Protein 7MLM (pdb70)

Radius of gyration: 30.27 Å; Cα contacts (8 Å, |Δi|>4): 2115; chains: 2; bounding box: 91×70×65 Å

Organism: Eptatretus burgeri (NCBI:txid7764)

Structure (mmCIF, N/CA/C/O backbone):
data_7MLM
#
_entry.id   7MLM
#
_cell.length_a   145.094
_cell.length_b   164.293
_cell.length_c   89.296
_cell.angle_alpha   90.000
_cell.angle_beta   90.000
_cell.angle_gamma   90.000
#
_symmetry.space_group_name_H-M   'C 2 2 21'
#
loop_
_entity.id
_entity.type
_entity.pdbx_description
1 polymer 'Toll-like receptor 4,Variable lymphocyte receptor B'
2 polymer 'Lymphocyte antigen 96'
3 branched 2-acetamido-2-deoxy-beta-D-glucopyranose-(1-4)-2-acetamido-2-deoxy-beta-D-glucopyranose
4 branched 2-acetamido-2-deoxy-beta-D-glucopyranose-(1-4)-2-acetamido-2-deoxy-beta-D-glucopyranose-(1-4)-2-acetamido-2-deoxy-beta-D-glucopyranose
5 non-polymer 2-acetamido-2-deoxy-beta-D-glucopyranose
6 non-polymer N-[(1S,2R,3E)-2-hydroxy-1-{[(3-O-sulfo-beta-D-galactopyranosyl)oxy]methyl}heptadec-3-en-1-yl]-hexadecanamide
7 water water
#
loop_
_atom_site.group_PDB
_atom_site.id
_atom_site.type_symbol
_atom_site.label_atom_id
_atom_site.label_alt_id
_atom_site.label_comp_id
_atom_site.label_asym_id
_atom_site.label_entity_id
_atom_site.label_seq_id
_atom_site.pdbx_PDB_ins_code
_atom_site.Cartn_x
_atom_site.Cartn_y
_atom_site.Cartn_z
_atom_site.occupancy
_atom_site.B_iso_or_equiv
_atom_site.auth_seq_id
_atom_site.auth_comp_id
_atom_site.auth_asym_id
_atom_site.auth_atom_id
_atom_site.pdbx_PDB_model_num
ATOM 1 N N . PRO A 1 43 ? 50.510 47.668 17.698 1.00 64.31 27 PRO A N 1
ATOM 2 C CA . PRO A 1 43 ? 49.730 46.694 18.466 1.00 62.77 27 PRO A CA 1
ATOM 3 C C . PRO A 1 43 ? 48.836 45.843 17.571 1.00 59.58 27 PRO A C 1
ATOM 4 O O . PRO A 1 43 ? 48.262 44.857 18.029 1.00 56.85 27 PRO A O 1
ATOM 8 N N . CYS A 1 44 ? 48.724 46.237 16.306 1.00 57.73 28 CYS A N 1
ATOM 9 C CA . CYS A 1 44 ? 47.885 45.556 15.330 1.00 53.84 28 CYS A CA 1
ATOM 10 C C . CYS A 1 44 ? 48.693 44.492 14.604 1.00 49.95 28 CYS A C 1
ATOM 11 O O . CYS A 1 44 ? 49.789 44.768 14.112 1.00 55.24 28 CYS A O 1
ATOM 14 N N . ILE A 1 45 ? 48.142 43.283 14.529 1.00 39.64 29 ILE A N 1
ATOM 15 C CA . ILE A 1 45 ? 48.776 42.221 13.754 1.00 46.22 29 ILE A CA 1
ATOM 16 C C . ILE A 1 45 ? 48.744 42.601 12.282 1.00 50.37 29 ILE A C 1
ATOM 17 O O . ILE A 1 45 ? 47.669 42.760 11.689 1.00 48.41 29 ILE A O 1
ATOM 22 N N . GLU A 1 46 ? 49.922 42.753 11.686 1.00 53.71 30 GLU A N 1
ATOM 23 C CA . GLU A 1 46 ? 50.016 42.995 10.253 1.00 58.47 30 GLU A CA 1
ATOM 24 C C . GLU A 1 46 ? 49.730 41.693 9.512 1.00 64.61 30 GLU A C 1
ATOM 25 O O . GLU A 1 46 ? 50.461 40.712 9.669 1.00 73.16 30 GLU A O 1
ATOM 31 N N . VAL A 1 47 ? 48.665 41.679 8.716 1.00 60.37 31 VAL A N 1
ATOM 32 C CA . VAL A 1 47 ? 48.210 40.483 8.014 1.00 49.44 31 VAL A CA 1
ATOM 33 C C . VAL A 1 47 ? 48.650 40.494 6.553 1.00 48.15 31 VAL A C 1
ATOM 34 O O . VAL A 1 47 ? 49.294 39.555 6.085 1.00 57.20 31 VAL A O 1
ATOM 38 N N . VAL A 1 48 ? 48.297 41.547 5.816 1.00 44.68 32 VAL A N 1
ATOM 39 C CA . VAL A 1 48 ? 48.814 41.792 4.477 1.00 45.54 32 VAL A CA 1
ATOM 40 C C . VAL A 1 48 ? 49.433 43.189 4.506 1.00 51.58 32 VAL A C 1
ATOM 41 O O . VAL A 1 48 ? 48.718 44.168 4.740 1.00 55.17 32 VAL A O 1
ATOM 45 N N . PRO A 1 49 ? 50.740 43.331 4.287 1.00 53.87 33 PRO A N 1
ATOM 46 C CA . PRO A 1 49 ? 51.409 44.612 4.567 1.00 51.82 33 PRO A CA 1
ATOM 47 C C . PRO A 1 49 ? 50.758 45.801 3.874 1.00 45.86 33 PRO A C 1
ATOM 48 O O . PRO A 1 49 ? 50.471 45.767 2.676 1.00 44.09 33 PRO A O 1
ATOM 52 N N . ASN A 1 50 ? 50.513 46.858 4.656 1.00 47.33 34 ASN A N 1
ATOM 53 C CA . ASN A 1 50 ? 49.934 48.117 4.175 1.00 47.72 34 ASN A CA 1
ATOM 54 C C . ASN A 1 50 ? 48.555 47.922 3.552 1.00 46.26 34 ASN A C 1
ATOM 55 O O . ASN A 1 50 ? 48.051 48.813 2.863 1.00 45.22 34 ASN A O 1
ATOM 60 N N . ILE A 1 51 ? 47.922 46.771 3.782 1.00 42.68 35 ILE A N 1
ATOM 61 C CA . ILE A 1 51 ? 46.629 46.492 3.167 1.00 44.02 35 ILE A CA 1
ATOM 62 C C . ILE A 1 51 ? 45.618 46.015 4.205 1.00 40.06 35 ILE A C 1
ATOM 63 O O . ILE A 1 51 ? 44.518 46.568 4.306 1.00 38.98 35 ILE A O 1
ATOM 68 N N . THR A 1 52 ? 45.970 44.989 4.977 1.00 37.12 36 THR A N 1
ATOM 69 C CA . THR A 1 52 ? 45.034 44.377 5.913 1.00 36.59 36 THR A CA 1
ATOM 70 C C . THR A 1 52 ? 45.648 44.322 7.301 1.00 39.53 36 THR A C 1
ATOM 71 O O . THR A 1 52 ? 46.750 43.792 7.474 1.00 40.85 36 THR A O 1
ATOM 75 N N . TYR A 1 53 ? 44.928 44.845 8.290 1.00 38.25 37 TYR A N 1
ATOM 76 C CA . TYR A 1 53 ? 45.416 44.876 9.661 1.00 35.62 37 TYR A CA 1
ATOM 77 C C . TYR A 1 53 ? 44.368 44.312 10.607 1.00 41.43 37 TYR A C 1
ATOM 78 O O . TYR A 1 53 ? 43.174 44.603 10.480 1.00 38.03 37 TYR A O 1
ATOM 87 N N . GLN A 1 54 ? 44.830 43.490 11.544 1.00 43.82 38 GLN A N 1
ATOM 88 C CA . GLN A 1 54 ? 43.983 42.785 12.502 1.00 40.03 38 GLN A CA 1
ATOM 89 C C . GLN A 1 54 ? 44.275 43.349 13.889 1.00 40.26 38 GLN A C 1
ATOM 90 O O . GLN A 1 54 ? 45.232 42.933 14.547 1.00 43.49 38 GLN A O 1
ATOM 96 N N . CYS A 1 55 ? 43.455 44.302 14.325 1.00 41.62 39 CYS A N 1
ATOM 97 C CA . CYS A 1 55 ? 43.626 44.964 15.610 1.00 43.85 39 CYS A CA 1
ATOM 98 C C . CYS A 1 55 ? 42.665 44.445 16.675 1.00 37.21 39 CYS A C 1
ATOM 99 O O . CYS A 1 55 ? 42.506 45.092 17.715 1.00 35.66 39 CYS A O 1
ATOM 102 N N . MET A 1 56 ? 42.029 43.298 16.442 1.00 33.60 40 MET A N 1
ATOM 103 C CA . MET A 1 56 ? 41.010 42.793 17.355 1.00 31.62 40 MET A CA 1
ATOM 104 C C . MET A 1 56 ? 41.571 42.551 18.751 1.00 35.33 40 MET A C 1
ATOM 105 O O . MET A 1 56 ? 42.678 42.027 18.912 1.00 44.83 40 MET A O 1
ATOM 110 N N . ASP A 1 57 ? 40.790 42.938 19.761 1.00 31.22 41 ASP A N 1
ATOM 111 C CA . ASP A 1 57 ? 41.027 42.575 21.159 1.00 34.74 41 ASP A CA 1
ATOM 112 C C . ASP A 1 57 ? 42.446 42.942 21.594 1.00 37.72 41 ASP A C 1
ATOM 113 O O . ASP A 1 57 ? 43.230 42.108 22.051 1.00 42.08 41 ASP A O 1
ATOM 118 N N . GLN A 1 58 ? 42.767 44.227 21.438 1.00 33.23 42 GLN A N 1
ATOM 119 C CA . GLN A 1 58 ? 44.066 44.758 21.831 1.00 35.70 42 GLN A CA 1
ATOM 120 C C . GLN A 1 58 ? 43.941 45.840 22.898 1.00 34.98 42 GLN A C 1
ATOM 121 O O . GLN A 1 58 ? 44.889 46.601 23.120 1.00 45.28 42 GLN A O 1
ATOM 127 N N . LYS A 1 59 ? 42.786 45.917 23.566 1.00 33.75 43 LYS A N 1
ATOM 128 C CA . LYS A 1 59 ? 42.515 46.920 24.597 1.00 34.03 43 LYS A CA 1
ATOM 129 C C . LYS A 1 59 ? 42.700 48.340 24.072 1.00 43.70 43 LYS A C 1
ATOM 130 O O . LYS A 1 59 ? 43.069 49.248 24.821 1.00 49.74 43 LYS A O 1
ATOM 136 N N . LEU A 1 60 ? 42.446 48.541 22.783 1.00 41.09 44 LEU A N 1
ATOM 137 C CA . LEU A 1 60 ? 42.585 49.865 22.197 1.00 39.76 44 LEU A CA 1
ATOM 138 C C . LEU A 1 60 ? 41.459 50.773 22.667 1.00 33.85 44 LEU A C 1
ATOM 139 O O . LEU A 1 60 ? 40.295 50.373 22.704 1.00 34.03 44 LEU A O 1
ATOM 144 N N . SER A 1 61 ? 41.820 51.999 23.050 1.00 34.95 45 SER A N 1
ATOM 145 C CA . SER A 1 61 ? 40.834 53.020 23.378 1.00 39.86 45 SER A CA 1
ATOM 146 C C . SER A 1 61 ? 40.400 53.829 22.163 1.00 40.78 45 SER A C 1
ATOM 147 O O . SER A 1 61 ? 39.288 54.373 22.163 1.00 41.56 45 SER A O 1
ATOM 150 N N . LYS A 1 62 ? 41.240 53.904 21.129 1.00 46.43 46 LYS A N 1
ATOM 151 C CA . LYS A 1 62 ? 40.965 54.675 19.920 1.00 49.40 46 LYS A CA 1
ATOM 152 C C . LYS A 1 62 ? 41.640 53.987 18.740 1.00 46.87 46 LYS A C 1
ATOM 153 O O . LYS A 1 62 ? 42.443 53.068 18.917 1.00 49.34 46 LYS A O 1
ATOM 159 N N . VAL A 1 63 ? 41.312 54.443 17.536 1.00 45.66 47 VAL A N 1
ATOM 160 C CA . VAL A 1 63 ? 41.944 53.855 16.346 1.00 46.12 47 VAL A CA 1
ATOM 161 C C . VAL A 1 63 ? 43.413 54.266 16.308 1.00 49.04 47 VAL A C 1
ATOM 162 O O . VAL A 1 63 ? 43.733 55.450 16.530 1.00 54.48 47 VAL A O 1
ATOM 166 N N . PRO A 1 64 ? 44.336 53.334 16.082 1.00 49.90 48 PRO A N 1
ATOM 167 C CA . PRO A 1 64 ? 45.759 53.690 16.091 1.00 56.95 48 PRO A CA 1
ATOM 168 C C . PRO A 1 64 ? 46.132 54.523 14.875 1.00 63.36 48 PRO A C 1
ATOM 169 O O . PRO A 1 64 ? 45.748 54.215 13.744 1.00 65.44 48 PRO A O 1
ATOM 173 N N . ASP A 1 65 ? 46.888 55.592 15.121 1.00 66.73 49 ASP A N 1
ATOM 174 C CA . ASP A 1 65 ? 47.419 56.412 14.042 1.00 72.29 49 ASP A CA 1
ATOM 175 C C . ASP A 1 65 ? 48.597 55.758 13.332 1.00 72.06 49 ASP A C 1
ATOM 176 O O . ASP A 1 65 ? 49.049 56.282 12.307 1.00 74.49 49 ASP A O 1
ATOM 181 N N . ASP A 1 66 ? 49.100 54.631 13.843 1.00 69.66 50 ASP A N 1
ATOM 182 C CA . ASP A 1 66 ? 50.182 53.910 13.182 1.00 70.70 50 ASP A CA 1
ATOM 183 C C . ASP A 1 66 ? 49.720 53.157 11.943 1.00 67.05 50 ASP A C 1
ATOM 184 O O . ASP A 1 66 ? 50.567 52.729 11.152 1.00 65.42 50 ASP A O 1
ATOM 189 N N . ILE A 1 67 ? 48.417 52.985 11.763 1.00 60.60 51 ILE A N 1
ATOM 190 C CA . ILE A 1 67 ? 47.901 52.199 10.636 1.00 51.42 51 ILE A CA 1
ATOM 191 C C . ILE A 1 67 ? 48.218 52.922 9.331 1.00 54.37 51 ILE A C 1
ATOM 192 O O . ILE A 1 67 ? 47.893 54.117 9.192 1.00 60.59 51 ILE A O 1
ATOM 197 N N . PRO A 1 68 ? 48.844 52.260 8.361 1.00 50.31 52 PRO A N 1
ATOM 198 C CA . PRO A 1 68 ? 49.216 52.947 7.119 1.00 42.13 52 PRO A CA 1
ATOM 199 C C . PRO A 1 68 ? 48.008 53.393 6.312 1.00 41.73 52 PRO A C 1
ATOM 200 O O . PRO A 1 68 ? 46.951 52.760 6.321 1.00 45.93 52 PRO A O 1
ATOM 204 N N . SER A 1 69 ? 48.199 54.496 5.583 1.00 47.60 53 SER A N 1
ATOM 205 C CA . SER A 1 69 ? 47.121 55.200 4.896 1.00 45.70 53 SER A CA 1
ATOM 206 C C . SER A 1 69 ? 46.546 54.437 3.709 1.00 44.17 53 SER A C 1
ATOM 207 O O . SER A 1 69 ? 45.460 54.794 3.239 1.00 40.11 53 SER A O 1
ATOM 210 N N . SER A 1 70 ? 47.231 53.411 3.212 1.00 46.12 54 SER A N 1
ATOM 211 C CA . SER A 1 70 ? 46.728 52.633 2.087 1.00 45.42 54 SER A CA 1
ATOM 212 C C . SER A 1 70 ? 45.902 51.428 2.520 1.00 49.03 54 SER A C 1
ATOM 213 O O . SER A 1 70 ? 45.476 50.650 1.660 1.00 50.46 54 SER A O 1
ATOM 216 N N . THR A 1 71 ? 45.656 51.268 3.819 1.00 38.19 55 THR A N 1
ATOM 217 C CA . THR A 1 71 ? 44.967 50.086 4.322 1.00 37.07 55 THR A CA 1
ATOM 218 C C . THR A 1 71 ? 43.554 49.996 3.762 1.00 36.38 55 THR A C 1
ATOM 219 O O . THR A 1 71 ? 42.819 50.987 3.716 1.00 36.00 55 THR A O 1
ATOM 223 N N . LYS A 1 72 ? 43.175 48.787 3.343 1.00 35.43 56 LYS A N 1
ATOM 224 C CA . LYS A 1 72 ? 41.852 48.522 2.802 1.00 36.30 56 LYS A CA 1
ATOM 225 C C . LYS A 1 72 ? 40.928 47.806 3.776 1.00 34.22 56 LYS A C 1
ATOM 226 O O . LYS A 1 72 ? 39.706 47.928 3.644 1.00 32.98 56 LYS A O 1
ATOM 232 N N . ASN A 1 73 ? 41.472 47.076 4.749 1.00 33.54 57 ASN A N 1
ATOM 233 C CA . ASN A 1 73 ? 40.673 46.289 5.681 1.00 36.02 57 ASN A CA 1
ATOM 234 C C . ASN A 1 73 ? 41.234 46.468 7.082 1.00 35.93 57 ASN A C 1
ATOM 235 O O . ASN A 1 73 ? 42.411 46.181 7.319 1.00 37.40 57 ASN A O 1
ATOM 240 N N . ILE A 1 74 ? 40.393 46.933 8.004 1.00 32.20 58 ILE A N 1
ATOM 241 C CA . ILE A 1 74 ? 40.760 47.117 9.404 1.00 35.57 58 ILE A CA 1
ATOM 242 C C . ILE A 1 74 ? 39.740 46.383 10.263 1.00 33.84 58 ILE A C 1
ATOM 243 O O . ILE A 1 74 ? 38.532 46.611 10.128 1.00 31.38 58 ILE A O 1
ATOM 248 N N . ASP A 1 75 ? 40.219 45.512 11.147 1.00 32.50 59 ASP A N 1
ATOM 249 C CA . ASP A 1 75 ? 39.375 44.842 12.131 1.00 31.57 59 ASP A CA 1
ATOM 250 C C . ASP A 1 75 ? 39.719 45.427 13.496 1.00 35.67 59 ASP A C 1
ATOM 251 O O . ASP A 1 75 ? 40.794 45.157 14.042 1.00 37.99 59 ASP A O 1
ATOM 256 N N . LEU A 1 76 ? 38.815 46.249 14.032 1.00 20.69 60 LEU A N 1
ATOM 257 C CA . LEU A 1 76 ? 38.996 46.885 15.331 1.00 20.60 60 LEU A CA 1
ATOM 258 C C . LEU A 1 76 ? 38.095 46.279 16.400 1.00 18.41 60 LEU A C 1
ATOM 259 O O . LEU A 1 76 ? 37.900 46.886 17.457 1.00 27.28 60 LEU A O 1
ATOM 264 N N . SER A 1 77 ? 37.554 45.091 16.151 1.00 24.16 61 SER A N 1
ATOM 265 C CA . SER A 1 77 ? 36.526 44.547 17.020 1.00 22.71 61 SER A CA 1
ATOM 266 C C . SER A 1 77 ? 37.094 44.167 18.387 1.00 23.88 61 SER A C 1
ATOM 267 O O . SER A 1 77 ? 38.294 43.936 18.557 1.00 31.34 61 SER A O 1
ATOM 270 N N . PHE A 1 78 ? 36.195 44.124 19.373 1.00 23.19 62 PHE A N 1
ATOM 271 C CA . PHE A 1 78 ? 36.509 43.703 20.739 1.00 23.94 62 PHE A CA 1
ATOM 272 C C . PHE A 1 78 ? 37.544 44.611 21.401 1.00 26.22 62 PHE A C 1
ATOM 273 O O . PHE A 1 78 ? 38.357 44.161 22.212 1.00 37.69 62 PHE A O 1
ATOM 281 N N . ASN A 1 79 ? 37.500 45.902 21.073 1.00 23.79 63 ASN A N 1
ATOM 282 C CA . ASN A 1 79 ? 38.264 46.949 21.731 1.00 19.64 63 ASN A CA 1
ATOM 283 C C . ASN A 1 79 ? 37.314 47.939 22.399 1.00 19.97 63 ASN A C 1
ATOM 284 O O . ASN A 1 79 ? 36.261 48.257 21.837 1.00 21.03 63 ASN A O 1
ATOM 289 N N . PRO A 1 80 ? 37.646 48.435 23.592 1.00 24.16 64 PRO A N 1
ATOM 290 C CA . PRO A 1 80 ? 36.749 49.376 24.304 1.00 26.06 64 PRO A CA 1
ATOM 291 C C . PRO A 1 80 ? 36.830 50.791 23.743 1.00 29.20 64 PRO A C 1
ATOM 292 O O . PRO A 1 80 ? 37.343 51.731 24.363 1.00 30.20 64 PRO A O 1
ATOM 296 N N . LEU A 1 81 ? 36.291 50.966 22.535 1.00 25.18 65 LEU A N 1
ATOM 297 C CA . LEU A 1 81 ? 36.376 52.261 21.865 1.00 25.52 65 LEU A CA 1
ATOM 298 C C . LEU A 1 81 ? 35.449 53.285 22.514 1.00 26.23 65 LEU A C 1
ATOM 299 O O . LEU A 1 81 ? 35.838 54.442 22.722 1.00 24.06 65 LEU A O 1
ATOM 304 N N . LYS A 1 82 ? 34.211 52.880 22.816 1.00 21.31 66 LYS A N 1
ATOM 305 C CA . LYS A 1 82 ? 33.228 53.667 23.565 1.00 20.51 66 LYS A CA 1
ATOM 306 C C . LYS A 1 82 ? 32.660 54.840 22.774 1.00 25.18 66 LYS A C 1
ATOM 307 O O . LYS A 1 82 ? 31.477 55.167 22.908 1.00 26.72 66 LYS A O 1
ATOM 313 N N . ILE A 1 83 ? 33.483 55.487 21.956 1.00 21.93 67 ILE A N 1
ATOM 314 C CA . ILE A 1 83 ? 33.024 56.628 21.171 1.00 19.37 67 ILE A CA 1
ATOM 315 C C . ILE A 1 83 ? 33.862 56.726 19.905 1.00 18.53 67 ILE A C 1
ATOM 316 O O . ILE A 1 83 ? 35.090 56.602 19.941 1.00 32.09 67 ILE A O 1
ATOM 321 N N . LEU A 1 84 ? 33.186 56.943 18.781 1.00 22.13 68 LEU A N 1
ATOM 322 C CA . LEU A 1 84 ? 33.851 57.167 17.503 1.00 18.96 68 LEU A CA 1
ATOM 323 C C . LEU A 1 84 ? 34.045 58.669 17.325 1.00 23.06 68 LEU A C 1
ATOM 324 O O . LEU A 1 84 ? 33.099 59.395 16.998 1.00 22.57 68 LEU A O 1
ATOM 329 N N . LYS A 1 85 ? 35.272 59.133 17.540 1.00 32.38 69 LYS A N 1
ATOM 330 C CA . LYS A 1 85 ? 35.576 60.554 17.484 1.00 31.95 69 LYS A CA 1
ATOM 331 C C . LYS A 1 85 ? 35.689 61.035 16.042 1.00 24.78 69 LYS A C 1
ATOM 332 O O . LYS A 1 85 ? 36.081 60.287 15.141 1.00 24.89 69 LYS A O 1
ATOM 338 N N . SER A 1 86 ? 35.329 62.300 15.834 1.00 22.66 70 SER A N 1
ATOM 339 C CA . SER A 1 86 ? 35.401 62.899 14.508 1.00 23.39 70 SER A CA 1
ATOM 340 C C . SER A 1 86 ? 36.807 62.788 13.933 1.00 24.72 70 SER A C 1
ATOM 341 O O . SER A 1 86 ? 37.800 62.907 14.653 1.00 24.56 70 SER A O 1
ATOM 344 N N . TYR A 1 87 ? 36.877 62.548 12.623 1.00 25.48 71 TYR A N 1
ATOM 345 C CA . TYR A 1 87 ? 38.105 62.521 11.829 1.00 27.56 71 TYR A CA 1
ATOM 346 C C . TYR A 1 87 ? 39.045 61.379 12.192 1.00 29.05 71 TYR A C 1
ATOM 347 O O . TYR A 1 87 ? 40.204 61.389 11.759 1.00 26.17 71 TYR A O 1
ATOM 356 N N . SER A 1 88 ? 38.582 60.383 12.953 1.00 28.11 72 SER A N 1
ATOM 357 C CA . SER A 1 88 ? 39.472 59.309 13.384 1.00 29.27 72 SER A CA 1
ATOM 358 C C . SER A 1 88 ? 39.954 58.457 12.217 1.00 32.37 72 SER A C 1
ATOM 359 O O . SER A 1 88 ? 41.059 57.903 12.273 1.00 29.88 72 SER A O 1
ATOM 362 N N . PHE A 1 89 ? 39.151 58.339 11.158 1.00 32.60 73 PHE A N 1
ATOM 363 C CA . PHE A 1 89 ? 39.475 57.503 10.008 1.00 33.86 73 PHE A CA 1
ATOM 364 C C . PHE A 1 89 ? 39.771 58.311 8.749 1.00 32.17 73 PHE A C 1
ATOM 365 O O . PHE A 1 89 ? 39.800 57.739 7.655 1.00 36.75 73 PHE A O 1
ATOM 373 N N . SER A 1 90 ? 40.000 59.622 8.874 1.00 29.62 74 SER A N 1
ATOM 374 C CA . SER A 1 90 ? 40.109 60.498 7.711 1.00 36.38 74 SER A CA 1
ATOM 375 C C . SER A 1 90 ? 41.374 60.269 6.891 1.00 36.81 74 SER A C 1
ATOM 376 O O . SER A 1 90 ? 41.437 60.733 5.746 1.00 42.32 74 SER A O 1
ATOM 379 N N . ASN A 1 91 ? 42.374 59.578 7.436 1.00 34.05 75 ASN A N 1
ATOM 380 C CA . ASN A 1 91 ? 43.572 59.255 6.672 1.00 38.92 75 ASN A CA 1
ATOM 381 C C . ASN A 1 91 ? 43.411 58.003 5.820 1.00 40.86 75 ASN A C 1
ATOM 382 O O . ASN A 1 91 ? 44.201 57.804 4.890 1.00 45.86 75 ASN A O 1
ATOM 387 N N . PHE A 1 92 ? 42.408 57.168 6.102 1.00 40.59 76 PHE A N 1
ATOM 388 C CA . PHE A 1 92 ? 42.228 55.896 5.400 1.00 38.18 76 PHE A CA 1
ATOM 389 C C . PHE A 1 92 ? 41.318 56.106 4.189 1.00 42.26 76 PHE A C 1
ATOM 390 O O . PHE A 1 92 ? 40.146 55.724 4.160 1.00 45.35 76 PHE A O 1
ATOM 398 N N . SER A 1 93 ? 41.901 56.729 3.162 1.00 41.12 77 SER A N 1
ATOM 399 C CA . SER A 1 93 ? 41.151 57.059 1.957 1.00 41.45 77 SER A CA 1
ATOM 400 C C . SER A 1 93 ? 40.842 55.837 1.103 1.00 33.73 77 SER A C 1
ATOM 401 O O . SER A 1 93 ? 39.910 55.886 0.294 1.00 40.35 77 SER A O 1
ATOM 404 N N . GLU A 1 94 ? 41.594 54.750 1.256 1.00 32.56 78 GLU A N 1
ATOM 405 C CA . GLU A 1 94 ? 41.363 53.546 0.472 1.00 40.35 78 GLU A CA 1
ATOM 406 C C . GLU A 1 94 ? 40.650 52.459 1.266 1.00 40.76 78 GLU A C 1
ATOM 407 O O . GLU A 1 94 ? 40.542 51.326 0.787 1.00 47.60 78 GLU A O 1
ATOM 413 N N . LEU A 1 95 ? 40.152 52.783 2.458 1.00 33.39 79 LEU A N 1
ATOM 414 C CA . LEU A 1 95 ? 39.521 51.792 3.321 1.00 27.01 79 LEU A CA 1
ATOM 415 C C . LEU A 1 95 ? 38.187 51.334 2.738 1.00 26.09 79 LEU A C 1
ATOM 416 O O . LEU A 1 95 ? 37.331 52.155 2.393 1.00 33.71 79 LEU A O 1
ATOM 421 N N . GLN A 1 96 ? 38.008 50.015 2.646 1.00 24.99 80 GLN A N 1
ATOM 422 C CA . GLN A 1 96 ? 36.804 49.411 2.086 1.00 26.17 80 GLN A CA 1
ATOM 423 C C . GLN A 1 96 ? 35.988 48.617 3.094 1.00 23.54 80 GLN A C 1
ATOM 424 O O . GLN A 1 96 ? 34.768 48.524 2.947 1.00 29.52 80 GLN A O 1
ATOM 430 N N . TRP A 1 97 ? 36.631 48.041 4.106 1.00 21.35 81 TRP A N 1
ATOM 431 C CA . TRP A 1 97 ? 35.978 47.128 5.036 1.00 20.13 81 TRP A CA 1
ATOM 432 C C . TRP A 1 97 ? 36.445 47.484 6.438 1.00 25.61 81 TRP A C 1
ATOM 433 O O . TRP A 1 97 ? 37.648 47.453 6.714 1.00 30.68 81 TRP A O 1
ATOM 444 N N . LEU A 1 98 ? 35.504 47.835 7.314 1.00 20.41 82 LEU A N 1
ATOM 445 C CA . LEU A 1 98 ? 35.816 48.300 8.661 1.00 20.63 82 LEU A CA 1
ATOM 446 C C . LEU A 1 98 ? 34.916 47.585 9.657 1.00 27.82 82 LEU A C 1
ATOM 447 O O . LEU A 1 98 ? 33.690 47.730 9.607 1.00 26.80 82 LEU A O 1
ATOM 452 N N . ASP A 1 99 ? 35.525 46.832 10.568 1.00 23.12 83 ASP A N 1
ATOM 453 C CA . ASP A 1 99 ? 34.802 46.012 11.533 1.00 17.77 83 ASP A CA 1
ATOM 454 C C . ASP A 1 99 ? 34.977 46.624 12.915 1.00 22.70 83 ASP A C 1
ATOM 455 O O . ASP A 1 99 ? 36.090 46.655 13.452 1.00 25.25 83 ASP A O 1
ATOM 460 N N . LEU A 1 100 ? 33.875 47.096 13.491 1.00 17.39 84 LEU A N 1
ATOM 461 C CA . LEU A 1 100 ? 33.866 47.669 14.830 1.00 16.22 84 LEU A CA 1
ATOM 462 C C . LEU A 1 100 ? 32.950 46.882 15.759 1.00 21.16 84 LEU A C 1
ATOM 463 O O . LEU A 1 100 ? 32.364 47.439 16.688 1.00 16.79 84 LEU A O 1
ATOM 468 N N . SER A 1 101 ? 32.816 45.581 15.503 1.00 27.08 85 SER A N 1
ATOM 469 C CA . SER A 1 101 ? 31.953 44.735 16.313 1.00 23.02 85 SER A CA 1
ATOM 470 C C . SER A 1 101 ? 32.424 44.735 17.761 1.00 23.45 85 SER A C 1
ATOM 471 O O . SER A 1 101 ? 33.626 44.740 18.038 1.00 16.63 85 SER A O 1
ATOM 474 N N . ARG A 1 102 ? 31.461 44.753 18.682 1.00 18.54 86 ARG A N 1
ATOM 475 C CA . ARG A 1 102 ? 31.725 44.655 20.118 1.00 19.10 86 ARG A CA 1
ATOM 476 C C . ARG A 1 102 ? 32.758 45.679 20.577 1.00 19.70 86 ARG A C 1
ATOM 477 O O . ARG A 1 102 ? 33.753 45.346 21.224 1.00 22.69 86 ARG A O 1
ATOM 485 N N . CYS A 1 103 ? 32.521 46.941 20.234 1.00 25.46 87 CYS A N 1
ATOM 486 C CA . CYS A 1 103 ? 33.444 48.004 20.601 1.00 24.88 87 CYS A CA 1
ATOM 487 C C . CYS A 1 103 ? 32.874 48.943 21.653 1.00 23.27 87 CYS A C 1
ATOM 488 O O . CYS A 1 103 ? 33.454 50.007 21.896 1.00 21.92 87 CYS A O 1
ATOM 491 N N . GLU A 1 104 ? 31.765 48.567 22.296 1.00 20.16 88 GLU A N 1
ATOM 492 C CA . GLU A 1 104 ? 31.153 49.338 23.378 1.00 23.86 88 GLU A CA 1
ATOM 493 C C . GLU A 1 104 ? 30.806 50.761 22.952 1.00 22.09 88 GLU A C 1
ATOM 494 O O . GLU A 1 104 ? 30.703 51.659 23.792 1.00 20.09 88 GLU A O 1
ATOM 500 N N . ILE A 1 105 ? 30.621 50.981 21.652 1.00 24.71 89 ILE A N 1
ATOM 501 C CA . ILE A 1 105 ? 30.387 52.325 21.138 1.00 15.77 89 ILE A CA 1
ATOM 502 C C . ILE A 1 105 ? 28.996 52.784 21.555 1.00 19.67 89 ILE A C 1
ATOM 503 O O . ILE A 1 105 ? 27.995 52.110 21.282 1.00 19.76 89 ILE A O 1
ATOM 508 N N . GLU A 1 106 ? 28.930 53.932 22.228 1.00 17.63 90 GLU A N 1
ATOM 509 C CA . GLU A 1 106 ? 27.663 54.576 22.533 1.00 22.05 90 GLU A CA 1
ATOM 510 C C . GLU A 1 106 ? 27.412 55.814 21.686 1.00 25.32 90 GLU A C 1
ATOM 511 O O . GLU A 1 106 ? 26.253 56.206 21.516 1.00 19.23 90 GLU A O 1
ATOM 517 N N . THR A 1 107 ? 28.457 56.423 21.137 1.00 23.55 91 THR A N 1
ATOM 518 C CA . THR A 1 107 ? 28.333 57.720 20.490 1.00 21.94 91 THR A CA 1
ATOM 519 C C . THR A 1 107 ? 29.100 57.700 19.182 1.00 18.78 91 THR A C 1
ATOM 520 O O . THR A 1 107 ? 30.278 57.333 19.159 1.00 21.38 91 THR A O 1
ATOM 524 N N . ILE A 1 108 ? 28.425 58.074 18.103 1.00 20.99 92 ILE A N 1
ATOM 525 C CA . ILE A 1 108 ? 29.057 58.340 16.817 1.00 18.15 92 ILE A CA 1
ATOM 526 C C . ILE A 1 108 ? 29.075 59.854 16.655 1.00 19.73 92 ILE A C 1
ATOM 527 O O . ILE A 1 108 ? 28.022 60.482 16.503 1.00 20.28 92 ILE A O 1
ATOM 532 N N . GLU A 1 109 ? 30.263 60.450 16.720 1.00 22.28 93 GLU A N 1
ATOM 533 C CA . GLU A 1 109 ? 30.358 61.896 16.605 1.00 21.55 93 GLU A CA 1
ATOM 534 C C . GLU A 1 109 ? 29.991 62.336 15.191 1.00 22.56 93 GLU A C 1
ATOM 535 O O . GLU A 1 109 ? 30.013 61.550 14.239 1.00 26.33 93 GLU A O 1
ATOM 541 N N . ASP A 1 110 ? 29.657 63.623 15.064 1.00 26.67 94 ASP A N 1
ATOM 542 C CA . ASP A 1 110 ? 28.964 64.104 13.873 1.00 23.90 94 ASP A CA 1
ATOM 543 C C . ASP A 1 110 ? 29.814 64.033 12.610 1.00 29.55 94 ASP A C 1
ATOM 544 O O . ASP A 1 110 ? 29.267 64.165 11.509 1.00 32.19 94 ASP A O 1
ATOM 549 N N . LYS A 1 111 ? 31.124 63.836 12.734 1.00 22.86 95 LYS A N 1
ATOM 550 C CA . LYS A 1 111 ? 32.007 63.628 11.592 1.00 26.44 95 LYS A CA 1
ATOM 551 C C . LYS A 1 111 ? 32.915 62.434 11.840 1.00 31.30 95 LYS A C 1
ATOM 552 O O . LYS A 1 111 ? 34.104 62.447 11.504 1.00 29.52 95 LYS A O 1
ATOM 558 N N . ALA A 1 112 ? 32.359 61.374 12.431 1.00 27.60 96 ALA A N 1
ATOM 559 C CA . ALA A 1 112 ? 33.177 60.224 12.800 1.00 21.28 96 ALA A CA 1
ATOM 560 C C . ALA A 1 112 ? 33.750 59.524 11.577 1.00 21.49 96 ALA A C 1
ATOM 561 O O . ALA A 1 112 ? 34.844 58.952 11.646 1.00 26.84 96 ALA A O 1
ATOM 563 N N . TRP A 1 113 ? 33.036 59.568 10.451 1.00 21.61 97 TRP A N 1
ATOM 564 C CA . TRP A 1 113 ? 33.427 58.863 9.238 1.00 26.78 97 TRP A CA 1
ATOM 565 C C . TRP A 1 113 ? 33.876 59.808 8.128 1.00 28.73 97 TRP A C 1
ATOM 566 O O . TRP A 1 113 ? 33.812 59.451 6.947 1.00 26.50 97 TRP A O 1
ATOM 577 N N . HIS A 1 114 ? 34.354 60.995 8.490 1.00 27.71 98 HIS A N 1
ATOM 578 C CA . HIS A 1 114 ? 34.939 61.902 7.512 1.00 29.66 98 HIS A CA 1
ATOM 579 C C . HIS A 1 114 ? 36.131 61.247 6.829 1.00 34.02 98 HIS A C 1
ATOM 580 O O . HIS A 1 114 ? 37.006 60.684 7.491 1.00 34.38 98 HIS A O 1
ATOM 587 N N . GLY A 1 115 ? 36.159 61.308 5.498 1.00 35.27 99 GLY A N 1
ATOM 588 C CA . GLY A 1 115 ? 37.268 60.780 4.731 1.00 30.40 99 GLY A CA 1
ATOM 589 C C . GLY A 1 115 ? 37.098 59.366 4.217 1.00 32.40 99 GLY A C 1
ATOM 590 O O . GLY A 1 115 ? 37.967 58.889 3.476 1.00 41.72 99 GLY A O 1
ATOM 591 N N . LEU A 1 116 ? 36.014 58.684 4.577 1.00 35.49 100 LEU A N 1
ATOM 592 C CA . LEU A 1 116 ? 35.794 57.300 4.159 1.00 34.18 100 LEU A CA 1
ATOM 593 C C . LEU A 1 116 ? 34.969 57.217 2.879 1.00 35.96 100 LEU A C 1
ATOM 594 O O . LEU A 1 116 ? 33.940 56.544 2.830 1.00 33.38 100 LEU A O 1
ATOM 599 N N . HIS A 1 117 ? 35.424 57.890 1.817 1.00 37.78 101 HIS A N 1
ATOM 600 C CA . HIS A 1 117 ? 34.621 57.937 0.598 1.00 39.20 101 HIS A CA 1
ATOM 601 C C . HIS A 1 117 ? 34.510 56.570 -0.067 1.00 37.14 101 HIS A C 1
ATOM 602 O O . HIS A 1 117 ? 33.564 56.331 -0.824 1.00 41.32 101 HIS A O 1
ATOM 609 N N . HIS A 1 118 ? 35.442 55.659 0.209 1.00 39.92 102 HIS A N 1
ATOM 610 C CA . HIS A 1 118 ? 35.483 54.362 -0.455 1.00 39.32 102 HIS A CA 1
ATOM 611 C C . HIS A 1 118 ? 35.021 53.208 0.426 1.00 35.42 102 HIS A C 1
ATOM 612 O O . HIS A 1 118 ? 35.084 52.053 -0.011 1.00 36.99 102 HIS A O 1
ATOM 619 N N . LEU A 1 119 ? 34.561 53.478 1.644 1.00 30.28 103 LEU A N 1
ATOM 620 C CA . LEU A 1 119 ? 34.141 52.397 2.527 1.00 33.46 103 LEU A CA 1
ATOM 621 C C . LEU A 1 119 ? 32.866 51.758 1.993 1.00 33.07 103 LEU A C 1
ATOM 622 O O . LEU A 1 119 ? 31.846 52.434 1.824 1.00 29.63 103 LEU A O 1
ATOM 627 N N . SER A 1 120 ? 32.927 50.454 1.729 1.00 32.63 104 SER A N 1
ATOM 628 C CA . SER A 1 120 ? 31.777 49.708 1.238 1.00 28.63 104 SER A CA 1
ATOM 629 C C . SER A 1 120 ? 31.134 48.823 2.295 1.00 24.74 104 SER A C 1
ATOM 630 O O . SER A 1 120 ? 29.945 48.509 2.172 1.00 22.03 104 SER A O 1
ATOM 633 N N . ASN A 1 121 ? 31.884 48.406 3.312 1.00 23.07 105 ASN A N 1
ATOM 634 C CA . ASN A 1 121 ? 31.377 47.530 4.360 1.00 19.76 105 ASN A CA 1
ATOM 635 C C . ASN A 1 121 ? 31.648 48.154 5.720 1.00 26.61 105 ASN A C 1
ATOM 636 O O . ASN A 1 121 ? 32.793 48.494 6.033 1.00 36.67 105 ASN A O 1
ATOM 641 N N . LEU A 1 122 ? 30.593 48.308 6.520 1.00 19.98 106 LEU A N 1
ATOM 642 C CA . LEU A 1 122 ? 30.682 48.840 7.877 1.00 19.18 106 LEU A CA 1
ATOM 643 C C . LEU A 1 122 ? 29.908 47.922 8.811 1.00 23.01 106 LEU A C 1
ATOM 644 O O . LEU A 1 122 ? 28.714 47.683 8.598 1.00 21.61 106 LEU A O 1
ATOM 649 N N . ILE A 1 123 ? 30.582 47.415 9.841 1.00 17.12 107 ILE A N 1
ATOM 650 C CA . ILE A 1 123 ? 30.015 46.425 10.750 1.00 20.48 107 ILE A CA 1
ATOM 651 C C . ILE A 1 123 ? 30.031 47.012 12.155 1.00 22.17 107 ILE A C 1
ATOM 652 O O . ILE A 1 123 ? 31.105 47.251 12.724 1.00 18.65 107 ILE A O 1
ATOM 657 N N . LEU A 1 124 ? 28.838 47.253 12.707 1.00 19.69 108 LEU A N 1
ATOM 658 C CA . LEU A 1 124 ? 28.683 47.842 14.032 1.00 14.77 108 LEU A CA 1
ATOM 659 C C . LEU A 1 124 ? 28.050 46.884 15.033 1.00 17.14 108 LEU A C 1
ATOM 660 O O . LEU A 1 124 ? 27.494 47.341 16.039 1.00 20.70 108 LEU A O 1
ATOM 665 N N . THR A 1 125 ? 28.134 45.574 14.798 1.00 20.88 109 THR A N 1
ATOM 666 C CA . THR A 1 125 ? 27.426 44.596 15.619 1.00 18.74 109 THR A CA 1
ATOM 667 C C . THR A 1 125 ? 27.770 44.738 17.098 1.00 13.75 109 THR A C 1
ATOM 668 O O . THR A 1 125 ? 28.936 44.903 17.468 1.00 20.75 109 THR A O 1
ATOM 672 N N . GLY A 1 126 ? 26.739 44.686 17.941 1.00 14.05 110 GLY A N 1
ATOM 673 C CA . GLY A 1 126 ? 26.918 44.608 19.372 1.00 13.56 110 GLY A CA 1
ATOM 674 C C . GLY A 1 126 ? 27.200 45.913 20.085 1.00 21.27 110 GLY A C 1
ATOM 675 O O . GLY A 1 126 ? 27.375 45.901 21.311 1.00 18.61 110 GLY A O 1
ATOM 676 N N . ASN A 1 127 ? 27.246 47.038 19.376 1.00 20.96 111 ASN A N 1
ATOM 677 C CA . ASN A 1 127 ? 27.524 48.321 20.013 1.00 15.68 111 ASN A CA 1
ATOM 678 C C . ASN A 1 127 ? 26.227 48.967 20.477 1.00 16.18 111 ASN A C 1
ATOM 679 O O . ASN A 1 127 ? 25.326 49.173 19.655 1.00 18.56 111 ASN A O 1
ATOM 684 N N . PRO A 1 128 ? 26.099 49.331 21.756 1.00 18.47 112 PRO A N 1
ATOM 685 C CA . PRO A 1 128 ? 24.837 49.897 22.271 1.00 17.89 112 PRO A CA 1
ATOM 686 C C . PRO A 1 128 ? 24.648 51.358 21.868 1.00 20.22 112 PRO A C 1
ATOM 687 O O . PRO A 1 128 ? 24.575 52.268 22.704 1.00 17.64 112 PRO A O 1
ATOM 691 N N . ILE A 1 129 ? 24.553 51.596 20.560 1.00 18.40 113 ILE A N 1
ATOM 692 C CA . ILE A 1 129 ? 24.361 52.953 20.056 1.00 19.08 113 ILE A CA 1
ATOM 693 C C . ILE A 1 129 ? 22.951 53.437 20.356 1.00 22.46 113 ILE A C 1
ATOM 694 O O . ILE A 1 129 ? 22.755 54.587 20.767 1.00 23.74 113 ILE A O 1
ATOM 699 N N . GLN A 1 130 ? 21.950 52.578 20.146 1.00 16.47 114 GLN A N 1
ATOM 700 C CA . GLN A 1 130 ? 20.570 52.885 20.508 1.00 18.29 114 GLN A CA 1
ATOM 701 C C . GLN A 1 130 ? 20.033 54.060 19.699 1.00 24.52 114 GLN A C 1
ATOM 702 O O . GLN A 1 130 ? 19.209 53.874 18.797 1.00 22.67 114 GLN A O 1
ATOM 708 N N . SER A 1 131 ? 20.492 55.269 20.010 1.00 22.90 115 SER A N 1
ATOM 709 C CA . SER A 1 131 ? 20.049 56.466 19.309 1.00 24.08 115 SER A CA 1
ATOM 710 C C . SER A 1 131 ? 21.064 56.833 18.229 1.00 21.70 115 SER A C 1
ATOM 711 O O . SER A 1 131 ? 22.224 57.140 18.528 1.00 24.04 115 SER A O 1
ATOM 714 N N . PHE A 1 132 ? 20.620 56.791 16.976 1.00 20.77 116 PHE A N 1
ATOM 715 C CA . PHE A 1 132 ? 21.401 57.242 15.827 1.00 21.66 116 PHE A CA 1
ATOM 716 C C . PHE A 1 132 ? 20.876 58.625 15.456 1.00 17.96 116 PHE A C 1
ATOM 717 O O . PHE A 1 132 ? 19.840 58.748 14.796 1.00 26.75 116 PHE A O 1
ATOM 725 N N . SER A 1 133 ? 21.585 59.667 15.890 1.00 18.28 117 SER A N 1
ATOM 726 C CA . SER A 1 133 ? 21.153 61.037 15.657 1.00 25.93 117 SER A CA 1
ATOM 727 C C . SER A 1 133 ? 21.256 61.385 14.169 1.00 31.32 117 SER A C 1
ATOM 728 O O . SER A 1 133 ? 21.938 60.693 13.411 1.00 29.66 117 SER A O 1
ATOM 731 N N . PRO A 1 134 ? 20.562 62.438 13.723 1.00 34.30 118 PRO A N 1
ATOM 732 C CA . PRO A 1 134 ? 20.607 62.803 12.300 1.00 28.10 118 PRO A CA 1
ATOM 733 C C . PRO A 1 134 ? 22.026 63.010 11.783 1.00 27.19 118 PRO A C 1
ATOM 734 O O . PRO A 1 134 ? 22.895 63.551 12.473 1.00 29.12 118 PRO A O 1
ATOM 738 N N . GLY A 1 135 ? 22.252 62.579 10.544 1.00 22.03 119 GLY A N 1
ATOM 739 C CA . GLY A 1 135 ? 23.564 62.686 9.943 1.00 21.61 119 GLY A CA 1
ATOM 740 C C . GLY A 1 135 ? 24.611 61.776 10.540 1.00 24.66 119 GLY A C 1
ATOM 741 O O . GLY A 1 135 ? 25.804 62.009 10.334 1.00 30.74 119 GLY A O 1
ATOM 742 N N . SER A 1 136 ? 24.203 60.736 11.276 1.00 22.37 120 SER A N 1
ATOM 743 C CA . SER A 1 136 ? 25.172 59.857 11.923 1.00 19.71 120 SER A CA 1
ATOM 744 C C . SER A 1 136 ? 26.036 59.109 10.917 1.00 23.18 120 SER A C 1
ATOM 745 O O . SER A 1 136 ? 27.165 58.734 11.248 1.00 27.17 120 SER A O 1
ATOM 748 N N . PHE A 1 137 ? 25.546 58.909 9.694 1.00 19.57 121 PHE A N 1
ATOM 749 C CA . PHE A 1 137 ? 26.279 58.192 8.659 1.00 22.61 121 PHE A CA 1
ATOM 750 C C . PHE A 1 137 ? 26.761 59.104 7.538 1.00 22.76 121 PHE A C 1
ATOM 751 O O . PHE A 1 137 ? 27.058 58.619 6.441 1.00 24.37 121 PHE A O 1
ATOM 759 N N . SER A 1 138 ? 26.839 60.408 7.791 1.00 23.72 122 SER A N 1
ATOM 760 C CA . SER A 1 138 ? 27.390 61.345 6.823 1.00 22.47 122 SER A CA 1
ATOM 761 C C . SER A 1 138 ? 28.808 60.946 6.433 1.00 25.34 122 SER A C 1
ATOM 762 O O . SER A 1 138 ? 29.598 60.502 7.270 1.00 27.72 122 SER A O 1
ATOM 765 N N . GLY A 1 139 ? 29.124 61.104 5.147 1.00 28.64 123 GLY A N 1
ATOM 766 C CA . GLY A 1 139 ? 30.452 60.827 4.642 1.00 24.15 123 GLY A CA 1
ATOM 767 C C . GLY A 1 139 ? 30.668 59.429 4.099 1.00 28.79 123 GLY A C 1
ATOM 768 O O . GLY A 1 139 ? 31.711 59.178 3.479 1.00 26.50 123 GLY A O 1
ATOM 769 N N . LEU A 1 140 ? 29.725 58.510 4.306 1.00 31.27 124 LEU A N 1
ATOM 770 C CA . LEU A 1 140 ? 29.865 57.128 3.840 1.00 28.87 124 LEU A CA 1
ATOM 771 C C . LEU A 1 140 ? 29.218 56.984 2.460 1.00 29.67 124 LEU A C 1
ATOM 772 O O . LEU A 1 140 ? 28.199 56.317 2.271 1.00 33.93 124 LEU A O 1
ATOM 777 N N . THR A 1 141 ? 29.859 57.618 1.475 1.00 26.94 125 THR A N 1
ATOM 778 C CA . THR A 1 141 ? 29.251 57.831 0.166 1.00 34.92 125 THR A CA 1
ATOM 779 C C . THR A 1 141 ? 29.328 56.622 -0.761 1.00 32.96 125 THR A C 1
ATOM 780 O O . THR A 1 141 ? 28.726 56.662 -1.841 1.00 30.89 125 THR A O 1
ATOM 784 N N . SER A 1 142 ? 30.048 55.564 -0.384 1.00 38.59 126 SER A N 1
ATOM 785 C CA . SER A 1 142 ? 30.113 54.345 -1.183 1.00 30.18 126 SER A CA 1
ATOM 786 C C . SER A 1 142 ? 29.596 53.133 -0.425 1.00 27.87 126 SER A C 1
ATOM 787 O O . SER A 1 142 ? 29.805 52.000 -0.875 1.00 30.18 126 SER A O 1
ATOM 790 N N . LEU A 1 143 ? 28.924 53.340 0.705 1.00 29.03 127 LEU A N 1
ATOM 791 C CA . LEU A 1 143 ? 28.543 52.227 1.562 1.00 26.92 127 LEU A CA 1
ATOM 792 C C . LEU A 1 143 ? 27.573 51.302 0.841 1.00 25.79 127 LEU A C 1
ATOM 793 O O . LEU A 1 143 ? 26.561 51.746 0.288 1.00 20.76 127 LEU A O 1
ATOM 798 N N . GLU A 1 144 ? 27.901 50.011 0.838 1.00 23.00 128 GLU A N 1
ATOM 799 C CA . GLU A 1 144 ? 27.071 48.981 0.231 1.00 24.68 128 GLU A CA 1
ATOM 800 C C . GLU A 1 144 ? 26.446 48.035 1.241 1.00 24.90 128 GLU A C 1
ATOM 801 O O . GLU A 1 144 ? 25.390 47.464 0.964 1.00 25.41 128 GLU A O 1
ATOM 807 N N . ASN A 1 145 ? 27.070 47.859 2.403 1.00 25.94 129 ASN A N 1
ATOM 808 C CA . ASN A 1 145 ? 26.651 46.851 3.371 1.00 22.49 129 ASN A CA 1
ATOM 809 C C . ASN A 1 145 ? 26.741 47.466 4.758 1.00 25.91 129 ASN A C 1
ATOM 810 O O . ASN A 1 145 ? 27.842 47.732 5.248 1.00 30.03 129 ASN A O 1
ATOM 815 N N . LEU A 1 146 ? 25.592 47.690 5.388 1.00 21.19 130 LEU A N 1
ATOM 816 C CA . LEU A 1 146 ? 25.528 48.253 6.730 1.00 18.64 130 LEU A CA 1
ATOM 817 C C . LEU A 1 146 ? 24.995 47.191 7.681 1.00 23.44 130 LEU A C 1
ATOM 818 O O . LEU A 1 146 ? 23.856 46.734 7.531 1.00 19.06 130 LEU A O 1
ATOM 823 N N . VAL A 1 147 ? 25.814 46.802 8.655 1.00 20.14 131 VAL A N 1
ATOM 824 C CA . VAL A 1 147 ? 25.445 45.809 9.658 1.00 18.33 131 VAL A CA 1
ATOM 825 C C . VAL A 1 147 ? 25.255 46.535 10.981 1.00 15.41 131 VAL A C 1
ATOM 826 O O . VAL A 1 147 ? 26.232 46.901 11.646 1.00 17.50 131 VAL A O 1
ATOM 830 N N . ALA A 1 148 ? 24.000 46.739 11.371 1.00 15.48 132 ALA A N 1
ATOM 831 C CA . ALA A 1 148 ? 23.655 47.380 12.634 1.00 14.24 132 ALA A CA 1
ATOM 832 C C . ALA A 1 148 ? 23.009 46.386 13.594 1.00 19.98 132 ALA A C 1
ATOM 833 O O . ALA A 1 148 ? 22.046 46.708 14.294 1.00 20.15 132 ALA A O 1
ATOM 835 N N . VAL A 1 149 ? 23.544 45.163 13.635 1.00 22.97 133 VAL A N 1
ATOM 836 C CA . VAL A 1 149 ? 22.972 44.108 14.461 1.00 15.60 133 VAL A CA 1
ATOM 837 C C . VAL A 1 149 ? 23.245 44.392 15.930 1.00 13.34 133 VAL A C 1
ATOM 838 O O . VAL A 1 149 ? 24.368 44.738 16.318 1.00 20.10 133 VAL A O 1
ATOM 842 N N . GLU A 1 150 ? 22.210 44.244 16.753 1.00 13.44 134 GLU A N 1
ATOM 843 C CA . GLU A 1 150 ? 22.298 44.405 18.204 1.00 16.86 134 GLU A CA 1
ATOM 844 C C . GLU A 1 150 ? 22.908 45.756 18.577 1.00 19.38 134 GLU A C 1
ATOM 845 O O . GLU A 1 150 ? 23.899 45.852 19.301 1.00 19.93 134 GLU A O 1
ATOM 851 N N . THR A 1 151 ? 22.288 46.815 18.061 1.00 21.09 135 THR A N 1
ATOM 852 C CA . THR A 1 151 ? 22.639 48.180 18.426 1.00 14.03 135 THR A CA 1
ATOM 853 C C . THR A 1 151 ? 21.508 48.876 19.172 1.00 19.44 135 THR A C 1
ATOM 854 O O . THR A 1 151 ? 21.499 50.108 19.267 1.00 20.41 135 THR A O 1
ATOM 858 N N . LYS A 1 152 ? 20.558 48.103 19.707 1.00 20.32 136 LYS A N 1
ATOM 859 C CA . LYS A 1 152 ? 19.418 48.642 20.449 1.00 14.86 136 LYS A CA 1
ATOM 860 C C . LYS A 1 152 ? 18.606 49.611 19.595 1.00 15.79 136 LYS A C 1
ATOM 861 O O . LYS A 1 152 ? 17.970 50.531 20.109 1.00 24.67 136 LYS A O 1
ATOM 867 N N . LEU A 1 153 ? 18.645 49.400 18.281 1.00 14.37 137 LEU A N 1
ATOM 868 C CA . LEU A 1 153 ? 17.862 50.199 17.350 1.00 23.35 137 LEU A CA 1
ATOM 869 C C . LEU A 1 153 ? 16.381 49.898 17.530 1.00 24.45 137 LEU A C 1
ATOM 870 O O . LEU A 1 153 ? 15.979 48.733 17.591 1.00 22.93 137 LEU A O 1
ATOM 875 N N . ALA A 1 154 ? 15.568 50.951 17.608 1.00 27.17 138 ALA A N 1
ATOM 876 C CA . ALA A 1 154 ? 14.160 50.813 17.943 1.00 15.77 138 ALA A CA 1
ATOM 877 C C . ALA A 1 154 ? 13.229 50.912 16.743 1.00 21.66 138 ALA A C 1
ATOM 878 O O . ALA A 1 154 ? 12.117 50.373 16.804 1.00 25.90 138 ALA A O 1
ATOM 880 N N . SER A 1 155 ? 13.637 51.582 15.666 1.00 21.88 139 SER A N 1
ATOM 881 C CA . SER A 1 155 ? 12.784 51.685 14.491 1.00 29.98 139 SER A CA 1
ATOM 882 C C . SER A 1 155 ? 13.603 52.155 13.297 1.00 26.03 139 SER A C 1
ATOM 883 O O . SER A 1 155 ? 14.629 52.826 13.449 1.00 24.33 139 SER A O 1
ATOM 886 N N . LEU A 1 156 ? 13.122 51.799 12.102 1.00 26.71 140 LEU A N 1
ATOM 887 C CA . LEU A 1 156 ? 13.791 52.197 10.868 1.00 21.06 140 LEU A CA 1
ATOM 888 C C . LEU A 1 156 ? 13.444 53.622 10.465 1.00 28.70 140 LEU A C 1
ATOM 889 O O . LEU A 1 156 ? 14.264 54.300 9.835 1.00 30.17 140 LEU A O 1
ATOM 894 N N . GLU A 1 157 ? 12.234 54.079 10.798 1.00 34.71 141 GLU A N 1
ATOM 895 C CA . GLU A 1 157 ? 11.815 55.436 10.460 1.00 38.72 141 GLU A CA 1
ATOM 896 C C . GLU A 1 157 ? 12.816 56.474 10.955 1.00 34.98 141 GLU A C 1
ATOM 897 O O . GLU A 1 157 ? 13.109 57.451 10.254 1.00 33.63 141 GLU A O 1
ATOM 903 N N . SER A 1 158 ? 13.357 56.278 12.154 1.00 36.09 142 SER A N 1
ATOM 904 C CA . SER A 1 158 ? 14.305 57.212 12.746 1.00 39.79 142 SER A CA 1
ATOM 905 C C . SER A 1 158 ? 15.755 56.894 12.400 1.00 37.57 142 SER A C 1
ATOM 906 O O . SER A 1 158 ? 16.659 57.596 12.866 1.00 34.06 142 SER A O 1
ATOM 909 N N . PHE A 1 159 ? 15.995 55.870 11.584 1.00 26.66 143 PHE A N 1
ATOM 910 C CA . PHE A 1 159 ? 17.345 55.434 11.258 1.00 23.45 143 PHE A CA 1
ATOM 911 C C . PHE A 1 159 ? 17.876 56.268 10.095 1.00 25.64 143 PHE A C 1
ATOM 912 O O . PHE A 1 159 ? 17.353 56.150 8.976 1.00 27.34 143 PHE A O 1
ATOM 920 N N . PRO A 1 160 ? 18.905 57.103 10.295 1.00 27.49 144 PRO A N 1
ATOM 921 C CA . PRO A 1 160 ? 19.334 58.062 9.246 1.00 25.56 144 PRO A CA 1
ATOM 922 C C . PRO A 1 160 ? 20.173 57.426 8.142 1.00 25.47 144 PRO A C 1
ATOM 923 O O . PRO A 1 160 ? 21.376 57.669 7.978 1.00 29.30 144 PRO A O 1
ATOM 927 N N . ILE A 1 161 ? 19.529 56.589 7.332 1.00 21.81 145 ILE A N 1
ATOM 928 C CA . ILE A 1 161 ? 20.181 55.942 6.202 1.00 20.38 145 ILE A CA 1
ATOM 929 C C . ILE A 1 161 ? 19.571 56.378 4.877 1.00 19.97 145 ILE A C 1
ATOM 930 O O . ILE A 1 161 ? 19.886 55.799 3.833 1.00 25.29 145 ILE A O 1
ATOM 935 N N . GLY A 1 162 ? 18.707 57.394 4.891 1.00 28.63 146 GLY A N 1
ATOM 936 C CA . GLY A 1 162 ? 17.988 57.846 3.714 1.00 28.35 146 GLY A CA 1
ATOM 937 C C . GLY A 1 162 ? 18.836 58.430 2.604 1.00 31.68 146 GLY A C 1
ATOM 938 O O . GLY A 1 162 ? 18.309 58.667 1.512 1.00 27.49 146 GLY A O 1
ATOM 939 N N . GLN A 1 163 ? 20.126 58.673 2.842 1.00 27.54 147 GLN A N 1
ATOM 940 C CA . GLN A 1 163 ? 21.009 59.230 1.824 1.00 26.82 147 GLN A CA 1
ATOM 941 C C . GLN A 1 163 ? 22.160 58.294 1.474 1.00 32.82 147 GLN A C 1
ATOM 942 O O . GLN A 1 163 ? 23.039 58.672 0.689 1.00 36.95 147 GLN A O 1
ATOM 948 N N . LEU A 1 164 ? 22.182 57.084 2.037 1.00 26.49 148 LEU A N 1
ATOM 949 C CA . LEU A 1 164 ? 23.126 56.046 1.624 1.00 28.07 148 LEU A CA 1
ATOM 950 C C . LEU A 1 164 ? 22.586 55.386 0.352 1.00 29.79 148 LEU A C 1
ATOM 951 O O . LEU A 1 164 ? 22.182 54.222 0.325 1.00 34.13 148 LEU A O 1
ATOM 956 N N . ILE A 1 165 ? 22.579 56.175 -0.726 1.00 28.35 149 ILE A N 1
ATOM 957 C CA . ILE A 1 165 ? 21.959 55.770 -1.981 1.00 26.52 149 ILE A CA 1
ATOM 958 C C . ILE A 1 165 ? 22.651 54.577 -2.626 1.00 28.38 149 ILE A C 1
ATOM 959 O O . ILE A 1 165 ? 22.097 53.970 -3.548 1.00 28.40 149 ILE A O 1
ATOM 964 N N . THR A 1 166 ? 23.846 54.223 -2.159 1.00 24.84 150 THR A N 1
ATOM 965 C CA . THR A 1 166 ? 24.572 53.066 -2.660 1.00 24.00 150 THR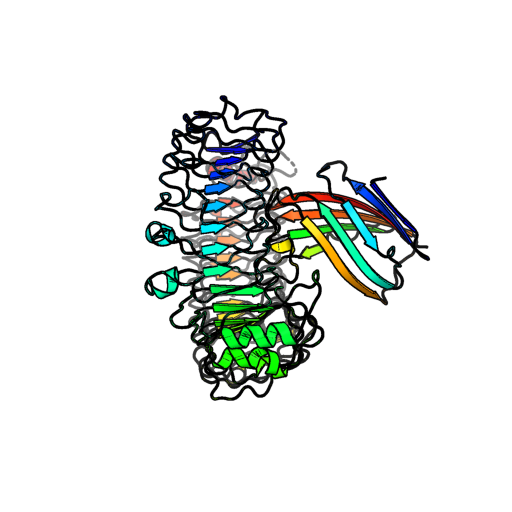 A CA 1
ATOM 966 C C . THR A 1 166 ? 24.258 51.786 -1.894 1.00 28.70 150 THR A C 1
ATOM 967 O O . THR A 1 166 ? 24.681 50.708 -2.327 1.00 32.41 150 THR A O 1
ATOM 971 N N . LEU A 1 167 ? 23.521 51.876 -0.787 1.00 27.38 151 LEU A N 1
ATOM 972 C CA . LEU A 1 167 ? 23.332 50.731 0.096 1.00 27.91 151 LEU A CA 1
ATOM 973 C C . LEU A 1 167 ? 22.611 49.599 -0.624 1.00 26.45 151 LEU A C 1
ATOM 974 O O . LEU A 1 167 ? 21.551 49.795 -1.228 1.00 24.55 151 LEU A O 1
ATOM 979 N N . LYS A 1 168 ? 23.203 48.409 -0.563 1.00 22.50 152 LYS A N 1
ATOM 980 C CA . LYS A 1 168 ? 22.637 47.198 -1.139 1.00 24.38 152 LYS A CA 1
ATOM 981 C C . LYS A 1 168 ? 22.054 46.265 -0.090 1.00 28.44 152 LYS A C 1
ATOM 982 O O . LYS A 1 168 ? 21.003 45.661 -0.322 1.00 31.14 152 LYS A O 1
ATOM 988 N N . LYS A 1 169 ? 22.713 46.135 1.059 1.00 21.77 153 LYS A N 1
ATOM 989 C CA . LYS A 1 169 ? 22.290 45.226 2.115 1.00 20.69 153 LYS A CA 1
ATOM 990 C C . LYS A 1 169 ? 22.168 45.983 3.428 1.00 22.42 153 LYS A C 1
ATOM 991 O O . LYS A 1 169 ? 23.043 46.781 3.775 1.00 21.60 153 LYS A O 1
ATOM 997 N N . LEU A 1 170 ? 21.080 45.725 4.156 1.00 19.31 154 LEU A N 1
ATOM 998 C CA . LEU A 1 170 ? 20.848 46.308 5.473 1.00 16.05 154 LEU A CA 1
ATOM 999 C C . LEU A 1 170 ? 20.517 45.186 6.443 1.00 22.61 154 LEU A C 1
ATOM 1000 O O . LEU A 1 170 ? 19.512 44.489 6.268 1.00 23.07 154 LEU A O 1
ATOM 1005 N N . ASN A 1 171 ? 21.359 45.011 7.460 1.00 15.10 155 ASN A N 1
ATOM 1006 C CA . ASN A 1 171 ? 21.150 44.013 8.504 1.00 16.44 155 ASN A CA 1
ATOM 1007 C C . ASN A 1 171 ? 20.871 44.753 9.806 1.00 19.73 155 ASN A C 1
ATOM 1008 O O . ASN A 1 171 ? 21.752 45.435 10.341 1.00 15.14 155 ASN A O 1
ATOM 1013 N N . VAL A 1 172 ? 19.642 44.628 10.303 1.00 15.79 156 VAL A N 1
ATOM 1014 C CA . VAL A 1 172 ? 19.254 45.212 11.582 1.00 14.70 156 VAL A CA 1
ATOM 1015 C C . VAL A 1 172 ? 18.651 44.117 12.449 1.00 21.43 156 VAL A C 1
ATOM 1016 O O . VAL A 1 172 ? 17.694 44.349 13.197 1.00 15.13 156 VAL A O 1
ATOM 1020 N N . ALA A 1 173 ? 19.213 42.917 12.359 1.00 21.37 157 ALA A N 1
ATOM 1021 C CA . ALA A 1 173 ? 18.757 41.824 13.199 1.00 18.14 157 ALA A CA 1
ATOM 1022 C C . ALA A 1 173 ? 19.129 42.079 14.659 1.00 15.53 157 ALA A C 1
ATOM 1023 O O . ALA A 1 173 ? 20.059 42.829 14.968 1.00 18.82 157 ALA A O 1
ATOM 1025 N N . HIS A 1 174 ? 18.369 41.453 15.561 1.00 18.03 158 HIS A N 1
ATOM 1026 C CA . HIS A 1 174 ? 18.674 41.432 16.995 1.00 17.64 158 HIS A CA 1
ATOM 1027 C C . HIS A 1 174 ? 18.611 42.833 17.610 1.00 14.81 158 HIS A C 1
ATOM 1028 O O . HIS A 1 174 ? 19.486 43.241 18.375 1.00 19.50 158 HIS A O 1
ATOM 1035 N N . ASN A 1 175 ? 17.555 43.576 17.275 1.00 15.92 159 ASN A N 1
ATOM 1036 C CA . ASN A 1 175 ? 17.346 44.899 17.859 1.00 15.43 159 ASN A CA 1
ATOM 1037 C C . ASN A 1 175 ? 16.000 44.960 18.574 1.00 19.62 159 ASN A C 1
ATOM 1038 O O . ASN A 1 175 ? 15.480 43.929 19.015 1.00 17.66 159 ASN A O 1
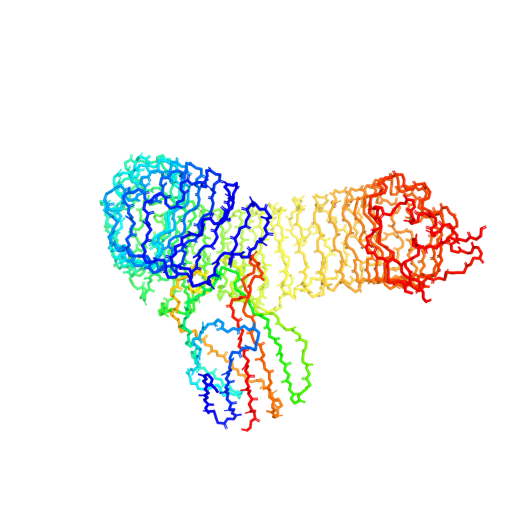ATOM 1043 N N . PHE A 1 176 ? 15.431 46.160 18.705 1.00 14.45 160 PHE A N 1
ATOM 1044 C CA . PHE A 1 176 ? 14.142 46.354 19.358 1.00 19.83 160 PHE A CA 1
ATOM 1045 C C . PHE A 1 176 ? 13.071 46.819 18.376 1.00 20.49 160 PHE A C 1
ATOM 1046 O O . PHE A 1 176 ? 12.101 47.469 18.773 1.00 23.68 160 PHE A O 1
ATOM 1054 N N . ILE A 1 177 ? 13.241 46.508 17.091 1.00 22.14 161 ILE A N 1
ATOM 1055 C CA . ILE A 1 177 ? 12.252 46.898 16.096 1.00 19.21 161 ILE A CA 1
ATOM 1056 C C . ILE A 1 177 ? 10.963 46.124 16.331 1.00 22.58 161 ILE A C 1
ATOM 1057 O O . ILE A 1 177 ? 10.964 44.888 16.408 1.00 20.85 161 ILE A O 1
ATOM 1062 N N . HIS A 1 178 ? 9.850 46.855 16.443 1.00 21.40 162 HIS A N 1
ATOM 1063 C CA . HIS A 1 178 ? 8.541 46.267 16.685 1.00 26.13 162 HIS A CA 1
ATOM 1064 C C . HIS A 1 178 ? 7.543 46.548 15.568 1.00 26.25 162 HIS A C 1
ATOM 1065 O O . HIS A 1 178 ? 6.398 46.082 15.647 1.00 23.64 162 HIS A O 1
ATOM 1072 N N . SER A 1 179 ? 7.940 47.274 14.528 1.00 28.08 163 SER A N 1
ATOM 1073 C CA . SER A 1 179 ? 7.067 47.591 13.409 1.00 25.34 163 SER A CA 1
ATOM 1074 C C . SER A 1 179 ? 7.664 47.032 12.129 1.00 25.91 163 SER A C 1
ATOM 1075 O O . SER A 1 179 ? 8.886 47.030 11.954 1.00 26.62 163 SER A O 1
ATOM 1078 N N . CYS A 1 180 ? 6.796 46.554 11.241 1.00 28.58 164 CYS A N 1
ATOM 1079 C CA . CYS A 1 180 ? 7.184 46.049 9.932 1.00 22.07 164 CYS A CA 1
ATOM 1080 C C . CYS A 1 180 ? 7.159 47.131 8.860 1.00 23.31 164 CYS A C 1
ATOM 1081 O O . CYS A 1 180 ? 7.274 46.818 7.669 1.00 23.10 164 CYS A O 1
ATOM 1084 N N . LYS A 1 181 ? 7.019 48.391 9.259 1.00 26.63 165 LYS A N 1
ATOM 1085 C CA . LYS A 1 181 ? 6.875 49.486 8.310 1.00 23.66 165 LYS A CA 1
ATOM 1086 C C . LYS A 1 181 ? 8.176 49.708 7.548 1.00 21.26 165 LYS A C 1
ATOM 1087 O O . LYS A 1 181 ? 9.205 50.041 8.145 1.00 23.54 165 LYS A O 1
ATOM 1093 N N . LEU A 1 182 ? 8.128 49.520 6.236 1.00 20.61 166 LEU A N 1
ATOM 1094 C CA . LEU A 1 182 ? 9.237 49.906 5.378 1.00 23.59 166 LEU A CA 1
ATOM 1095 C C . LEU A 1 182 ? 9.182 51.408 5.149 1.00 22.80 166 LEU A C 1
ATOM 1096 O O . LEU A 1 182 ? 8.234 51.893 4.521 1.00 28.23 166 LEU A O 1
ATOM 1101 N N . PRO A 1 183 ? 10.154 52.174 5.633 1.00 21.28 167 PRO A N 1
ATOM 1102 C CA . PRO A 1 183 ? 10.049 53.635 5.579 1.00 20.67 167 PRO A CA 1
ATOM 1103 C C . PRO A 1 183 ? 10.006 54.166 4.154 1.00 22.85 167 PRO A C 1
ATOM 1104 O O . PRO A 1 183 ? 10.415 53.506 3.197 1.00 22.86 167 PRO A O 1
ATOM 1108 N N . ALA A 1 184 ? 9.511 55.402 4.035 1.00 30.79 168 ALA A N 1
ATOM 1109 C CA . ALA A 1 184 ? 9.335 56.018 2.723 1.00 27.99 168 ALA A CA 1
ATOM 1110 C C . ALA A 1 184 ? 10.665 56.343 2.058 1.00 25.56 168 ALA A C 1
ATOM 1111 O O . ALA A 1 184 ? 10.744 56.372 0.824 1.00 34.87 168 ALA A O 1
ATOM 1113 N N . TYR A 1 185 ? 11.716 56.593 2.844 1.00 22.64 169 TYR A N 1
ATOM 1114 C CA . TYR A 1 185 ? 13.001 56.936 2.249 1.00 23.67 169 TYR A CA 1
ATOM 1115 C C . TYR A 1 185 ? 13.631 55.772 1.497 1.00 27.65 169 TYR A C 1
ATOM 1116 O O . TYR A 1 185 ? 14.666 55.965 0.850 1.00 37.41 169 TYR A O 1
ATOM 1125 N N . PHE A 1 186 ? 13.039 54.576 1.568 1.00 23.55 170 PHE A N 1
ATOM 1126 C CA . PHE A 1 186 ? 13.507 53.456 0.759 1.00 28.74 170 PHE A CA 1
ATOM 1127 C C . PHE A 1 186 ? 13.462 53.764 -0.732 1.00 29.60 170 PHE A C 1
ATOM 1128 O O . PHE A 1 186 ? 14.147 53.094 -1.513 1.00 27.83 170 PHE A O 1
ATOM 1136 N N . SER A 1 187 ? 12.668 54.755 -1.146 1.00 30.30 171 SER A N 1
ATOM 1137 C CA . SER A 1 187 ? 12.658 55.160 -2.547 1.00 33.95 171 SER A CA 1
ATOM 1138 C C . SER A 1 187 ? 13.957 55.854 -2.935 1.00 32.47 171 SER A C 1
ATOM 1139 O O . SER A 1 187 ? 14.330 55.851 -4.113 1.00 33.18 171 SER A O 1
ATOM 1142 N N . ASN A 1 188 ? 14.653 56.454 -1.966 1.00 33.85 172 ASN A N 1
ATOM 1143 C CA . ASN A 1 188 ? 15.976 57.005 -2.237 1.00 37.01 172 ASN A CA 1
ATOM 1144 C C . ASN A 1 188 ? 17.017 55.905 -2.380 1.00 34.81 172 ASN A C 1
ATOM 1145 O O . ASN A 1 188 ? 18.027 56.092 -3.068 1.00 37.70 172 ASN A O 1
ATOM 1150 N N . LEU A 1 189 ? 16.783 54.757 -1.744 1.00 30.01 173 LEU A N 1
ATOM 1151 C CA . LEU A 1 189 ? 17.743 53.654 -1.708 1.00 25.56 173 LEU A CA 1
ATOM 1152 C C . LEU A 1 189 ? 17.437 52.676 -2.844 1.00 30.31 173 LEU A C 1
ATOM 1153 O O . LEU A 1 189 ? 17.000 51.542 -2.641 1.00 30.48 173 LEU A O 1
ATOM 1158 N N . THR A 1 190 ? 17.691 53.145 -4.068 1.00 30.67 174 THR A N 1
ATOM 1159 C CA . THR A 1 190 ? 17.306 52.392 -5.258 1.00 33.96 174 THR A CA 1
ATOM 1160 C C . THR A 1 190 ? 18.081 51.090 -5.414 1.00 38.00 174 THR A C 1
ATOM 1161 O O . THR A 1 190 ? 17.678 50.237 -6.212 1.00 40.05 174 THR A O 1
ATOM 1165 N N . ASN A 1 191 ? 19.181 50.918 -4.684 1.00 28.69 175 ASN A N 1
ATOM 1166 C CA . ASN A 1 191 ? 20.009 49.727 -4.803 1.00 27.62 175 ASN A CA 1
ATOM 1167 C C . ASN A 1 191 ? 19.794 48.732 -3.671 1.00 32.09 175 ASN A C 1
ATOM 1168 O O . ASN A 1 191 ? 20.405 47.660 -3.684 1.00 30.95 175 ASN A O 1
ATOM 1173 N N . LEU A 1 192 ? 18.949 49.056 -2.696 1.00 28.61 176 LEU A N 1
ATOM 1174 C CA . LEU A 1 192 ? 18.715 48.172 -1.558 1.00 27.80 176 LEU A CA 1
ATOM 1175 C C . LEU A 1 192 ? 17.947 46.939 -2.019 1.00 29.98 176 LEU A C 1
ATOM 1176 O O . LEU A 1 192 ? 16.792 47.044 -2.444 1.00 33.28 176 LEU A O 1
ATOM 1181 N N . VAL A 1 193 ? 18.584 45.771 -1.940 1.00 21.42 177 VAL A N 1
ATOM 1182 C CA . VAL A 1 193 ? 17.946 44.522 -2.337 1.00 24.80 177 VAL A CA 1
ATOM 1183 C C . VAL A 1 193 ? 17.675 43.582 -1.166 1.00 29.25 177 VAL A C 1
ATOM 1184 O O . VAL A 1 193 ? 16.859 42.658 -1.319 1.00 28.33 177 VAL A O 1
ATOM 1188 N N . HIS A 1 194 ? 18.322 43.770 -0.014 1.00 24.19 178 HIS A N 1
ATOM 1189 C CA . HIS A 1 194 ? 18.127 42.860 1.109 1.00 19.06 178 HIS A CA 1
ATOM 1190 C C . HIS A 1 194 ? 18.024 43.639 2.413 1.00 25.74 178 HIS A C 1
ATOM 1191 O O . HIS A 1 194 ? 18.828 44.541 2.677 1.00 27.12 178 HIS A O 1
ATOM 1198 N N . VAL A 1 195 ? 17.021 43.289 3.216 1.00 22.89 179 VAL A N 1
ATOM 1199 C CA . VAL A 1 195 ? 16.848 43.819 4.562 1.00 18.88 179 VAL A CA 1
ATOM 1200 C C . VAL A 1 195 ? 16.667 42.636 5.505 1.00 15.88 179 VAL A C 1
ATOM 1201 O O . VAL A 1 195 ? 15.783 41.798 5.288 1.00 19.31 179 VAL A O 1
ATOM 1205 N N . ASP A 1 196 ? 17.509 42.557 6.535 1.00 15.58 180 ASP A N 1
ATOM 1206 C CA . ASP A 1 196 ? 17.432 41.495 7.533 1.00 15.02 180 ASP A CA 1
ATOM 1207 C C . ASP A 1 196 ? 16.735 42.053 8.767 1.00 17.76 180 ASP A C 1
ATOM 1208 O O . ASP A 1 196 ? 17.300 42.882 9.486 1.00 18.86 180 ASP A O 1
ATOM 1213 N N . LEU A 1 197 ? 15.505 41.604 9.007 1.00 17.84 181 LEU A N 1
ATOM 1214 C CA . LEU A 1 197 ? 14.759 41.971 10.204 1.00 16.18 181 LEU A CA 1
ATOM 1215 C C . LEU A 1 197 ? 14.708 40.847 11.229 1.00 23.75 181 LEU A C 1
ATOM 1216 O O . LEU A 1 197 ? 13.866 40.891 12.131 1.00 21.34 181 LEU A O 1
ATOM 1221 N N . SER A 1 198 ? 15.582 39.846 11.115 1.00 21.18 182 SER A N 1
ATOM 1222 C CA . SER A 1 198 ? 15.492 38.670 11.971 1.00 18.35 182 SER A CA 1
ATOM 1223 C C . SER A 1 198 ? 15.647 39.050 13.436 1.00 14.23 182 SER A C 1
ATOM 1224 O O . SER A 1 198 ? 16.298 40.041 13.775 1.00 17.55 182 SER A O 1
ATOM 1227 N N . TYR A 1 199 ? 15.012 38.261 14.304 1.00 14.37 183 TYR A N 1
ATOM 1228 C CA . TYR A 1 199 ? 15.210 38.350 15.750 1.00 15.03 183 TYR A CA 1
ATOM 1229 C C . TYR A 1 199 ? 14.896 39.752 16.279 1.00 14.26 183 TYR A C 1
ATOM 1230 O O . TYR A 1 199 ? 15.687 40.360 17.003 1.00 19.49 183 TYR A O 1
ATOM 1239 N N . ASN A 1 200 ? 13.729 40.273 15.901 1.00 18.06 184 ASN A N 1
ATOM 1240 C CA . ASN A 1 200 ? 13.231 41.516 16.482 1.00 18.61 184 ASN A CA 1
ATOM 1241 C C . ASN A 1 200 ? 11.900 41.253 17.173 1.00 21.15 184 ASN A C 1
ATOM 1242 O O . ASN A 1 200 ? 11.607 40.108 17.530 1.00 26.51 184 ASN A O 1
ATOM 1247 N N . TYR A 1 201 ? 11.082 42.288 17.357 1.00 18.90 185 TYR A N 1
ATOM 1248 C CA . TYR A 1 201 ? 9.847 42.171 18.123 1.00 16.85 185 TYR A CA 1
ATOM 1249 C C . TYR A 1 201 ? 8.616 42.441 17.265 1.00 25.48 185 TYR A C 1
ATOM 1250 O O . TYR A 1 201 ? 7.580 42.873 17.771 1.00 25.05 185 TYR A O 1
ATOM 1259 N N . ILE A 1 202 ? 8.709 42.174 15.964 1.00 16.71 186 ILE A N 1
ATOM 1260 C CA . ILE A 1 202 ? 7.580 42.405 15.069 1.00 20.83 186 ILE A CA 1
ATOM 1261 C C . ILE A 1 202 ? 6.509 41.356 15.338 1.00 24.18 186 ILE A C 1
ATOM 1262 O O . ILE A 1 202 ? 6.745 40.151 15.190 1.00 28.02 186 ILE A O 1
ATOM 1267 N N . GLN A 1 203 ? 5.322 41.817 15.741 1.00 21.49 187 GLN A N 1
ATOM 1268 C CA . GLN A 1 203 ? 4.169 40.960 15.972 1.00 24.07 187 GLN A CA 1
ATOM 1269 C C . GLN A 1 203 ? 3.083 41.105 14.916 1.00 24.91 187 GLN A C 1
ATOM 1270 O O . GLN A 1 203 ? 2.232 40.217 14.805 1.00 26.51 187 GLN A O 1
ATOM 1276 N N . THR A 1 204 ? 3.094 42.188 14.142 1.00 23.48 188 THR A N 1
ATOM 1277 C CA . THR A 1 204 ? 2.025 42.506 13.208 1.00 31.33 188 THR A CA 1
ATOM 1278 C C . THR A 1 204 ? 2.612 42.922 11.867 1.00 27.87 188 THR A C 1
ATOM 1279 O O . THR A 1 204 ? 3.691 43.516 11.800 1.00 24.58 188 THR A O 1
ATOM 1283 N N . ILE A 1 205 ? 1.898 42.579 10.798 1.00 27.16 189 ILE A N 1
ATOM 1284 C CA . ILE A 1 205 ? 2.163 43.090 9.458 1.00 24.57 189 ILE A CA 1
ATOM 1285 C C . ILE A 1 205 ? 0.856 43.662 8.931 1.00 24.93 189 ILE A C 1
ATOM 1286 O O . ILE A 1 205 ? -0.119 42.923 8.751 1.00 24.18 189 ILE A O 1
ATOM 1291 N N . THR A 1 206 ? 0.830 44.968 8.694 1.00 24.33 190 THR A N 1
ATOM 1292 C CA . THR A 1 206 ? -0.376 45.655 8.258 1.00 28.86 190 THR A CA 1
ATOM 1293 C C . THR A 1 206 ? -0.292 45.984 6.775 1.00 30.92 190 THR A C 1
ATOM 1294 O O . THR A 1 206 ? 0.762 45.868 6.142 1.00 28.02 190 THR A O 1
ATOM 1298 N N . VAL A 1 207 ? -1.439 46.396 6.228 1.00 27.44 191 VAL A N 1
ATOM 1299 C CA . VAL A 1 207 ? -1.493 46.850 4.840 1.00 29.56 191 VAL A CA 1
ATOM 1300 C C . VAL A 1 207 ? -0.542 48.021 4.641 1.00 30.80 191 VAL A C 1
ATOM 1301 O O . VAL A 1 207 ? 0.231 48.067 3.677 1.00 27.02 191 VAL A O 1
ATOM 1305 N N . ASN A 1 208 ? -0.580 48.982 5.568 1.00 28.82 192 ASN A N 1
ATOM 1306 C CA . ASN A 1 208 ? 0.228 50.188 5.430 1.00 35.35 192 ASN A CA 1
ATOM 1307 C C . ASN A 1 208 ? 1.712 49.900 5.611 1.00 36.95 192 ASN A C 1
ATOM 1308 O O . ASN A 1 208 ? 2.551 50.634 5.074 1.00 37.26 192 ASN A O 1
ATOM 1313 N N . ASP A 1 209 ? 2.059 48.843 6.353 1.00 33.91 193 ASP A N 1
ATOM 1314 C CA . ASP A 1 209 ? 3.466 48.523 6.575 1.00 23.37 193 ASP A CA 1
ATOM 1315 C C . ASP A 1 209 ? 4.189 48.264 5.262 1.00 24.47 193 ASP A C 1
ATOM 1316 O O . ASP A 1 209 ? 5.372 48.593 5.118 1.00 23.14 193 ASP A O 1
ATOM 1321 N N . LEU A 1 210 ? 3.491 47.674 4.294 1.00 25.20 194 LEU A N 1
ATOM 1322 C CA . LEU A 1 210 ? 4.060 47.334 3.000 1.00 24.37 194 LEU A CA 1
ATOM 1323 C C . LEU A 1 210 ? 3.698 48.348 1.927 1.00 26.89 194 LEU A C 1
ATOM 1324 O O . LEU A 1 210 ? 3.874 48.067 0.736 1.00 28.98 194 LEU A O 1
ATOM 1329 N N . GLN A 1 211 ? 3.196 49.520 2.329 1.00 26.23 195 GLN A N 1
ATOM 1330 C CA . GLN A 1 211 ? 2.810 50.545 1.365 1.00 28.63 195 GLN A CA 1
ATOM 1331 C C . GLN A 1 211 ? 3.920 50.815 0.357 1.00 31.07 195 GLN A C 1
ATOM 1332 O O . GLN A 1 211 ? 3.667 50.857 -0.850 1.00 30.11 195 GLN A O 1
ATOM 1338 N N . PHE A 1 212 ? 5.160 50.973 0.833 1.00 27.68 196 PHE A N 1
ATOM 1339 C CA . PHE A 1 212 ? 6.262 51.328 -0.059 1.00 26.75 196 PHE A CA 1
ATOM 1340 C C . PHE A 1 212 ? 6.408 50.337 -1.208 1.00 27.82 196 PHE A C 1
ATOM 1341 O O . PHE A 1 212 ? 6.650 50.736 -2.353 1.00 28.04 196 PHE A O 1
ATOM 1349 N N . LEU A 1 213 ? 6.287 49.039 -0.922 1.00 30.32 197 LEU A N 1
ATOM 1350 C CA . LEU A 1 213 ? 6.442 48.040 -1.974 1.00 30.53 197 LEU A CA 1
ATOM 1351 C C . LEU A 1 213 ? 5.232 48.017 -2.897 1.00 32.16 197 LEU A C 1
ATOM 1352 O O . LEU A 1 213 ? 5.373 47.801 -4.107 1.00 26.71 197 LEU A O 1
ATOM 1357 N N . ARG A 1 214 ? 4.040 48.239 -2.337 1.00 33.96 198 ARG A N 1
ATOM 1358 C CA . ARG A 1 214 ? 2.841 48.372 -3.156 1.00 31.06 198 ARG A CA 1
ATOM 1359 C C . ARG A 1 214 ? 2.981 49.528 -4.139 1.00 36.05 198 ARG A C 1
ATOM 1360 O O . ARG A 1 214 ? 2.603 49.408 -5.310 1.00 40.31 198 ARG A O 1
ATOM 1368 N N . GLU A 1 215 ? 3.539 50.653 -3.682 1.00 39.41 199 GLU A N 1
ATOM 1369 C CA . GLU A 1 215 ? 3.720 51.802 -4.564 1.00 46.93 199 GLU A CA 1
ATOM 1370 C C . GLU A 1 215 ? 4.764 51.515 -5.635 1.00 42.24 199 GLU A C 1
ATOM 1371 O O . GLU A 1 215 ? 4.635 51.977 -6.775 1.00 47.37 199 GLU A O 1
ATOM 1377 N N . ASN A 1 216 ? 5.800 50.748 -5.289 1.00 39.74 200 ASN A N 1
ATOM 1378 C CA . ASN A 1 216 ? 6.984 50.567 -6.125 1.00 40.69 200 ASN A CA 1
ATOM 1379 C C . ASN A 1 216 ? 7.116 49.096 -6.500 1.00 43.69 200 ASN A C 1
ATOM 1380 O O . ASN A 1 216 ? 7.933 48.367 -5.915 1.00 39.01 200 ASN A O 1
ATOM 1385 N N . PRO A 1 217 ? 6.338 48.622 -7.479 1.00 47.87 201 PRO A N 1
ATOM 1386 C CA . PRO A 1 217 ? 6.449 47.214 -7.890 1.00 44.65 201 PRO A CA 1
ATOM 1387 C C . PRO A 1 217 ? 7.748 46.880 -8.607 1.00 43.17 201 PRO A C 1
ATOM 1388 O O . PRO A 1 217 ? 8.049 45.692 -8.779 1.00 46.61 201 PRO A O 1
ATOM 1392 N N . GLN A 1 218 ? 8.525 47.878 -9.027 1.00 33.17 202 GLN A N 1
ATOM 1393 C CA . GLN A 1 218 ? 9.785 47.636 -9.719 1.00 32.66 202 GLN A CA 1
ATOM 1394 C C . GLN A 1 218 ? 10.929 47.296 -8.774 1.00 38.04 202 GLN A C 1
ATOM 1395 O O . GLN A 1 218 ? 11.963 46.801 -9.233 1.00 41.36 202 GLN A O 1
ATOM 1401 N N . VAL A 1 219 ? 10.771 47.550 -7.477 1.00 37.85 203 VAL A N 1
ATOM 1402 C CA . VAL A 1 219 ? 11.847 47.319 -6.522 1.00 32.54 203 VAL A CA 1
ATOM 1403 C C . VAL A 1 219 ? 12.026 45.824 -6.302 1.00 28.92 203 VAL A C 1
ATOM 1404 O O . VAL A 1 219 ? 11.064 45.103 -6.007 1.00 31.08 203 VAL A O 1
ATOM 1408 N N . ASN A 1 220 ? 13.263 45.351 -6.444 1.00 31.93 204 ASN A N 1
ATOM 1409 C CA . ASN A 1 220 ? 13.630 43.991 -6.060 1.00 34.41 204 ASN A CA 1
ATOM 1410 C C . ASN A 1 220 ? 14.110 44.027 -4.613 1.00 35.13 204 ASN A C 1
ATOM 1411 O O . ASN A 1 220 ? 15.170 44.588 -4.320 1.00 40.74 204 ASN A O 1
ATOM 1416 N N . LEU A 1 221 ? 13.328 43.439 -3.708 1.00 29.68 205 LEU A N 1
ATOM 1417 C CA . LEU A 1 221 ? 13.651 43.461 -2.289 1.00 27.52 205 LEU A CA 1
ATOM 1418 C C . LEU A 1 221 ? 13.419 42.093 -1.670 1.00 27.09 205 LEU A C 1
ATOM 1419 O O . LEU A 1 221 ? 12.429 41.422 -1.971 1.00 31.59 205 LEU A O 1
ATOM 1424 N N . SER A 1 222 ? 14.340 41.692 -0.802 1.00 22.13 206 SER A N 1
ATOM 1425 C CA . SER A 1 222 ? 14.220 40.475 -0.014 1.00 22.18 206 SER A CA 1
ATOM 1426 C C . SER A 1 222 ? 14.089 40.841 1.457 1.00 27.62 206 SER A C 1
ATOM 1427 O O . SER A 1 222 ? 14.758 41.763 1.933 1.00 32.63 206 SER A O 1
ATOM 1430 N N . LEU A 1 223 ? 13.223 40.123 2.171 1.00 20.86 207 LEU A N 1
ATOM 1431 C CA . LEU A 1 223 ? 12.967 40.384 3.582 1.00 18.52 207 LEU A CA 1
ATOM 1432 C C . LEU A 1 223 ? 13.218 39.112 4.382 1.00 21.14 207 LEU A C 1
ATOM 1433 O O . LEU A 1 223 ? 12.655 38.057 4.070 1.00 20.70 207 LEU A O 1
ATOM 1438 N N . ASP A 1 224 ? 14.064 39.207 5.407 1.00 16.36 208 ASP A N 1
ATOM 1439 C CA . ASP A 1 224 ? 14.272 38.111 6.348 1.00 20.46 208 ASP A CA 1
ATOM 1440 C C . ASP A 1 224 ? 13.526 38.460 7.630 1.00 25.33 208 ASP A C 1
ATOM 1441 O O . ASP A 1 224 ? 13.932 39.365 8.367 1.00 28.40 208 ASP A O 1
ATOM 1446 N N . MET A 1 225 ? 12.434 37.744 7.887 1.00 22.90 209 MET A N 1
ATOM 1447 C CA . MET A 1 225 ? 11.568 37.997 9.030 1.00 18.35 209 MET A CA 1
ATOM 1448 C C . MET A 1 225 ? 11.737 36.966 10.136 1.00 21.56 209 MET A C 1
ATOM 1449 O O . MET A 1 225 ? 10.940 36.954 11.080 1.00 26.73 209 MET A O 1
ATOM 1454 N N . SER A 1 226 ? 12.753 36.110 10.047 1.00 17.23 210 SER A N 1
ATOM 1455 C CA . SER A 1 226 ? 12.885 34.988 10.968 1.00 20.61 210 SER A CA 1
ATOM 1456 C C . SER A 1 226 ? 12.938 35.461 12.418 1.00 19.05 210 SER A C 1
ATOM 1457 O O . SER A 1 226 ? 13.377 36.573 12.718 1.00 21.92 210 SER A O 1
ATOM 1460 N N . LEU A 1 227 ? 12.453 34.605 13.319 1.00 17.20 211 LEU A N 1
ATOM 1461 C CA . LEU A 1 227 ? 12.542 34.825 14.765 1.00 18.39 211 LEU A CA 1
ATOM 1462 C C . LEU A 1 227 ? 11.860 36.126 15.193 1.00 20.65 211 LEU A C 1
ATOM 1463 O O . LEU A 1 227 ? 12.307 36.807 16.120 1.00 22.23 211 LEU A O 1
ATOM 1468 N N . ASN A 1 228 ? 10.762 36.475 14.508 1.00 15.99 212 ASN A N 1
ATOM 1469 C CA . ASN A 1 228 ? 9.881 37.540 14.967 1.00 18.27 212 ASN A CA 1
ATOM 1470 C C . ASN A 1 228 ? 8.562 36.944 15.449 1.00 23.62 212 ASN A C 1
ATOM 1471 O O . ASN A 1 228 ? 8.001 36.063 14.785 1.00 21.88 212 ASN A O 1
ATOM 1476 N N . PRO A 1 229 ? 8.051 37.389 16.603 1.00 17.17 213 PRO A N 1
ATOM 1477 C CA . PRO A 1 229 ? 6.821 36.808 17.176 1.00 19.59 213 PRO A CA 1
ATOM 1478 C C . PRO A 1 229 ? 5.557 37.273 16.459 1.00 19.36 213 PRO A C 1
ATOM 1479 O O . PRO A 1 229 ? 4.655 37.869 17.051 1.00 26.96 213 PRO A O 1
ATOM 1483 N N . ILE A 1 230 ? 5.483 36.978 15.163 1.00 18.63 214 ILE A N 1
ATOM 1484 C CA . ILE A 1 230 ? 4.352 37.405 14.346 1.00 23.76 214 ILE A CA 1
ATOM 1485 C C . ILE A 1 230 ? 3.112 36.609 14.734 1.00 23.84 214 ILE A C 1
ATOM 1486 O O . ILE A 1 230 ? 3.117 35.372 14.710 1.00 24.92 214 ILE A O 1
ATOM 1491 N N . ASP A 1 231 ? 2.036 37.318 15.088 1.00 20.90 215 ASP A N 1
ATOM 1492 C CA . ASP A 1 231 ? 0.757 36.682 15.363 1.00 28.45 215 ASP A CA 1
ATOM 1493 C C . ASP A 1 231 ? -0.421 37.323 14.639 1.00 25.37 215 ASP A C 1
ATOM 1494 O O . ASP A 1 231 ? -1.558 36.878 14.837 1.00 30.14 215 ASP A O 1
ATOM 1499 N N . PHE A 1 232 ? -0.197 38.347 13.815 1.00 27.94 216 PHE A N 1
ATOM 1500 C CA . PHE A 1 232 ? -1.298 38.995 13.105 1.00 27.56 216 PHE A CA 1
ATOM 1501 C C . PHE A 1 232 ? -0.792 39.592 11.801 1.00 31.81 216 PHE A C 1
ATOM 1502 O O . PHE A 1 232 ? 0.141 40.401 11.803 1.00 27.05 216 PHE A O 1
ATOM 1510 N N . ILE A 1 233 ? -1.412 39.194 10.695 1.00 31.66 217 ILE A N 1
ATOM 1511 C CA . ILE A 1 233 ? -1.198 39.815 9.394 1.00 27.87 217 ILE A CA 1
ATOM 1512 C C . ILE A 1 233 ? -2.538 40.374 8.938 1.00 32.00 217 ILE A C 1
ATOM 1513 O O . ILE A 1 233 ? -3.525 39.633 8.855 1.00 25.75 217 ILE A O 1
ATOM 1518 N N . GLN A 1 234 ? -2.574 41.674 8.657 1.00 33.23 218 GLN A N 1
ATOM 1519 C CA . GLN A 1 234 ? -3.832 42.328 8.324 1.00 31.21 218 GLN A CA 1
ATOM 1520 C C . GLN A 1 234 ? -4.424 41.747 7.043 1.00 34.45 218 GLN A C 1
ATOM 1521 O O . GLN A 1 234 ? -3.709 41.257 6.163 1.00 32.06 218 GLN A O 1
ATOM 1527 N N . ASP A 1 235 ? -5.752 41.800 6.954 1.00 40.08 219 ASP A N 1
ATOM 1528 C CA . ASP A 1 235 ? -6.460 41.353 5.762 1.00 42.06 219 ASP A CA 1
ATOM 1529 C C . ASP A 1 235 ? -5.968 42.122 4.543 1.00 45.03 219 ASP A C 1
ATOM 1530 O O . ASP A 1 235 ? -6.014 43.356 4.519 1.00 41.90 219 ASP A O 1
ATOM 1535 N N . GLN A 1 236 ? -5.468 41.385 3.548 1.00 47.96 220 GLN A N 1
ATOM 1536 C CA . GLN A 1 236 ? -4.996 41.916 2.270 1.00 45.39 220 GLN A CA 1
ATOM 1537 C C . GLN A 1 236 ? -3.719 42.739 2.390 1.00 40.79 220 GLN A C 1
ATOM 1538 O O . GLN A 1 236 ? -3.438 43.568 1.519 1.00 37.83 220 GLN A O 1
ATOM 1544 N N . ALA A 1 237 ? -2.926 42.523 3.443 1.00 26.72 221 ALA A N 1
ATOM 1545 C CA . ALA A 1 237 ? -1.687 43.278 3.593 1.00 29.25 221 ALA A CA 1
ATOM 1546 C C . ALA A 1 237 ? -0.724 43.017 2.443 1.00 33.74 221 ALA A C 1
ATOM 1547 O O . ALA A 1 237 ? 0.100 43.880 2.116 1.00 33.67 221 ALA A O 1
ATOM 1549 N N . PHE A 1 238 ? -0.816 41.845 1.815 1.00 29.95 222 PHE A N 1
ATOM 1550 C CA . PHE A 1 238 ? 0.108 41.435 0.768 1.00 29.08 222 PHE A CA 1
ATOM 1551 C C . PHE A 1 238 ? -0.493 41.506 -0.628 1.00 32.38 222 PHE A C 1
ATOM 1552 O O . PHE A 1 238 ? 0.057 40.904 -1.555 1.00 31.52 222 PHE A O 1
ATOM 1560 N N . GLN A 1 239 ? -1.603 42.217 -0.801 1.00 41.91 223 GLN A N 1
ATOM 1561 C CA . GLN A 1 239 ? -2.110 42.475 -2.141 1.00 45.24 223 GLN A CA 1
ATOM 1562 C C . GLN A 1 239 ? -1.201 43.470 -2.851 1.00 42.79 223 GLN A C 1
ATOM 1563 O O . GLN A 1 239 ? -0.843 44.512 -2.292 1.00 39.15 223 GLN A O 1
ATOM 1569 N N . GLY A 1 240 ? -0.819 43.141 -4.083 1.00 39.75 224 GLY A N 1
ATOM 1570 C CA . GLY A 1 240 ? 0.064 44.004 -4.842 1.00 33.21 224 GLY A CA 1
ATOM 1571 C C . GLY A 1 240 ? 1.489 44.048 -4.343 1.00 37.73 224 GLY A C 1
ATOM 1572 O O . GLY A 1 240 ? 2.214 44.997 -4.654 1.00 41.63 224 GLY A O 1
ATOM 1573 N N . ILE A 1 241 ? 1.920 43.041 -3.587 1.00 32.98 225 ILE A N 1
ATOM 1574 C CA . ILE A 1 241 ? 3.248 43.011 -2.987 1.00 27.87 225 ILE A CA 1
ATOM 1575 C C . ILE A 1 241 ? 4.085 41.967 -3.711 1.00 28.79 225 ILE A C 1
ATOM 1576 O O . ILE A 1 241 ? 3.650 40.822 -3.889 1.00 32.13 225 ILE A O 1
ATOM 1581 N N . LYS A 1 242 ? 5.281 42.365 -4.128 1.00 24.47 226 LYS A N 1
ATOM 1582 C CA . LYS A 1 242 ? 6.231 41.472 -4.768 1.00 29.38 226 LYS A CA 1
ATOM 1583 C C . LYS A 1 242 ? 7.507 41.436 -3.940 1.00 32.19 226 LYS A C 1
ATOM 1584 O O . LYS A 1 242 ? 7.975 42.473 -3.459 1.00 27.66 226 LYS A O 1
ATOM 1590 N N . LEU A 1 243 ? 8.059 40.239 -3.761 1.00 25.95 227 LEU A N 1
ATOM 1591 C CA . LEU A 1 243 ? 9.290 40.057 -3.008 1.00 23.18 227 LEU A CA 1
ATOM 1592 C C . LEU A 1 243 ? 10.147 39.023 -3.719 1.00 27.40 227 LEU A C 1
ATOM 1593 O O . LEU A 1 243 ? 9.633 38.076 -4.318 1.00 29.39 227 LEU A O 1
ATOM 1598 N N . HIS A 1 244 ? 11.463 39.223 -3.663 1.00 25.79 228 HIS A N 1
ATOM 1599 C CA . HIS A 1 244 ? 12.388 38.223 -4.180 1.00 24.30 228 HIS A CA 1
ATOM 1600 C C . HIS A 1 244 ? 12.421 37.030 -3.236 1.00 22.98 228 HIS A C 1
ATOM 1601 O O . HIS A 1 244 ? 11.888 35.960 -3.546 1.00 25.85 228 HIS A O 1
ATOM 1608 N N . GLU A 1 245 ? 13.039 37.215 -2.076 1.00 24.57 229 GLU A N 1
ATOM 1609 C CA . GLU A 1 245 ? 13.187 36.163 -1.084 1.00 22.75 229 GLU A CA 1
ATOM 1610 C C . GLU A 1 245 ? 12.501 36.585 0.204 1.00 23.56 229 GLU A C 1
ATOM 1611 O O . GLU A 1 245 ? 12.778 37.667 0.732 1.00 25.51 229 GLU A O 1
ATOM 1617 N N . LEU A 1 246 ? 11.612 35.733 0.708 1.00 19.70 230 LEU A N 1
ATOM 1618 C CA . LEU A 1 246 ? 10.955 35.937 1.992 1.00 19.94 230 LEU A CA 1
ATOM 1619 C C . LEU A 1 246 ? 11.277 34.751 2.886 1.00 22.15 230 LEU A C 1
ATOM 1620 O O . LEU A 1 246 ? 10.944 33.610 2.551 1.00 26.88 230 LEU A O 1
ATOM 1625 N N . THR A 1 247 ? 11.921 35.014 4.015 1.00 23.56 231 THR A N 1
ATOM 1626 C CA . THR A 1 247 ? 12.262 33.980 4.982 1.00 21.01 231 THR A CA 1
ATOM 1627 C C . THR A 1 247 ? 11.371 34.138 6.204 1.00 18.58 231 THR A C 1
ATOM 1628 O O . THR A 1 247 ? 11.347 35.208 6.818 1.00 22.44 231 THR A O 1
ATOM 1632 N N . LEU A 1 248 ? 10.637 33.070 6.550 1.00 17.65 232 LEU A N 1
ATOM 1633 C CA . LEU A 1 248 ? 9.788 33.014 7.744 1.00 24.72 232 LEU A CA 1
ATOM 1634 C C . LEU A 1 248 ? 10.172 31.749 8.510 1.00 26.50 232 LEU A C 1
ATOM 1635 O O . LEU A 1 248 ? 9.524 30.705 8.382 1.00 32.74 232 LEU A O 1
ATOM 1640 N N . ARG A 1 249 ? 11.238 31.842 9.301 1.00 19.33 233 ARG A N 1
ATOM 1641 C CA . ARG A 1 249 ? 11.729 30.728 10.102 1.00 22.76 233 ARG A CA 1
ATOM 1642 C C . ARG A 1 249 ? 11.603 31.052 11.584 1.00 21.86 233 ARG A C 1
ATOM 1643 O O . ARG A 1 249 ? 11.944 32.155 12.023 1.00 19.21 233 ARG A O 1
ATOM 1651 N N . GLY A 1 250 ? 11.111 30.084 12.349 1.00 17.30 234 GLY A N 1
ATOM 1652 C CA . GLY A 1 250 ? 11.003 30.249 13.787 1.00 20.20 234 GLY A CA 1
ATOM 1653 C C . GLY A 1 250 ? 10.106 31.383 14.229 1.00 21.55 234 GLY A C 1
ATOM 1654 O O . GLY A 1 250 ? 10.353 31.982 15.281 1.00 25.34 234 GLY A O 1
ATOM 1655 N N . ASN A 1 251 ? 9.058 31.693 13.461 1.00 19.87 235 ASN A N 1
ATOM 1656 C CA . ASN A 1 251 ? 8.151 32.772 13.838 1.00 19.69 235 ASN A CA 1
ATOM 1657 C C . ASN A 1 251 ? 7.016 32.314 14.740 1.00 28.54 235 ASN A C 1
ATOM 1658 O O . ASN A 1 251 ? 6.500 33.119 15.524 1.00 23.13 235 ASN A O 1
ATOM 1663 N N . PHE A 1 252 ? 6.618 31.048 14.664 1.00 25.21 236 PHE A N 1
ATOM 1664 C CA . PHE A 1 252 ? 5.343 30.615 15.211 1.00 27.39 236 PHE A CA 1
ATOM 1665 C C . PHE A 1 252 ? 5.531 29.588 16.316 1.00 31.69 236 PHE A C 1
ATOM 1666 O O . PHE A 1 252 ? 6.365 28.684 16.209 1.00 29.09 236 PHE A O 1
ATOM 1674 N N . ASN A 1 253 ? 4.752 29.760 17.387 1.00 41.58 237 ASN A N 1
ATOM 1675 C CA . ASN A 1 253 ? 4.686 28.818 18.493 1.00 37.91 237 ASN A CA 1
ATOM 1676 C C . ASN A 1 253 ? 3.486 27.885 18.423 1.00 31.43 237 ASN A C 1
ATOM 1677 O O . ASN A 1 253 ? 3.510 26.826 19.057 1.00 27.65 237 ASN A O 1
ATOM 1682 N N . SER A 1 254 ? 2.448 28.247 17.677 1.00 30.74 238 SER A N 1
ATOM 1683 C CA . SER A 1 254 ? 1.188 27.524 17.666 1.00 31.82 238 SER A CA 1
ATOM 1684 C C . SER A 1 254 ? 0.768 27.277 16.228 1.00 32.44 238 SER A C 1
ATOM 1685 O O . SER A 1 254 ? 0.963 28.135 15.363 1.00 23.90 238 SER A O 1
ATOM 1688 N N . SER A 1 255 ? 0.182 26.105 15.979 1.00 30.31 239 SER A N 1
ATOM 1689 C CA . SER A 1 255 ? -0.248 25.767 14.627 1.00 32.16 239 SER A CA 1
ATOM 1690 C C . SER A 1 255 ? -1.318 26.734 14.135 1.00 29.06 239 SER A C 1
ATOM 1691 O O . SER A 1 255 ? -1.270 27.208 12.993 1.00 36.00 239 SER A O 1
ATOM 1694 N N . ASN A 1 256 ? -2.292 27.041 14.997 1.00 28.21 240 ASN A N 1
ATOM 1695 C CA . ASN A 1 256 ? -3.407 27.897 14.603 1.00 36.90 240 ASN A CA 1
ATOM 1696 C C . ASN A 1 256 ? -2.935 29.301 14.242 1.00 31.03 240 ASN A C 1
ATOM 1697 O O . ASN A 1 256 ? -3.477 29.927 13.325 1.00 33.31 240 ASN A O 1
ATOM 1702 N N . ILE A 1 257 ? -1.933 29.819 14.955 1.00 28.79 241 ILE A N 1
ATOM 1703 C CA . ILE A 1 257 ? -1.422 31.149 14.635 1.00 31.03 241 ILE A CA 1
ATOM 1704 C C . ILE A 1 257 ? -0.667 31.129 13.311 1.00 34.20 241 ILE A C 1
ATOM 1705 O O . ILE A 1 257 ? -0.767 32.067 12.510 1.00 28.17 241 ILE A O 1
ATOM 1710 N N . MET A 1 258 ? 0.095 30.062 13.053 1.00 34.82 242 MET A N 1
ATOM 1711 C CA . MET A 1 258 ? 0.792 29.965 11.774 1.00 29.86 242 MET A CA 1
ATOM 1712 C C . MET A 1 258 ? -0.193 29.820 10.622 1.00 27.46 242 MET A C 1
ATOM 1713 O O . MET A 1 258 ? -0.040 30.467 9.580 1.00 23.98 242 MET A O 1
ATOM 1718 N N . LYS A 1 259 ? -1.209 28.971 10.789 1.00 32.78 243 LYS A N 1
ATOM 1719 C CA . LYS A 1 259 ? -2.202 28.804 9.735 1.00 38.58 243 LYS A CA 1
ATOM 1720 C C . LYS A 1 259 ? -2.957 30.102 9.476 1.00 35.67 243 LYS A C 1
ATOM 1721 O O . LYS A 1 259 ? -3.203 30.463 8.319 1.00 30.15 243 LYS A O 1
ATOM 1727 N N . THR A 1 260 ? -3.327 30.822 10.541 1.00 36.34 244 THR A N 1
ATOM 1728 C CA . THR A 1 260 ? -4.073 32.067 10.370 1.00 34.49 244 THR A CA 1
ATOM 1729 C C . THR A 1 260 ? -3.232 33.126 9.666 1.00 35.31 244 THR A C 1
ATOM 1730 O O . THR A 1 260 ? -3.750 33.896 8.848 1.00 38.32 244 THR A O 1
ATOM 1734 N N . CYS A 1 261 ? -1.932 33.179 9.966 1.00 26.43 245 CYS A N 1
ATOM 1735 C CA . CYS A 1 261 ? -1.080 34.202 9.365 1.00 30.59 245 CYS A CA 1
ATOM 1736 C C . CYS A 1 261 ? -0.739 33.876 7.915 1.00 33.72 245 CYS A C 1
ATOM 1737 O O . CYS A 1 261 ? -0.647 34.782 7.079 1.00 33.91 245 CYS A O 1
ATOM 1740 N N . LEU A 1 262 ? -0.541 32.591 7.599 1.00 28.14 246 LEU A N 1
ATOM 1741 C CA . LEU A 1 262 ? -0.197 32.207 6.231 1.00 28.60 246 LEU A CA 1
ATOM 1742 C C . LEU A 1 262 ? -1.321 32.534 5.258 1.00 32.37 246 LEU A C 1
ATOM 1743 O O . LEU A 1 262 ? -1.069 32.824 4.081 1.00 37.13 246 LEU A O 1
ATOM 1748 N N . GLN A 1 263 ? -2.570 32.479 5.728 1.00 31.95 247 GLN A N 1
ATOM 1749 C CA . GLN A 1 263 ? -3.709 32.771 4.863 1.00 29.05 247 GLN A CA 1
ATOM 1750 C C . GLN A 1 263 ? -3.667 34.205 4.350 1.00 30.16 247 GLN A C 1
ATOM 1751 O O . GLN A 1 263 ? -4.033 34.471 3.198 1.00 40.22 247 GLN A O 1
ATOM 1757 N N . ASN A 1 264 ? -3.227 35.141 5.187 1.00 27.22 248 ASN A N 1
ATOM 1758 C CA . ASN A 1 264 ? -3.200 36.554 4.835 1.00 34.83 248 ASN A CA 1
ATOM 1759 C C . ASN A 1 264 ? -1.927 36.955 4.097 1.00 33.41 248 ASN A C 1
ATOM 1760 O O . ASN A 1 264 ? -1.690 38.151 3.896 1.00 35.63 248 ASN A O 1
ATOM 1765 N N . LEU A 1 265 ? -1.099 35.986 3.694 1.00 29.77 249 LEU A N 1
ATOM 1766 C CA . LEU A 1 265 ? -0.098 36.233 2.663 1.00 27.34 249 LEU A CA 1
ATOM 1767 C C . LEU A 1 265 ? -0.722 36.322 1.275 1.00 28.46 249 LEU A C 1
ATOM 1768 O O . LEU A 1 265 ? 0.008 36.466 0.291 1.00 30.29 249 LEU A O 1
ATOM 1773 N N . ALA A 1 266 ? -2.051 36.249 1.190 1.00 32.82 250 ALA A N 1
ATOM 1774 C CA . ALA A 1 266 ? -2.753 36.182 -0.086 1.00 29.78 250 ALA A CA 1
ATOM 1775 C C . ALA A 1 266 ? -2.453 37.398 -0.952 1.00 30.08 250 ALA A C 1
ATOM 1776 O O . ALA A 1 266 ? -2.431 38.535 -0.469 1.00 32.61 250 ALA A O 1
ATOM 1778 N N . GLY A 1 267 ? -2.236 37.152 -2.244 1.00 28.22 251 GLY A N 1
ATOM 1779 C CA . GLY A 1 267 ? -1.866 38.177 -3.189 1.00 30.21 251 GLY A CA 1
ATOM 1780 C C . GLY A 1 267 ? -0.373 38.346 -3.363 1.00 29.37 251 GLY A C 1
ATOM 1781 O O . GLY A 1 267 ? 0.058 39.013 -4.311 1.00 32.75 251 GLY A O 1
ATOM 1782 N N . LEU A 1 268 ? 0.421 37.740 -2.488 1.00 28.52 252 LEU A N 1
ATOM 1783 C CA . LEU A 1 268 ? 1.865 37.908 -2.527 1.00 26.88 252 LEU A CA 1
ATOM 1784 C C . LEU A 1 268 ? 2.479 37.123 -3.684 1.00 31.38 252 LEU A C 1
ATOM 1785 O O . LEU A 1 268 ? 2.013 36.035 -4.040 1.00 30.00 252 LEU A O 1
ATOM 1790 N N . HIS A 1 269 ? 3.532 37.688 -4.276 1.00 35.87 253 HIS A N 1
ATOM 1791 C CA . HIS A 1 269 ? 4.290 37.063 -5.357 1.00 34.27 253 HIS A CA 1
ATOM 1792 C C . HIS A 1 269 ? 5.751 37.024 -4.925 1.00 32.75 253 HIS A C 1
ATOM 1793 O O . HIS A 1 269 ? 6.423 38.061 -4.900 1.00 31.45 253 HIS A O 1
ATOM 1800 N N . VAL A 1 270 ? 6.237 35.841 -4.560 1.00 30.71 254 VAL A N 1
ATOM 1801 C CA . VAL A 1 270 ? 7.605 35.671 -4.087 1.00 28.92 254 VAL A CA 1
ATOM 1802 C C . VAL A 1 270 ? 8.339 34.741 -5.039 1.00 23.32 254 VAL A C 1
ATOM 1803 O O . VAL A 1 270 ? 7.780 33.734 -5.488 1.00 33.61 254 VAL A O 1
ATOM 1807 N N . HIS A 1 271 ? 9.592 35.082 -5.343 1.00 23.61 255 HIS A N 1
ATOM 1808 C CA . HIS A 1 271 ? 10.454 34.148 -6.055 1.00 26.86 255 HIS A CA 1
ATOM 1809 C C . HIS A 1 271 ? 10.825 32.964 -5.168 1.00 23.94 255 HIS A C 1
ATOM 1810 O O . HIS A 1 271 ? 10.791 31.810 -5.610 1.00 22.97 255 HIS A O 1
ATOM 1817 N N . ARG A 1 272 ? 11.183 33.228 -3.912 1.00 22.38 256 ARG A N 1
ATOM 1818 C CA . ARG A 1 272 ? 11.696 32.193 -3.019 1.00 22.71 256 ARG A CA 1
ATOM 1819 C C . ARG A 1 272 ? 11.126 32.373 -1.619 1.00 25.76 256 ARG A C 1
ATOM 1820 O O . ARG A 1 272 ? 11.435 33.360 -0.945 1.00 21.83 256 ARG A O 1
ATOM 1828 N N . LEU A 1 273 ? 10.317 31.413 -1.177 1.00 22.82 257 LEU A N 1
ATOM 1829 C CA . LEU A 1 273 ? 9.736 31.401 0.160 1.00 23.27 257 LEU A CA 1
ATOM 1830 C C . LEU A 1 273 ? 10.426 30.334 0.999 1.00 23.52 257 LEU A C 1
ATOM 1831 O O . LEU A 1 273 ? 10.493 29.170 0.592 1.00 22.68 257 LEU A O 1
ATOM 1836 N N . ILE A 1 274 ? 10.935 30.727 2.165 1.00 19.36 258 ILE A N 1
ATOM 1837 C CA . ILE A 1 274 ? 11.649 29.822 3.061 1.00 19.01 258 ILE A CA 1
ATOM 1838 C C . ILE A 1 274 ? 10.856 29.720 4.357 1.00 20.53 258 ILE A C 1
ATOM 1839 O O . ILE A 1 274 ? 10.561 30.741 4.991 1.00 23.00 258 ILE A O 1
ATOM 1844 N N . LEU A 1 275 ? 10.513 28.492 4.748 1.00 22.97 259 LEU A N 1
ATOM 1845 C CA . LEU A 1 275 ? 9.664 28.229 5.901 1.00 19.42 259 LEU A CA 1
ATOM 1846 C C . LEU A 1 275 ? 10.303 27.144 6.760 1.00 31.53 259 LEU A C 1
ATOM 1847 O O . LEU A 1 275 ? 11.043 26.296 6.256 1.00 20.45 259 LEU A O 1
ATOM 1852 N N . GLY A 1 276 ? 10.020 27.173 8.056 1.00 19.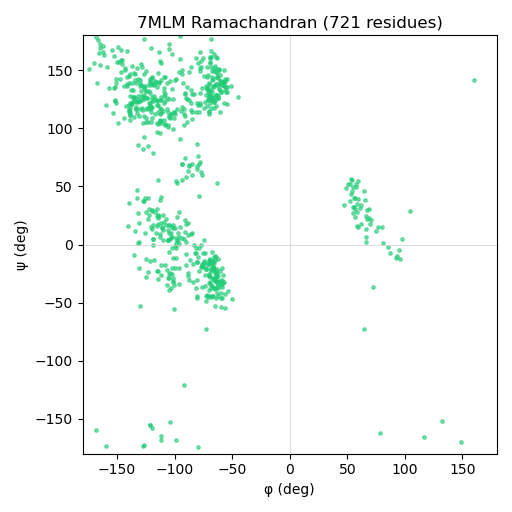19 260 GLY A N 1
ATOM 1853 C CA . GLY A 1 276 ? 10.482 26.128 8.946 1.00 24.92 260 GLY A CA 1
ATOM 1854 C C . GLY A 1 276 ? 10.734 26.662 10.343 1.00 20.96 260 GLY A C 1
ATOM 1855 O O . GLY A 1 276 ? 10.382 27.791 10.672 1.00 21.63 260 GLY A O 1
ATOM 1856 N N . GLU A 1 277 ? 11.361 25.811 11.156 1.00 24.10 261 GLU A N 1
ATOM 1857 C CA . GLU A 1 277 ? 11.632 26.109 12.556 1.00 25.97 261 GLU A CA 1
ATOM 1858 C C . GLU A 1 277 ? 13.105 25.889 12.865 1.00 27.70 261 GLU A C 1
ATOM 1859 O O . GLU A 1 277 ? 13.902 25.620 11.961 1.00 23.52 261 GLU A O 1
ATOM 1865 N N . PHE A 1 278 ? 13.469 25.992 14.143 1.00 24.31 262 PHE A N 1
ATOM 1866 C CA . PHE A 1 278 ? 14.809 25.683 14.618 1.00 22.96 262 PHE A CA 1
ATOM 1867 C C . PHE A 1 278 ? 14.717 24.680 15.758 1.00 30.69 262 PHE A C 1
ATOM 1868 O O . PHE A 1 278 ? 13.765 24.695 16.543 1.00 25.06 262 PHE A O 1
ATOM 1876 N N . LYS A 1 279 ? 15.722 23.805 15.842 1.00 23.92 263 LYS A N 1
ATOM 1877 C CA . LYS A 1 279 ? 15.755 22.818 16.918 1.00 27.93 263 LYS A CA 1
ATOM 1878 C C . LYS A 1 279 ? 15.864 23.474 18.287 1.00 27.29 263 LYS A C 1
ATOM 1879 O O . LYS A 1 279 ? 15.329 22.949 19.271 1.00 29.64 263 LYS A O 1
ATOM 1885 N N . ASP A 1 280 ? 16.560 24.608 18.377 1.00 30.55 264 ASP A N 1
ATOM 1886 C CA . ASP A 1 280 ? 16.812 25.273 19.650 1.00 29.92 264 ASP A CA 1
ATOM 1887 C C . ASP A 1 280 ? 15.802 26.380 19.942 1.00 31.32 264 ASP A C 1
ATOM 1888 O O . ASP A 1 280 ? 16.123 27.342 20.649 1.00 31.16 264 ASP A O 1
ATOM 1893 N N . GLU A 1 281 ? 14.586 26.263 19.413 1.00 32.86 265 GLU A N 1
ATOM 1894 C CA . GLU A 1 281 ? 13.505 27.191 19.711 1.00 34.45 265 GLU A CA 1
ATOM 1895 C C . GLU A 1 281 ? 12.223 26.399 19.931 1.00 44.03 265 GLU A C 1
ATOM 1896 O O . GLU A 1 281 ? 12.066 25.293 19.404 1.00 48.63 265 GLU A O 1
ATOM 1902 N N . ARG A 1 282 ? 11.309 26.966 20.719 1.00 47.59 266 ARG A N 1
ATOM 1903 C CA . ARG A 1 282 ? 10.024 26.315 20.953 1.00 49.30 266 ARG A CA 1
ATOM 1904 C C . ARG A 1 282 ? 9.292 26.121 19.631 1.00 43.78 266 ARG A C 1
ATOM 1905 O O . ARG A 1 282 ? 9.167 27.054 18.835 1.00 35.38 266 ARG A O 1
ATOM 1913 N N . ASN A 1 283 ? 8.804 24.907 19.400 1.00 36.91 267 ASN A N 1
ATOM 1914 C CA . ASN A 1 283 ? 8.338 24.501 18.084 1.00 39.83 267 ASN A CA 1
ATOM 1915 C C . ASN A 1 283 ? 6.833 24.264 18.065 1.00 40.07 267 ASN A C 1
ATOM 1916 O O . ASN A 1 283 ? 6.176 24.152 19.105 1.00 41.69 267 ASN A O 1
ATOM 1921 N N . LEU A 1 284 ? 6.298 24.191 16.846 1.00 37.06 268 LEU A N 1
ATOM 1922 C CA . LEU A 1 284 ? 4.884 23.907 16.648 1.00 37.96 268 LEU A CA 1
ATOM 1923 C C . LEU A 1 284 ? 4.519 22.549 17.235 1.00 51.17 268 LEU A C 1
ATOM 1924 O O . LEU A 1 284 ? 5.263 21.572 17.104 1.00 48.99 268 LEU A O 1
ATOM 1929 N N . GLU A 1 285 ? 3.357 22.497 17.886 1.00 60.88 269 GLU A N 1
ATOM 1930 C CA . GLU A 1 285 ? 2.861 21.241 18.436 1.00 68.19 269 GLU A CA 1
ATOM 1931 C C . GLU A 1 285 ? 2.680 20.198 17.340 1.00 66.33 269 GLU A C 1
ATOM 1932 O O . GLU A 1 285 ? 3.218 19.088 17.426 1.00 66.85 269 GLU A O 1
ATOM 1938 N N . ILE A 1 286 ? 1.929 20.540 16.294 1.00 65.31 270 ILE A N 1
ATOM 1939 C CA . ILE A 1 286 ? 1.698 19.657 15.158 1.00 63.71 270 ILE A CA 1
ATOM 1940 C C . ILE A 1 286 ? 1.858 20.474 13.883 1.00 58.63 270 ILE A C 1
ATOM 1941 O O . ILE A 1 286 ? 1.569 21.674 13.854 1.00 61.53 270 ILE A O 1
ATOM 1946 N N . PHE A 1 287 ? 2.341 19.819 12.825 1.00 49.37 271 PHE A N 1
ATOM 1947 C CA . PHE A 1 287 ? 2.518 20.442 11.512 1.00 47.58 271 PHE A CA 1
ATOM 1948 C C . PHE A 1 287 ? 1.797 19.575 10.482 1.00 55.35 271 PHE A C 1
ATOM 1949 O O . PHE A 1 287 ? 2.373 18.632 9.931 1.00 53.26 271 PHE A O 1
ATOM 1957 N N . GLU A 1 288 ? 0.541 19.906 10.219 1.00 59.80 272 GLU A N 1
ATOM 1958 C CA . GLU A 1 288 ? -0.232 19.257 9.176 1.00 59.83 272 GLU A CA 1
ATOM 1959 C C . GLU A 1 288 ? -0.161 20.067 7.889 1.00 54.69 272 GLU A C 1
ATOM 1960 O O . GLU A 1 288 ? 0.170 21.257 7.907 1.00 54.43 272 GLU A O 1
ATOM 1966 N N . PRO A 1 289 ? -0.439 19.441 6.743 1.00 48.65 273 PRO A N 1
ATOM 1967 C CA . PRO A 1 289 ? -0.442 20.205 5.483 1.00 48.12 273 PRO A CA 1
ATOM 1968 C C . PRO A 1 289 ? -1.438 21.353 5.470 1.00 46.91 273 PRO A C 1
ATOM 1969 O O . PRO A 1 289 ? -1.167 22.394 4.858 1.00 47.58 273 PRO A O 1
ATOM 1973 N N . SER A 1 290 ? -2.587 21.194 6.135 1.00 44.01 274 SER A N 1
ATOM 1974 C CA . SER A 1 290 ? -3.614 22.232 6.130 1.00 45.42 274 SER A CA 1
ATOM 1975 C C . SER A 1 290 ? -3.159 23.507 6.827 1.00 43.93 274 SER A C 1
ATOM 1976 O O . SER A 1 290 ? -3.794 24.553 6.654 1.00 47.44 274 SER A O 1
ATOM 1979 N N . ILE A 1 291 ? -2.085 23.443 7.618 1.00 42.41 275 ILE A N 1
ATOM 1980 C CA . ILE A 1 291 ? -1.490 24.658 8.165 1.00 44.52 275 ILE A CA 1
ATOM 1981 C C . ILE A 1 291 ? -1.077 25.598 7.040 1.00 41.69 275 ILE A C 1
ATOM 1982 O O . ILE A 1 291 ? -1.164 26.825 7.177 1.00 47.54 275 ILE A O 1
ATOM 1987 N N . MET A 1 292 ? -0.665 25.045 5.898 1.00 35.62 276 MET A N 1
ATOM 1988 C CA . MET A 1 292 ? -0.216 25.829 4.756 1.00 36.48 276 MET A CA 1
ATOM 1989 C C . MET A 1 292 ? -1.302 26.019 3.701 1.00 36.65 276 MET A C 1
ATOM 1990 O O . MET A 1 292 ? -0.979 26.255 2.532 1.00 38.91 276 MET A O 1
ATOM 1995 N N . GLU A 1 293 ? -2.578 25.914 4.084 1.00 40.73 277 GLU A N 1
ATOM 1996 C CA . GLU A 1 293 ? -3.659 26.154 3.131 1.00 45.72 277 GLU A CA 1
ATOM 1997 C C . GLU A 1 293 ? -3.592 27.560 2.550 1.00 39.51 277 GLU A C 1
ATOM 1998 O O . GLU A 1 293 ? -3.998 27.778 1.402 1.00 37.09 277 GLU A O 1
ATOM 2004 N N . GLY A 1 294 ? -3.083 28.521 3.321 1.00 35.03 278 GLY A N 1
ATOM 2005 C CA . GLY A 1 294 ? -2.989 29.884 2.829 1.00 34.25 278 GLY A CA 1
ATOM 2006 C C . GLY A 1 294 ? -2.055 30.037 1.645 1.00 39.53 278 GLY A C 1
ATOM 2007 O O . GLY A 1 294 ? -2.244 30.930 0.815 1.00 43.72 278 GLY A O 1
ATOM 2008 N N . LEU A 1 295 ? -1.042 29.170 1.543 1.00 34.94 279 LEU A N 1
ATOM 2009 C CA . LEU A 1 295 ? -0.057 29.268 0.470 1.00 31.27 279 LEU A CA 1
ATOM 2010 C C . LEU A 1 295 ? -0.666 29.103 -0.914 1.00 35.75 279 LEU A C 1
ATOM 2011 O O . LEU A 1 295 ? 0.018 29.379 -1.907 1.00 35.78 279 LEU A O 1
ATOM 2016 N N . CYS A 1 296 ? -1.921 28.655 -1.008 1.00 37.09 280 CYS A N 1
ATOM 2017 C CA . CYS A 1 296 ? -2.572 28.538 -2.308 1.00 35.69 280 CYS A CA 1
ATOM 2018 C C . CYS A 1 296 ? -2.871 29.901 -2.916 1.00 38.91 280 CYS A C 1
ATOM 2019 O O . CYS A 1 296 ? -2.944 30.026 -4.143 1.00 41.35 280 CYS A O 1
ATOM 2022 N N . ASP A 1 297 ? -3.052 30.929 -2.088 1.00 41.34 281 ASP A N 1
ATOM 2023 C CA . ASP A 1 297 ? -3.281 32.279 -2.578 1.00 42.57 281 ASP A CA 1
ATOM 2024 C C . ASP A 1 297 ? -1.984 33.059 -2.760 1.00 41.45 281 ASP A C 1
ATOM 2025 O O . ASP A 1 297 ? -2.016 34.292 -2.849 1.00 39.14 281 ASP A O 1
ATOM 2030 N N . VAL A 1 298 ? -0.849 32.366 -2.811 1.00 38.33 282 VAL A N 1
ATOM 2031 C CA . VAL A 1 298 ? 0.455 32.971 -3.047 1.00 30.13 282 VAL A CA 1
ATOM 2032 C C . VAL A 1 298 ? 1.071 32.310 -4.273 1.00 29.41 282 VAL A C 1
ATOM 2033 O O . VAL A 1 298 ? 0.989 31.087 -4.434 1.00 33.85 282 VAL A O 1
ATOM 2037 N N . THR A 1 299 ? 1.671 33.117 -5.145 1.00 31.92 283 THR A N 1
ATOM 2038 C CA . THR A 1 299 ? 2.428 32.606 -6.282 1.00 38.18 283 THR A CA 1
ATOM 2039 C C . THR A 1 299 ? 3.881 32.461 -5.850 1.00 36.21 283 THR A C 1
ATOM 2040 O O . THR A 1 299 ? 4.538 33.456 -5.525 1.00 31.59 283 THR A O 1
ATOM 2044 N N . ILE A 1 300 ? 4.377 31.227 -5.846 1.00 39.54 284 ILE A N 1
ATOM 2045 C CA . ILE A 1 300 ? 5.698 30.897 -5.326 1.00 31.60 284 ILE A CA 1
ATOM 2046 C C . ILE A 1 300 ? 6.497 30.243 -6.445 1.00 37.14 284 ILE A C 1
ATOM 2047 O O . ILE A 1 300 ? 6.077 29.217 -6.993 1.00 36.83 284 ILE A O 1
ATOM 2052 N N . ASP A 1 301 ? 7.642 30.836 -6.790 1.00 36.85 285 ASP A N 1
ATOM 2053 C CA . ASP A 1 301 ? 8.522 30.211 -7.772 1.00 35.11 285 ASP A CA 1
ATOM 2054 C C . ASP A 1 301 ? 9.371 29.122 -7.134 1.00 33.70 285 ASP A C 1
ATOM 2055 O O . ASP A 1 301 ? 9.498 28.024 -7.687 1.00 28.52 285 ASP A O 1
ATOM 2060 N N . GLU A 1 302 ? 9.954 29.406 -5.972 1.00 31.41 286 GLU A N 1
ATOM 2061 C CA . GLU A 1 302 ? 10.803 28.454 -5.271 1.00 31.66 286 GLU A CA 1
ATOM 2062 C C . GLU A 1 302 ? 10.346 28.350 -3.825 1.00 34.18 286 GLU A C 1
ATOM 2063 O O . GLU A 1 302 ? 10.141 29.370 -3.160 1.00 30.08 286 GLU A O 1
ATOM 2069 N N . PHE A 1 303 ? 10.192 27.119 -3.343 1.00 28.54 287 PHE A N 1
ATOM 2070 C CA . PHE A 1 303 ? 9.760 26.852 -1.977 1.00 26.48 287 PHE A CA 1
ATOM 2071 C C . PHE A 1 303 ? 10.844 26.067 -1.250 1.00 26.42 287 PHE A C 1
ATOM 2072 O O . PHE A 1 303 ? 11.256 24.997 -1.711 1.00 27.14 287 PHE A O 1
ATOM 2080 N N . ARG A 1 304 ? 11.303 26.601 -0.119 1.00 23.71 288 ARG A N 1
ATOM 2081 C CA . ARG A 1 304 ? 12.277 25.933 0.736 1.00 23.03 288 ARG A CA 1
ATOM 2082 C C . ARG A 1 304 ? 11.636 25.608 2.078 1.00 28.28 288 ARG A C 1
ATOM 2083 O O . ARG A 1 304 ? 11.129 26.503 2.763 1.00 33.14 288 ARG A O 1
ATOM 2091 N N . LEU A 1 305 ? 11.655 24.332 2.448 1.00 23.01 289 LEU A N 1
ATOM 2092 C CA . LEU A 1 305 ? 11.234 23.892 3.769 1.00 24.61 289 LEU A CA 1
ATOM 2093 C C . LEU A 1 305 ? 12.457 23.438 4.551 1.00 23.19 289 LEU A C 1
ATOM 2094 O O . LEU A 1 305 ? 13.278 22.671 4.040 1.00 24.26 289 LEU A O 1
ATOM 2099 N N . THR A 1 306 ? 12.582 23.921 5.780 1.00 24.96 290 THR A N 1
ATOM 2100 C CA . THR A 1 306 ? 13.690 23.553 6.649 1.00 23.00 290 THR A CA 1
ATOM 2101 C C . THR A 1 306 ? 13.154 22.712 7.806 1.00 24.82 290 THR A C 1
ATOM 2102 O O . THR A 1 306 ? 12.009 22.248 7.780 1.00 24.65 290 THR A O 1
ATOM 2106 N N . TYR A 1 307 ? 13.999 22.510 8.820 1.00 23.30 291 TYR A N 1
ATOM 2107 C CA . TYR A 1 307 ? 13.635 21.673 9.957 1.00 24.36 291 TYR A CA 1
ATOM 2108 C C . TYR A 1 307 ? 12.292 22.090 10.539 1.00 26.08 291 TYR A C 1
ATOM 2109 O O . TYR A 1 307 ? 12.008 23.278 10.710 1.00 28.05 291 TYR A O 1
ATOM 2118 N N . THR A 1 308 ? 11.466 21.089 10.838 1.00 26.63 292 THR A N 1
ATOM 2119 C CA . THR A 1 308 ? 10.270 21.249 11.650 1.00 31.02 292 THR A CA 1
ATOM 2120 C C . THR A 1 308 ? 10.250 20.123 12.673 1.00 28.90 292 THR A C 1
ATOM 2121 O O . THR A 1 308 ? 10.597 18.985 12.350 1.00 31.28 292 THR A O 1
ATOM 2125 N N . ASN A 1 309 ? 9.869 20.446 13.911 1.00 37.59 293 ASN A N 1
ATOM 2126 C CA . ASN A 1 309 ? 9.776 19.424 14.951 1.00 42.18 293 ASN A CA 1
ATOM 2127 C C . ASN A 1 309 ? 8.851 18.294 14.519 1.00 46.15 293 ASN A C 1
ATOM 2128 O O . ASN A 1 309 ? 9.238 17.119 14.513 1.00 45.24 293 ASN A O 1
ATOM 2133 N N . ASP A 1 310 ? 7.625 18.636 14.146 1.00 48.32 294 ASP A N 1
ATOM 2134 C CA . ASP A 1 310 ? 6.681 17.683 13.592 1.00 49.92 294 ASP A CA 1
ATOM 2135 C C . ASP A 1 310 ? 6.729 17.751 12.072 1.00 49.82 294 ASP A C 1
ATOM 2136 O O . ASP A 1 310 ? 7.000 18.804 11.491 1.00 55.63 294 ASP A O 1
ATOM 2141 N N . PHE A 1 311 ? 6.480 16.610 11.432 1.00 41.79 295 PHE A N 1
ATOM 2142 C CA . PHE A 1 311 ? 6.417 16.559 9.978 1.00 45.12 295 PHE A CA 1
ATOM 2143 C C . PHE A 1 311 ? 5.635 15.325 9.551 1.00 51.71 295 PHE A C 1
ATOM 2144 O O . PHE A 1 311 ? 5.585 14.320 10.264 1.00 54.75 295 PHE A O 1
ATOM 2152 N N . SER A 1 312 ? 5.026 15.418 8.370 1.00 53.96 296 SER A N 1
ATOM 2153 C CA . SER A 1 312 ? 4.304 14.312 7.757 1.00 52.23 296 SER A CA 1
ATOM 2154 C C . SER A 1 312 ? 4.612 14.304 6.267 1.00 49.52 296 SER A C 1
ATOM 2155 O O . SER A 1 312 ? 4.675 15.365 5.639 1.00 49.15 296 SER A O 1
ATOM 2158 N N . ASP A 1 313 ? 4.805 13.104 5.707 1.00 47.24 297 ASP A N 1
ATOM 2159 C CA . ASP A 1 313 ? 5.245 12.986 4.317 1.00 47.46 297 ASP A CA 1
ATOM 2160 C C . ASP A 1 313 ? 4.288 13.670 3.351 1.00 46.97 297 ASP A C 1
ATOM 2161 O O . ASP A 1 313 ? 4.699 14.094 2.264 1.00 49.21 297 ASP A O 1
ATOM 2166 N N . ASP A 1 314 ? 3.012 13.787 3.725 1.00 48.20 298 ASP A N 1
ATOM 2167 C CA . ASP A 1 314 ? 2.030 14.428 2.859 1.00 51.76 298 ASP A CA 1
ATOM 2168 C C . ASP A 1 314 ? 2.332 15.905 2.630 1.00 45.72 298 ASP A C 1
ATOM 2169 O O . ASP A 1 314 ? 1.878 16.467 1.627 1.00 46.40 298 ASP A O 1
ATOM 2174 N N . ILE A 1 315 ? 3.086 16.540 3.533 1.00 43.49 299 ILE A N 1
ATOM 2175 C CA . ILE A 1 315 ? 3.338 17.978 3.435 1.00 47.22 299 ILE A CA 1
ATOM 2176 C C . ILE A 1 315 ? 4.012 18.324 2.111 1.00 52.99 299 ILE A C 1
ATOM 2177 O O . ILE A 1 315 ? 3.725 19.364 1.505 1.00 48.95 299 ILE A O 1
ATOM 2182 N N . VAL A 1 316 ? 4.906 17.456 1.634 1.00 60.04 300 VAL A N 1
ATOM 2183 C CA . VAL A 1 316 ? 5.591 17.724 0.374 1.00 61.06 300 VAL A CA 1
ATOM 2184 C C . VAL A 1 316 ? 4.692 17.495 -0.835 1.00 63.11 300 VAL A C 1
ATOM 2185 O O . VAL A 1 316 ? 4.993 18.000 -1.924 1.00 68.95 300 VAL A O 1
ATOM 2189 N N . LYS A 1 317 ? 3.600 16.748 -0.678 1.00 56.91 301 LYS A N 1
ATOM 2190 C CA . LYS A 1 317 ? 2.645 16.511 -1.751 1.00 49.68 301 LYS A CA 1
ATOM 2191 C C . LYS A 1 317 ? 1.471 17.480 -1.708 1.00 44.04 301 LYS A C 1
ATOM 2192 O O . LYS A 1 317 ? 0.457 17.240 -2.372 1.00 43.79 301 LYS A O 1
ATOM 2198 N N . PHE A 1 318 ? 1.587 18.567 -0.948 1.00 46.87 302 PHE A N 1
ATOM 2199 C CA . PHE A 1 318 ? 0.474 19.491 -0.772 1.00 44.12 302 PHE A CA 1
ATOM 2200 C C . PHE A 1 318 ? 0.156 20.189 -2.088 1.00 42.99 302 PHE A C 1
ATOM 2201 O O . PHE A 1 318 ? 1.059 20.632 -2.804 1.00 45.53 302 PHE A O 1
ATOM 2209 N N . HIS A 1 319 ? -1.139 20.287 -2.399 1.00 40.37 303 HIS A N 1
ATOM 2210 C CA . HIS A 1 319 ? -1.578 20.778 -3.701 1.00 39.73 303 HIS A CA 1
ATOM 2211 C C . HIS A 1 319 ? -1.209 22.236 -3.942 1.00 40.86 303 HIS A C 1
ATOM 2212 O O . HIS A 1 319 ? -1.106 22.650 -5.101 1.00 43.62 303 HIS A O 1
ATOM 2219 N N . CYS A 1 320 ? -1.014 23.026 -2.884 1.00 41.46 304 CYS A N 1
ATOM 2220 C CA . CYS A 1 320 ? -0.621 24.420 -3.057 1.00 44.33 304 CYS A CA 1
ATOM 2221 C C . CYS A 1 320 ? 0.829 24.574 -3.497 1.00 42.71 304 CYS A C 1
ATOM 2222 O O . CYS A 1 320 ? 1.248 25.694 -3.811 1.00 45.35 304 CYS A O 1
ATOM 2225 N N . LEU A 1 321 ? 1.598 23.487 -3.526 1.00 34.32 305 LEU A N 1
ATOM 2226 C CA . LEU A 1 321 ? 2.965 23.490 -4.026 1.00 38.01 305 LEU A CA 1
ATOM 2227 C C . LEU A 1 321 ? 3.058 23.026 -5.476 1.00 38.50 305 LEU A C 1
ATOM 2228 O O . LEU A 1 321 ? 4.166 22.820 -5.979 1.00 38.27 305 LEU A O 1
ATOM 2233 N N . ALA A 1 322 ? 1.920 22.871 -6.160 1.00 38.59 306 ALA A N 1
ATOM 2234 C CA . ALA A 1 322 ? 1.910 22.218 -7.467 1.00 41.60 306 ALA A CA 1
ATOM 2235 C C . ALA A 1 322 ? 2.573 23.062 -8.551 1.00 44.31 306 ALA A C 1
ATOM 2236 O O . ALA A 1 322 ? 3.177 22.509 -9.477 1.00 45.92 306 ALA A O 1
ATOM 2238 N N . ASN A 1 323 ? 2.471 24.387 -8.465 1.00 43.80 307 ASN A N 1
ATOM 2239 C CA . ASN A 1 323 ? 2.995 25.274 -9.497 1.00 42.80 307 ASN A CA 1
ATOM 2240 C C . ASN A 1 323 ? 4.388 25.802 -9.182 1.00 39.08 307 ASN A C 1
ATOM 2241 O O . ASN A 1 323 ? 4.938 26.576 -9.971 1.00 42.84 307 ASN A O 1
ATOM 2246 N N . VAL A 1 324 ? 4.961 25.408 -8.044 1.00 33.75 308 VAL A N 1
ATOM 2247 C CA . VAL A 1 324 ? 6.350 25.724 -7.746 1.00 30.14 308 VAL A CA 1
ATOM 2248 C C . VAL A 1 324 ? 7.265 25.076 -8.785 1.00 32.70 308 VAL A C 1
ATOM 2249 O O . VAL A 1 324 ? 7.006 23.966 -9.268 1.00 38.25 308 VAL A O 1
ATOM 2253 N N . SER A 1 325 ? 8.341 25.789 -9.147 1.00 26.31 309 SER A N 1
ATOM 2254 C CA . SER A 1 325 ? 9.337 25.280 -10.081 1.00 29.39 309 SER A CA 1
ATOM 2255 C C . SER A 1 325 ? 10.614 24.779 -9.414 1.00 30.67 309 SER A C 1
ATOM 2256 O O . SER A 1 325 ? 11.349 24.006 -10.037 1.00 27.48 309 SER A O 1
ATOM 2259 N N . ALA A 1 326 ? 10.905 25.198 -8.180 1.00 25.47 310 ALA A N 1
ATOM 2260 C CA . ALA A 1 326 ? 12.036 24.672 -7.421 1.00 23.42 310 ALA A CA 1
ATOM 2261 C C . ALA A 1 326 ? 11.562 24.319 -6.020 1.00 27.49 310 ALA A C 1
ATOM 2262 O O . ALA A 1 326 ? 11.208 25.208 -5.238 1.00 26.23 310 ALA A O 1
ATOM 2264 N N . MET A 1 327 ? 11.562 23.027 -5.707 1.00 31.16 311 MET A N 1
ATOM 2265 C CA . MET A 1 327 ? 11.167 22.517 -4.402 1.00 29.03 311 MET A CA 1
ATOM 2266 C C . MET A 1 327 ? 12.406 22.061 -3.644 1.00 28.00 311 MET A C 1
ATOM 2267 O O . MET A 1 327 ? 13.299 21.435 -4.225 1.00 24.03 311 MET A O 1
ATOM 2272 N N . SER A 1 328 ? 12.456 22.365 -2.346 1.00 24.02 312 SER A N 1
ATOM 2273 C CA . SER A 1 328 ? 13.645 22.068 -1.557 1.00 23.37 312 SER A CA 1
ATOM 2274 C C . SER A 1 328 ? 13.277 21.640 -0.140 1.00 27.59 312 SER A C 1
ATOM 2275 O O . SER A 1 328 ? 12.414 22.246 0.502 1.00 25.23 312 SER A O 1
ATOM 2278 N N . LEU A 1 329 ? 13.955 20.597 0.344 1.00 27.60 313 LEU A N 1
ATOM 2279 C CA . LEU A 1 329 ? 13.822 20.118 1.714 1.00 25.21 313 LEU A CA 1
ATOM 2280 C C . LEU A 1 329 ? 15.217 19.986 2.311 1.00 30.12 313 LEU A C 1
ATOM 2281 O O . LEU A 1 329 ? 16.094 19.359 1.707 1.00 34.71 313 LEU A O 1
ATOM 2286 N N . ALA A 1 330 ? 15.423 20.587 3.483 1.00 22.44 314 ALA A N 1
ATOM 2287 C CA . ALA A 1 330 ? 16.703 20.538 4.182 1.00 21.71 314 ALA A CA 1
ATOM 2288 C C . ALA A 1 330 ? 16.455 20.248 5.654 1.00 25.29 314 ALA A C 1
ATOM 2289 O O . ALA A 1 330 ? 15.721 20.986 6.318 1.00 25.32 314 ALA A O 1
ATOM 2291 N N . GLY A 1 331 ? 17.070 19.181 6.158 1.00 29.32 315 GLY A N 1
ATOM 2292 C CA . GLY A 1 331 ? 16.931 18.815 7.552 1.00 23.25 315 GLY A CA 1
ATOM 2293 C C . GLY A 1 331 ? 15.547 18.372 7.961 1.00 29.27 315 GLY A C 1
ATOM 2294 O O . GLY A 1 331 ? 15.204 18.456 9.143 1.00 30.72 315 GLY A O 1
ATOM 2295 N N . VAL A 1 332 ? 14.748 17.877 7.021 1.00 28.26 316 VAL A N 1
ATOM 2296 C CA . VAL A 1 332 ? 13.344 17.559 7.257 1.00 32.32 316 VAL A CA 1
ATOM 2297 C C . VAL A 1 332 ? 13.195 16.067 7.522 1.00 39.90 316 VAL A C 1
ATOM 2298 O O . VAL A 1 332 ? 13.874 15.236 6.903 1.00 42.46 316 VAL A O 1
ATOM 2302 N N . SER A 1 333 ? 12.299 15.724 8.445 1.00 28.98 317 SER A N 1
ATOM 2303 C CA . SER A 1 333 ? 12.053 14.337 8.832 1.00 32.85 317 SER A CA 1
ATOM 2304 C C . SER A 1 333 ? 11.182 13.579 7.842 1.00 31.42 317 SER A C 1
ATOM 2305 O O . SER A 1 333 ? 10.299 12.823 8.251 1.00 37.75 317 SER A O 1
ATOM 2308 N N . ILE A 1 334 ? 11.403 13.758 6.540 1.00 34.47 318 ILE A N 1
ATOM 2309 C CA . ILE A 1 334 ? 10.625 13.021 5.552 1.00 36.26 318 ILE A CA 1
ATOM 2310 C C . ILE A 1 334 ? 11.160 11.599 5.459 1.00 38.03 318 ILE A C 1
ATOM 2311 O O . ILE A 1 334 ? 12.373 11.379 5.343 1.00 37.34 318 ILE A O 1
ATOM 2316 N N . LYS A 1 335 ? 10.256 10.625 5.537 1.00 43.67 319 LYS A N 1
ATOM 2317 C CA . LYS A 1 335 ? 10.626 9.221 5.430 1.00 44.25 319 LYS A CA 1
ATOM 2318 C C . LYS A 1 335 ? 10.352 8.640 4.054 1.00 41.10 319 LYS A C 1
ATOM 2319 O O . LYS A 1 335 ? 11.123 7.793 3.590 1.00 40.99 319 LYS A O 1
ATOM 2325 N N . TYR A 1 336 ? 9.285 9.079 3.389 1.00 39.59 320 TYR A N 1
ATOM 2326 C CA . TYR A 1 336 ? 8.924 8.549 2.083 1.00 40.73 320 TYR A CA 1
ATOM 2327 C C . TYR A 1 336 ? 8.480 9.682 1.172 1.00 42.24 320 TYR A C 1
ATOM 2328 O O . TYR A 1 336 ? 7.614 10.484 1.538 1.00 38.25 320 TYR A O 1
ATOM 2337 N N . LEU A 1 337 ? 9.086 9.745 -0.009 1.00 38.98 321 LEU A N 1
ATOM 2338 C CA . LEU A 1 337 ? 8.716 10.686 -1.063 1.00 40.54 321 LEU A CA 1
ATOM 2339 C C . LEU A 1 337 ? 8.202 9.849 -2.228 1.00 45.06 321 LEU A C 1
ATOM 2340 O O . LEU A 1 337 ? 8.992 9.335 -3.025 1.00 49.81 321 LEU A O 1
ATOM 2345 N N . GLU A 1 338 ? 6.881 9.702 -2.319 1.00 46.05 322 GLU A N 1
ATOM 2346 C CA . GLU A 1 338 ? 6.261 8.824 -3.300 1.00 51.45 322 GLU A CA 1
ATOM 2347 C C . GLU A 1 338 ? 4.974 9.448 -3.820 1.00 55.96 322 GLU A C 1
ATOM 2348 O O . GLU A 1 338 ? 4.299 10.197 -3.110 1.00 52.93 322 GLU A O 1
ATOM 2354 N N . ASP A 1 339 ? 4.644 9.125 -5.072 1.00 62.95 323 ASP A N 1
ATOM 2355 C CA . ASP A 1 339 ? 3.370 9.504 -5.687 1.00 63.27 323 ASP A CA 1
ATOM 2356 C C . ASP A 1 339 ? 3.182 11.021 -5.710 1.00 56.16 323 ASP A C 1
ATOM 2357 O O . ASP A 1 339 ? 2.185 11.559 -5.222 1.00 53.35 323 ASP A O 1
ATOM 2362 N N . VAL A 1 340 ? 4.159 11.713 -6.285 1.00 50.57 324 VAL A N 1
ATOM 2363 C CA . VAL A 1 340 ? 4.033 13.141 -6.555 1.00 44.64 324 VAL A CA 1
ATOM 2364 C C . VAL A 1 340 ? 3.222 13.287 -7.837 1.00 45.94 324 VAL A C 1
ATOM 2365 O O . VAL A 1 340 ? 3.611 12.728 -8.873 1.00 51.92 324 VAL A O 1
ATOM 2369 N N . PRO A 1 341 ? 2.091 13.993 -7.815 1.00 47.18 325 PRO A N 1
ATOM 2370 C CA . PRO A 1 341 ? 1.243 14.063 -9.013 1.00 50.47 325 PRO A CA 1
ATOM 2371 C C . PRO A 1 341 ? 1.998 14.601 -10.221 1.00 55.57 325 PRO A C 1
ATOM 2372 O O . PRO A 1 341 ? 2.795 15.536 -10.117 1.00 58.49 325 PRO A O 1
ATOM 2376 N N . LYS A 1 342 ? 1.735 13.992 -11.381 1.00 55.62 326 LYS A N 1
ATOM 2377 C CA . LYS A 1 342 ? 2.479 14.328 -12.590 1.00 53.41 326 LYS A CA 1
ATOM 2378 C C . LYS A 1 342 ? 2.204 15.742 -13.081 1.00 52.43 326 LYS A C 1
ATOM 2379 O O . LYS A 1 342 ? 3.006 16.281 -13.852 1.00 52.96 326 LYS A O 1
ATOM 2385 N N . HIS A 1 343 ? 1.097 16.356 -12.665 1.00 51.19 327 HIS A N 1
ATOM 2386 C CA . HIS A 1 343 ? 0.837 17.739 -13.040 1.00 49.82 327 HIS A CA 1
ATOM 2387 C C . HIS A 1 343 ? 1.631 18.732 -12.202 1.00 49.10 327 HIS A C 1
ATOM 2388 O O . HIS A 1 343 ? 1.544 19.938 -12.455 1.00 53.81 327 HIS A O 1
ATOM 2395 N N . PHE A 1 344 ? 2.402 18.260 -11.223 1.00 43.03 328 PHE A N 1
ATOM 2396 C CA . PHE A 1 344 ? 3.334 19.137 -10.529 1.00 38.81 328 PHE A CA 1
ATOM 2397 C C . PHE A 1 344 ? 4.400 19.633 -11.499 1.00 45.05 328 PHE A C 1
ATOM 2398 O O . PHE A 1 344 ? 4.916 18.876 -12.326 1.00 45.33 328 PHE A O 1
ATOM 2406 N N . LYS A 1 345 ? 4.730 20.919 -11.387 1.00 44.27 329 LYS A N 1
ATOM 2407 C CA . LYS A 1 345 ? 5.601 21.600 -12.334 1.00 43.21 329 LYS A CA 1
ATOM 2408 C C . LYS A 1 345 ? 7.022 21.775 -11.813 1.00 38.99 329 LYS A C 1
ATOM 2409 O O . LYS A 1 345 ? 7.777 22.585 -12.363 1.00 38.90 329 LYS A O 1
ATOM 2415 N N . TRP A 1 346 ? 7.399 21.032 -10.774 1.00 37.47 330 TRP A N 1
ATOM 2416 C CA . TRP A 1 346 ? 8.744 21.113 -10.214 1.00 36.96 330 TRP A CA 1
ATOM 2417 C C . TRP A 1 346 ? 9.794 20.875 -11.289 1.00 31.37 330 TRP A C 1
ATOM 2418 O O . TRP A 1 346 ? 9.823 19.809 -11.911 1.00 32.64 330 TRP A O 1
ATOM 2429 N N . GLN A 1 347 ? 10.666 21.862 -11.498 1.00 34.49 331 GLN A N 1
ATOM 2430 C CA . GLN A 1 347 ? 11.793 21.715 -12.409 1.00 35.52 331 GLN A CA 1
ATOM 2431 C C . GLN A 1 347 ? 13.099 21.394 -11.692 1.00 31.78 331 GLN A C 1
ATOM 2432 O O . GLN A 1 347 ? 14.079 21.037 -12.356 1.00 32.41 331 GLN A O 1
ATOM 2438 N N . SER A 1 348 ? 13.136 21.510 -10.365 1.00 25.38 332 SER A N 1
ATOM 2439 C CA . SER A 1 348 ? 14.283 21.084 -9.575 1.00 24.36 332 SER A CA 1
ATOM 2440 C C . SER A 1 348 ? 13.804 20.661 -8.193 1.00 24.26 332 SER A C 1
ATOM 2441 O O . SER A 1 348 ? 12.944 21.315 -7.597 1.00 24.40 332 SER A O 1
ATOM 2444 N N . LEU A 1 349 ? 14.370 19.565 -7.691 1.00 32.37 333 LEU A N 1
ATOM 2445 C CA . LEU A 1 349 ? 14.040 19.026 -6.378 1.00 24.63 333 LEU A CA 1
ATOM 2446 C C . LEU A 1 349 ? 15.320 18.855 -5.572 1.00 23.70 333 LEU A C 1
ATOM 2447 O O . LEU A 1 349 ? 16.322 18.349 -6.087 1.00 23.40 333 LEU A O 1
ATOM 2452 N N . SER A 1 350 ? 15.289 19.283 -4.310 1.00 27.38 334 SER A N 1
ATOM 2453 C CA . SER A 1 350 ? 16.484 19.277 -3.472 1.00 28.44 334 SER A CA 1
ATOM 2454 C C . SER A 1 350 ? 16.144 18.693 -2.110 1.00 26.22 334 SER A C 1
ATOM 2455 O O . SER A 1 350 ? 15.352 19.277 -1.363 1.00 28.76 334 SER A O 1
ATOM 2458 N N . ILE A 1 351 ? 16.757 17.558 -1.780 1.00 25.73 335 ILE A N 1
ATOM 2459 C CA . ILE A 1 351 ? 16.533 16.864 -0.517 1.00 28.74 335 ILE A CA 1
ATOM 2460 C C . ILE A 1 351 ? 17.883 16.730 0.172 1.00 28.30 335 ILE A C 1
ATOM 2461 O O . ILE A 1 351 ? 18.715 15.908 -0.233 1.00 28.33 335 ILE A O 1
ATOM 2466 N N . ILE A 1 352 ? 18.103 17.529 1.213 1.00 25.50 336 ILE A N 1
ATOM 2467 C CA . ILE A 1 352 ? 19.406 17.653 1.855 1.00 26.84 336 ILE A CA 1
ATOM 2468 C C . ILE A 1 352 ? 19.256 17.366 3.342 1.00 30.15 336 ILE A C 1
ATOM 2469 O O . ILE A 1 352 ? 18.351 17.901 3.994 1.00 30.53 336 ILE A O 1
ATOM 2474 N N . ARG A 1 353 ? 20.146 16.522 3.873 1.00 25.01 337 ARG A N 1
ATOM 2475 C CA . ARG A 1 353 ? 20.188 16.200 5.304 1.00 22.86 337 ARG A CA 1
ATOM 2476 C C . ARG A 1 353 ? 18.827 15.748 5.819 1.00 25.59 337 ARG A C 1
ATOM 2477 O O . ARG A 1 353 ? 18.424 16.077 6.935 1.00 36.31 337 ARG A O 1
ATOM 2485 N N . CYS A 1 354 ? 18.112 14.995 4.996 1.00 26.76 338 CYS A N 1
ATOM 2486 C CA . CYS A 1 354 ? 16.805 14.478 5.357 1.00 25.87 338 CYS A CA 1
ATOM 2487 C C . CYS A 1 354 ? 16.942 13.026 5.829 1.00 33.11 338 CYS A C 1
ATOM 2488 O O . CYS A 1 354 ? 18.055 12.542 6.075 1.00 28.59 338 CYS A O 1
ATOM 2491 N N . GLN A 1 355 ? 15.817 12.325 5.976 1.00 33.11 339 GLN A N 1
ATOM 2492 C CA . GLN A 1 355 ? 15.821 11.013 6.619 1.00 31.29 339 GLN A CA 1
ATOM 2493 C C . GLN A 1 355 ? 15.035 10.000 5.802 1.00 39.65 339 GLN A C 1
ATOM 2494 O O . GLN A 1 355 ? 14.229 9.235 6.342 1.00 45.90 339 GLN A O 1
ATOM 2500 N N . LEU A 1 356 ? 15.273 9.965 4.494 1.00 33.10 340 LEU A N 1
ATOM 2501 C CA . LEU A 1 356 ? 14.583 9.005 3.645 1.00 38.82 340 LEU A CA 1
ATOM 2502 C C . LEU A 1 356 ? 15.004 7.584 3.995 1.00 41.28 340 LEU A C 1
ATOM 2503 O O . LEU A 1 356 ? 16.191 7.245 3.960 1.00 43.72 340 LEU A O 1
ATOM 2508 N N . LYS A 1 357 ? 14.019 6.756 4.350 1.00 39.02 341 LYS A N 1
ATOM 2509 C CA . LYS A 1 357 ? 14.252 5.336 4.582 1.00 48.91 341 LYS A CA 1
ATOM 2510 C C . LYS A 1 357 ? 14.423 4.550 3.290 1.00 53.15 341 LYS A C 1
ATOM 2511 O O . LYS A 1 357 ? 14.933 3.424 3.325 1.00 58.86 341 LYS A O 1
ATOM 2517 N N . GLN A 1 358 ? 14.014 5.119 2.159 1.00 47.59 342 GLN A N 1
ATOM 2518 C CA . GLN A 1 358 ? 13.838 4.367 0.924 1.00 43.61 342 GLN A CA 1
ATOM 2519 C C . GLN A 1 358 ? 13.927 5.347 -0.235 1.00 39.94 342 GLN A C 1
ATOM 2520 O O . GLN A 1 358 ? 13.344 6.434 -0.167 1.00 38.31 342 GLN A O 1
ATOM 2526 N N . PHE A 1 359 ? 14.672 4.974 -1.275 1.00 38.12 343 PHE A N 1
ATOM 2527 C CA . PHE A 1 359 ? 14.921 5.895 -2.375 1.00 34.43 343 PHE A CA 1
ATOM 2528 C C . PHE A 1 359 ? 13.598 6.337 -2.996 1.00 36.13 343 PHE A C 1
ATOM 2529 O O . PHE A 1 359 ? 12.675 5.527 -3.131 1.00 43.75 343 PHE A O 1
ATOM 2537 N N . PRO A 1 360 ? 13.461 7.612 -3.355 1.00 37.61 344 PRO A N 1
ATOM 2538 C CA . PRO A 1 360 ? 12.171 8.099 -3.850 1.00 33.87 344 PRO A CA 1
ATOM 2539 C C . PRO A 1 360 ? 11.772 7.435 -5.156 1.00 46.50 344 PRO A C 1
ATOM 2540 O O . PRO A 1 360 ? 12.612 7.069 -5.982 1.00 51.07 344 PRO A O 1
ATOM 2544 N N . THR A 1 361 ? 10.463 7.280 -5.329 1.00 52.86 345 THR A N 1
ATOM 2545 C CA . THR A 1 361 ? 9.874 6.923 -6.611 1.00 60.78 345 THR A CA 1
ATOM 2546 C C . THR A 1 361 ? 9.334 8.201 -7.239 1.00 59.18 345 THR A C 1
ATOM 2547 O O . THR A 1 361 ? 8.405 8.817 -6.704 1.00 54.28 345 THR A O 1
ATOM 2551 N N . LEU A 1 362 ? 9.933 8.607 -8.358 1.00 54.62 346 LEU A N 1
ATOM 2552 C CA . LEU A 1 362 ? 9.647 9.893 -8.978 1.00 51.85 346 LEU A CA 1
ATOM 2553 C C . LEU A 1 362 ? 9.515 9.702 -10.480 1.00 54.58 346 LEU A C 1
ATOM 2554 O O . LEU A 1 362 ? 10.356 9.043 -11.098 1.00 56.22 346 LEU A O 1
ATOM 2559 N N . ASP A 1 363 ? 8.466 10.282 -11.066 1.00 52.36 347 ASP A N 1
ATOM 2560 C CA . ASP A 1 363 ? 8.301 10.292 -12.515 1.00 54.09 347 ASP A CA 1
ATOM 2561 C C . ASP A 1 363 ? 7.953 11.686 -13.024 1.00 54.49 347 ASP A C 1
ATOM 2562 O O . ASP A 1 363 ? 7.304 11.824 -14.062 1.00 65.42 347 ASP A O 1
ATOM 2567 N N . LEU A 1 364 ? 8.378 12.728 -12.301 1.00 46.16 348 LEU A N 1
ATOM 2568 C CA . LEU A 1 364 ? 8.098 14.106 -12.683 1.00 39.76 348 LEU A CA 1
ATOM 2569 C C . LEU A 1 364 ? 8.701 14.396 -14.053 1.00 46.60 348 LEU A C 1
ATOM 2570 O O . LEU A 1 364 ? 9.927 14.373 -14.216 1.00 48.94 348 LEU A O 1
ATOM 2575 N N . PRO A 1 365 ? 7.869 14.657 -15.068 1.00 47.05 349 PRO A N 1
ATOM 2576 C CA . PRO A 1 365 ? 8.394 14.790 -16.436 1.00 42.45 349 PRO A CA 1
ATOM 2577 C C . PRO A 1 365 ? 9.101 16.104 -16.713 1.00 37.18 349 PRO A C 1
ATOM 2578 O O . PRO A 1 365 ? 9.820 16.189 -17.716 1.00 38.25 349 PRO A O 1
ATOM 2582 N N . PHE A 1 366 ? 8.915 17.128 -15.881 1.00 35.05 350 PHE A N 1
ATOM 2583 C CA . PHE A 1 366 ? 9.558 18.419 -16.085 1.00 36.85 350 PHE A CA 1
ATOM 2584 C C . PHE A 1 366 ? 10.746 18.633 -15.156 1.00 31.24 350 PHE A C 1
ATOM 2585 O O . PHE A 1 366 ? 11.312 19.732 -15.134 1.00 35.53 350 PHE A O 1
ATOM 2593 N N . LEU A 1 367 ? 11.139 17.612 -14.398 1.00 26.12 351 LEU A N 1
ATOM 2594 C CA . LEU A 1 367 ? 12.221 17.745 -13.432 1.00 32.57 351 LEU A CA 1
ATOM 2595 C C . LEU A 1 367 ? 13.565 17.714 -14.152 1.00 30.14 351 LEU A C 1
ATOM 2596 O O . LEU A 1 367 ? 13.898 16.727 -14.817 1.00 32.32 351 LEU A O 1
ATOM 2601 N N . LYS A 1 368 ? 14.335 18.792 -14.018 1.00 25.68 352 LYS A N 1
ATOM 2602 C CA . LYS A 1 368 ? 15.636 18.907 -14.664 1.00 26.69 352 LYS A CA 1
ATOM 2603 C C . LYS A 1 368 ? 16.802 18.644 -13.725 1.00 28.34 352 LYS A C 1
ATOM 2604 O O . LYS A 1 368 ? 17.835 18.132 -14.172 1.00 33.40 352 LYS A O 1
ATOM 2610 N N . SER A 1 369 ? 16.662 18.964 -12.440 1.00 24.76 353 SER A N 1
ATOM 2611 C CA . SER A 1 369 ? 17.733 18.789 -11.470 1.00 26.93 353 SER A CA 1
ATOM 2612 C C . SER A 1 369 ? 17.198 18.040 -10.258 1.00 27.83 353 SER A C 1
ATOM 2613 O O . SER A 1 369 ? 16.097 18.331 -9.781 1.00 21.91 353 SER A O 1
ATOM 2616 N N . LEU A 1 370 ? 17.968 17.067 -9.774 1.00 24.13 354 LEU A N 1
ATOM 2617 C CA . LEU A 1 370 ? 17.615 16.308 -8.579 1.00 23.22 354 LEU A CA 1
ATOM 2618 C C . LEU A 1 370 ? 18.834 16.217 -7.676 1.00 25.13 354 LEU A C 1
ATOM 2619 O O . LEU A 1 370 ? 19.883 15.718 -8.097 1.00 21.68 354 LEU A O 1
ATOM 2624 N N . THR A 1 371 ? 18.694 16.696 -6.441 1.00 28.30 355 THR A N 1
ATOM 2625 C CA . THR A 1 371 ? 19.741 16.599 -5.432 1.00 25.79 355 THR A CA 1
ATOM 2626 C C . THR A 1 371 ? 19.185 15.845 -4.231 1.00 30.50 355 THR A C 1
ATOM 2627 O O . THR A 1 371 ? 18.233 16.304 -3.587 1.00 33.12 355 THR A O 1
ATOM 2631 N N . LEU A 1 372 ? 19.763 14.680 -3.951 1.00 28.00 356 LEU A N 1
ATOM 2632 C CA . LEU A 1 372 ? 19.479 13.913 -2.743 1.00 25.94 356 LEU A CA 1
ATOM 2633 C C . LEU A 1 372 ? 20.825 13.625 -2.095 1.00 30.63 356 LEU A C 1
ATOM 2634 O O . LEU A 1 372 ? 21.581 12.777 -2.583 1.00 31.13 356 LEU A O 1
ATOM 2639 N N . THR A 1 373 ? 21.138 14.338 -1.013 1.00 28.47 357 THR A N 1
ATOM 2640 C CA . THR A 1 373 ? 22.488 14.308 -0.473 1.00 26.50 357 THR A CA 1
ATOM 2641 C C . THR A 1 373 ? 22.461 14.354 1.049 1.00 31.52 357 THR A C 1
ATOM 2642 O O . THR A 1 373 ? 21.532 14.894 1.662 1.00 27.06 357 THR A O 1
ATOM 2646 N N . MET A 1 374 ? 23.499 13.769 1.649 1.00 29.40 358 MET A N 1
ATOM 2647 C CA . MET A 1 374 ? 23.676 13.755 3.101 1.00 25.81 358 MET A CA 1
ATOM 2648 C C . MET A 1 374 ? 22.460 13.158 3.807 1.00 26.88 358 MET A C 1
ATOM 2649 O O . MET A 1 374 ? 22.115 13.554 4.922 1.00 32.09 358 MET A O 1
ATOM 2654 N N . ASN A 1 375 ? 21.801 12.202 3.155 1.00 27.30 359 ASN A N 1
ATOM 2655 C CA . ASN A 1 375 ? 20.637 11.551 3.739 1.00 28.79 359 ASN A CA 1
ATOM 2656 C C . ASN A 1 375 ? 21.042 10.719 4.951 1.00 32.92 359 ASN A C 1
ATOM 2657 O O . ASN A 1 375 ? 22.104 10.090 4.978 1.00 35.10 359 ASN A O 1
ATOM 2662 N N . LYS A 1 376 ? 20.184 10.733 5.969 1.00 35.38 360 LYS A N 1
ATOM 2663 C CA . LYS A 1 376 ? 20.420 9.994 7.205 1.00 42.32 360 LYS A CA 1
ATOM 2664 C C . LYS A 1 376 ? 20.023 8.540 6.989 1.00 53.95 360 LYS A C 1
ATOM 2665 O O . LYS A 1 376 ? 18.841 8.233 6.797 1.00 64.85 360 LYS A O 1
ATOM 2671 N N . GLY A 1 377 ? 21.009 7.647 7.035 1.00 42.76 361 GLY A N 1
ATOM 2672 C CA . GLY A 1 377 ? 20.772 6.244 6.771 1.00 44.53 361 GLY A CA 1
ATOM 2673 C C . GLY A 1 377 ? 21.515 5.748 5.546 1.00 43.21 361 GLY A C 1
ATOM 2674 O O . GLY A 1 377 ? 22.431 6.413 5.052 1.00 44.76 361 GLY A O 1
ATOM 2675 N N . SER A 1 378 ? 21.140 4.568 5.059 1.00 37.99 362 SER A N 1
ATOM 2676 C CA . SER A 1 378 ? 21.613 4.057 3.781 1.00 38.87 362 SER A CA 1
ATOM 2677 C C . SER A 1 378 ? 20.410 3.593 2.977 1.00 44.03 362 SER A C 1
ATOM 2678 O O . SER A 1 378 ? 19.630 2.757 3.444 1.00 53.81 362 SER A O 1
ATOM 2681 N N . ILE A 1 379 ? 20.253 4.147 1.782 1.00 39.40 363 ILE A N 1
ATOM 2682 C CA . ILE A 1 379 ? 19.200 3.741 0.868 1.00 42.66 363 ILE A CA 1
ATOM 2683 C C . ILE A 1 379 ? 19.845 3.043 -0.320 1.00 43.77 363 ILE A C 1
ATOM 2684 O O . ILE A 1 379 ? 21.023 3.239 -0.631 1.00 43.62 363 ILE A O 1
ATOM 2689 N N . SER A 1 380 ? 19.065 2.195 -0.974 1.00 40.78 364 SER A N 1
ATOM 2690 C CA . SER A 1 380 ? 19.470 1.588 -2.230 1.00 46.50 364 SER A CA 1
ATOM 2691 C C . SER A 1 380 ? 18.817 2.340 -3.380 1.00 44.89 364 SER A C 1
ATOM 2692 O O . SER A 1 380 ? 17.665 2.770 -3.283 1.00 42.03 364 SER A O 1
ATOM 2695 N N . PHE A 1 381 ? 19.567 2.509 -4.466 1.00 41.82 365 PHE A N 1
ATOM 2696 C CA . PHE A 1 381 ? 19.023 3.187 -5.634 1.00 33.06 365 PHE A CA 1
ATOM 2697 C C . PHE A 1 381 ? 17.861 2.399 -6.224 1.00 35.26 365 PHE A C 1
ATOM 2698 O O . PHE A 1 381 ? 17.902 1.169 -6.317 1.00 40.19 365 PHE A O 1
ATOM 2706 N N . LYS A 1 382 ? 16.811 3.121 -6.604 1.00 40.39 366 LYS A N 1
ATOM 2707 C CA . LYS A 1 382 ? 15.695 2.565 -7.351 1.00 42.39 366 LYS A CA 1
ATOM 2708 C C . LYS A 1 382 ? 15.570 3.335 -8.654 1.00 39.87 366 LYS A C 1
ATOM 2709 O O . LYS A 1 382 ? 15.777 4.552 -8.682 1.00 42.03 366 LYS A O 1
ATOM 2715 N N . LYS A 1 383 ? 15.230 2.621 -9.726 1.00 40.21 367 LYS A N 1
ATOM 2716 C CA . LYS A 1 383 ? 15.115 3.242 -11.039 1.00 41.23 367 LYS A CA 1
ATOM 2717 C C . LYS A 1 383 ? 14.063 4.342 -11.020 1.00 42.13 367 LYS A C 1
ATOM 2718 O O . LYS A 1 383 ? 13.016 4.211 -10.384 1.00 49.12 367 LYS A O 1
ATOM 2724 N N . VAL A 1 384 ? 14.352 5.437 -11.717 1.00 36.13 368 VAL A N 1
ATOM 2725 C CA . VAL A 1 384 ? 13.422 6.548 -11.846 1.00 33.71 368 VAL A CA 1
ATOM 2726 C C . VAL A 1 384 ? 13.125 6.756 -13.328 1.00 38.93 368 VAL A C 1
ATOM 2727 O O . VAL A 1 384 ? 13.764 6.168 -14.201 1.00 39.74 368 VAL A O 1
ATOM 2731 N N . ALA A 1 385 ? 12.124 7.593 -13.603 1.00 36.89 369 ALA A N 1
ATOM 2732 C CA . ALA A 1 385 ? 11.712 7.926 -14.970 1.00 37.11 369 ALA A CA 1
ATOM 2733 C C . ALA A 1 385 ? 11.585 9.447 -15.046 1.00 38.38 369 ALA A C 1
ATOM 2734 O O . ALA A 1 385 ? 10.499 10.003 -14.863 1.00 44.77 369 ALA A O 1
ATOM 2736 N N . LEU A 1 386 ? 12.705 10.120 -15.308 1.00 40.14 370 LEU A N 1
ATOM 2737 C CA . LEU A 1 386 ? 12.776 11.581 -15.321 1.00 34.05 370 LEU A CA 1
ATOM 2738 C C . LEU A 1 386 ? 13.287 12.024 -16.685 1.00 33.49 370 LEU A C 1
ATOM 2739 O O . LEU A 1 386 ? 14.486 12.282 -16.862 1.00 30.38 370 LEU A O 1
ATOM 2744 N N . PRO A 1 387 ? 12.396 12.147 -17.674 1.00 32.77 371 PRO A N 1
ATOM 2745 C CA . PRO A 1 387 ? 12.858 12.392 -19.050 1.00 27.10 371 PRO A CA 1
ATOM 2746 C C . PRO A 1 387 ? 13.526 13.742 -19.256 1.00 29.00 371 PRO A C 1
ATOM 2747 O O . PRO A 1 387 ? 14.244 13.905 -20.250 1.00 29.29 371 PRO A O 1
ATOM 2751 N N . SER A 1 388 ? 13.314 14.710 -18.371 1.00 34.88 372 SER A N 1
ATOM 2752 C CA . SER A 1 388 ? 13.953 16.013 -18.494 1.00 29.09 372 SER A CA 1
ATOM 2753 C C . SER A 1 388 ? 15.211 16.138 -17.646 1.00 31.80 372 SER A C 1
ATOM 2754 O O . SER A 1 388 ? 15.828 17.208 -17.634 1.00 33.77 372 SER A O 1
ATOM 2757 N N . LEU A 1 389 ? 15.618 15.071 -16.963 1.00 30.09 373 LEU A N 1
ATOM 2758 C CA . LEU A 1 389 ? 16.709 15.141 -15.998 1.00 21.74 373 LEU A CA 1
ATOM 2759 C C . LEU A 1 389 ? 18.042 15.400 -16.696 1.00 22.65 373 LEU A C 1
ATOM 2760 O O . LEU A 1 389 ? 18.450 14.636 -17.579 1.00 21.13 373 LEU A O 1
ATOM 2765 N N . SER A 1 390 ? 18.730 16.468 -16.279 1.00 25.70 374 SER A N 1
ATOM 2766 C CA . SER A 1 390 ? 20.056 16.794 -16.780 1.00 21.37 374 SER A CA 1
ATOM 2767 C C . SER A 1 390 ? 21.099 16.947 -15.683 1.00 20.93 374 SER A C 1
ATOM 2768 O O . SER A 1 390 ? 22.294 17.012 -15.997 1.00 22.64 374 SER A O 1
ATOM 2771 N N . TYR A 1 391 ? 20.687 17.023 -14.417 1.00 21.19 375 TYR A N 1
ATOM 2772 C CA . TYR A 1 391 ? 21.600 17.183 -13.292 1.00 19.10 375 TYR A CA 1
ATOM 2773 C C . TYR A 1 391 ? 21.178 16.238 -12.174 1.00 25.02 375 TYR A C 1
ATOM 2774 O O . TYR A 1 391 ? 20.017 16.252 -11.749 1.00 27.14 375 TYR A O 1
ATOM 2783 N N . LEU A 1 392 ? 22.117 15.426 -11.690 1.00 19.99 376 LEU A N 1
ATOM 2784 C CA . LEU A 1 392 ? 21.815 14.425 -10.672 1.00 20.82 376 LEU A CA 1
ATOM 2785 C C . LEU A 1 392 ? 22.949 14.383 -9.659 1.00 26.93 376 LEU A C 1
ATOM 2786 O O . LEU A 1 392 ? 24.081 14.031 -10.004 1.00 27.87 376 LEU A O 1
ATOM 2791 N N . ASP A 1 393 ? 22.641 14.739 -8.413 1.00 27.09 377 ASP A N 1
ATOM 2792 C CA . ASP A 1 393 ? 23.591 14.710 -7.306 1.00 28.93 377 ASP A CA 1
ATOM 2793 C C . ASP A 1 393 ? 23.033 13.762 -6.255 1.00 30.45 377 ASP A C 1
ATOM 2794 O O . ASP A 1 393 ? 22.080 14.105 -5.547 1.00 27.42 377 ASP A O 1
ATOM 2799 N N . LEU A 1 394 ? 23.624 12.573 -6.155 1.00 33.55 378 LEU A N 1
ATOM 2800 C CA . LEU A 1 394 ? 23.232 11.575 -5.167 1.00 23.48 378 LEU A CA 1
ATOM 2801 C C . LEU A 1 394 ? 24.354 11.298 -4.171 1.00 26.28 378 LEU A C 1
ATOM 2802 O O . LEU A 1 394 ? 24.456 10.195 -3.627 1.00 29.14 378 LEU A O 1
ATOM 2807 N N . SER A 1 395 ? 25.181 12.301 -3.899 1.00 22.95 379 SER A N 1
ATOM 2808 C CA . SER A 1 395 ? 26.382 12.086 -3.110 1.00 26.74 379 SER A CA 1
ATOM 2809 C C . SER A 1 395 ? 26.070 12.033 -1.616 1.00 31.58 379 SER A C 1
ATOM 2810 O O . SER A 1 395 ? 25.051 12.552 -1.149 1.00 31.70 379 SER A O 1
ATOM 2813 N N . ARG A 1 396 ? 26.959 11.363 -0.875 1.00 32.53 380 ARG A N 1
ATOM 2814 C CA A ARG A 1 396 ? 26.940 11.354 0.588 0.50 29.83 380 ARG A CA 1
ATOM 2815 C CA B ARG A 1 396 ? 26.936 11.365 0.589 0.50 29.82 380 ARG A CA 1
ATOM 2816 C C . ARG A 1 396 ? 25.659 10.733 1.141 1.00 30.47 380 ARG A C 1
ATOM 2817 O O . ARG A 1 396 ? 25.057 11.245 2.082 1.00 29.07 380 ARG A O 1
ATOM 2832 N N . ASN A 1 397 ? 25.246 9.607 0.564 1.00 26.43 381 ASN A N 1
ATOM 2833 C CA . ASN A 1 397 ? 24.047 8.917 1.025 1.00 27.42 381 ASN A CA 1
ATOM 2834 C C . ASN A 1 397 ? 24.338 7.511 1.533 1.00 33.58 381 ASN A C 1
ATOM 2835 O O . ASN A 1 397 ? 23.401 6.790 1.895 1.00 35.63 381 ASN A O 1
ATOM 2840 N N . ALA A 1 398 ? 25.610 7.107 1.588 1.00 31.71 382 ALA A N 1
ATOM 2841 C CA . ALA A 1 398 ? 25.980 5.698 1.756 1.00 38.30 382 ALA A CA 1
ATOM 2842 C C . ALA A 1 398 ? 25.176 4.815 0.803 1.00 38.37 382 ALA A C 1
ATOM 2843 O O . ALA A 1 398 ? 24.832 3.672 1.121 1.00 39.97 382 ALA A O 1
ATOM 2845 N N . LEU A 1 399 ? 24.885 5.360 -0.378 1.00 30.89 383 LEU A N 1
ATOM 2846 C CA . LEU A 1 399 ? 23.999 4.748 -1.357 1.00 28.94 383 LEU A CA 1
ATOM 2847 C C . LEU A 1 399 ? 24.624 3.482 -1.933 1.00 33.68 383 LEU A C 1
ATOM 2848 O O . LEU A 1 399 ? 25.839 3.393 -2.128 1.00 28.89 383 LEU A O 1
ATOM 2853 N N . SER A 1 400 ? 23.778 2.489 -2.198 1.00 37.48 384 SER A N 1
ATOM 2854 C CA . SER A 1 400 ? 24.193 1.268 -2.877 1.00 40.69 384 SER A CA 1
ATOM 2855 C C . SER A 1 400 ? 23.463 1.206 -4.208 1.00 43.91 384 SER A C 1
ATOM 2856 O O . SER A 1 400 ? 22.227 1.191 -4.244 1.00 41.62 384 SER A O 1
ATOM 2859 N N . PHE A 1 401 ? 24.229 1.178 -5.294 1.00 42.88 385 PHE A N 1
ATOM 2860 C CA . PHE A 1 401 ? 23.710 1.245 -6.655 1.00 31.64 385 PHE A CA 1
ATOM 2861 C C . PHE A 1 401 ? 24.068 -0.059 -7.359 1.00 40.56 385 PHE A C 1
ATOM 2862 O O . PHE A 1 401 ? 25.244 -0.319 -7.634 1.00 39.63 385 PHE A O 1
ATOM 2870 N N . SER A 1 402 ? 23.059 -0.865 -7.668 1.00 38.09 386 SER A N 1
ATOM 2871 C CA . SER A 1 402 ? 23.254 -2.124 -8.377 1.00 41.13 386 SER A CA 1
ATOM 2872 C C . SER A 1 402 ? 22.841 -1.942 -9.833 1.00 37.74 386 SER A C 1
ATOM 2873 O O . SER A 1 402 ? 21.656 -1.763 -10.132 1.00 48.13 386 SER A O 1
ATOM 2876 N N . GLY A 1 403 ? 23.811 -1.993 -10.735 1.00 36.10 387 GLY A N 1
ATOM 2877 C CA . GLY A 1 403 ? 23.543 -1.891 -12.149 1.00 40.25 387 GLY A CA 1
ATOM 2878 C C . GLY A 1 403 ? 23.894 -0.569 -12.793 1.00 38.86 387 GLY A C 1
ATOM 2879 O O . GLY A 1 403 ? 23.253 -0.194 -13.780 1.00 42.77 387 GLY A O 1
ATOM 2880 N N . CYS A 1 404 ? 24.883 0.149 -12.267 1.00 33.69 388 CYS A N 1
ATOM 2881 C CA . CYS A 1 404 ? 25.318 1.402 -12.869 1.00 34.41 388 CYS A CA 1
ATOM 2882 C C . CYS A 1 404 ? 26.093 1.133 -14.155 1.00 35.77 388 CYS A C 1
ATOM 2883 O O . CYS A 1 404 ? 26.913 0.212 -14.214 1.00 31.83 388 CYS A O 1
ATOM 2886 N N . CYS A 1 405 ? 25.818 1.909 -15.208 1.00 37.14 389 CYS A N 1
ATOM 2887 C CA . CYS A 1 405 ? 24.722 2.875 -15.314 1.00 31.09 389 CYS A CA 1
ATOM 2888 C C . CYS A 1 405 ? 24.258 2.887 -16.767 1.00 29.96 389 CYS A C 1
ATOM 2889 O O . CYS A 1 405 ? 25.080 2.695 -17.658 1.00 30.95 389 CYS A O 1
ATOM 2892 N N . SER A 1 406 ? 22.975 3.140 -17.024 1.00 26.89 390 SER A N 1
ATOM 2893 C CA . SER A 1 406 ? 22.497 3.244 -18.400 1.00 26.51 390 SER A CA 1
ATOM 2894 C C . SER A 1 406 ? 21.179 4.009 -18.413 1.00 31.88 390 SER A C 1
ATOM 2895 O O . SER A 1 406 ? 20.727 4.530 -17.391 1.00 30.18 390 SER A O 1
ATOM 2898 N N . TYR A 1 407 ? 20.554 4.051 -19.593 1.00 33.64 391 TYR A N 1
ATOM 2899 C CA . TYR A 1 407 ? 19.360 4.871 -19.779 1.00 32.42 391 TYR A CA 1
ATOM 2900 C C . TYR A 1 407 ? 18.195 4.378 -18.930 1.00 37.90 391 TYR A C 1
ATOM 2901 O O . TYR A 1 407 ? 17.412 5.184 -18.414 1.00 40.28 391 TYR A O 1
ATOM 2910 N N . SER A 1 408 ? 18.057 3.058 -18.781 1.00 36.23 392 SER A N 1
ATOM 2911 C CA . SER A 1 408 ? 16.908 2.499 -18.075 1.00 43.92 392 SER A CA 1
ATOM 2912 C C . SER A 1 408 ? 16.911 2.820 -16.586 1.00 41.83 392 SER A C 1
ATOM 2913 O O . SER A 1 408 ? 15.852 2.756 -15.952 1.00 46.64 392 SER A O 1
ATOM 2916 N N . ASP A 1 409 ? 18.069 3.155 -16.012 1.00 38.99 393 ASP A N 1
ATOM 2917 C CA . ASP A 1 409 ? 18.105 3.541 -14.606 1.00 43.40 393 ASP A CA 1
ATOM 2918 C C . ASP A 1 409 ? 17.434 4.888 -14.376 1.00 41.07 393 ASP A C 1
ATOM 2919 O O . ASP A 1 409 ? 16.835 5.111 -13.317 1.00 39.03 393 ASP A O 1
ATOM 2924 N N . LEU A 1 410 ? 17.513 5.789 -15.355 1.00 37.87 394 LEU A N 1
ATOM 2925 C CA . LEU A 1 410 ? 17.130 7.179 -15.165 1.00 34.94 394 LEU A CA 1
ATOM 2926 C C . LEU A 1 410 ? 16.061 7.673 -16.127 1.00 33.01 394 LEU A C 1
ATOM 2927 O O . LEU A 1 410 ? 15.366 8.640 -15.796 1.00 34.40 394 LEU A O 1
ATOM 2932 N N . GLY A 1 411 ? 15.906 7.052 -17.292 1.00 33.99 395 GLY A N 1
ATOM 2933 C CA . GLY A 1 411 ? 14.871 7.473 -18.221 1.00 30.65 395 GLY A CA 1
ATOM 2934 C C . GLY A 1 411 ? 15.114 8.826 -18.849 1.00 31.92 395 GLY A C 1
ATOM 2935 O O . GLY A 1 411 ? 14.155 9.531 -19.177 1.00 38.40 395 GLY A O 1
ATOM 2936 N N . THR A 1 412 ? 16.377 9.210 -19.028 1.00 29.60 396 THR A N 1
ATOM 2937 C CA . THR A 1 412 ? 16.721 10.492 -19.622 1.00 23.54 396 THR A CA 1
ATOM 2938 C C . THR A 1 412 ? 17.883 10.317 -20.586 1.00 33.43 396 THR A C 1
ATOM 2939 O O . THR A 1 412 ? 18.760 9.472 -20.385 1.00 31.22 396 THR A O 1
ATOM 2943 N N . ASN A 1 413 ? 17.873 11.123 -21.644 1.00 33.98 397 ASN A N 1
ATOM 2944 C CA . ASN A 1 413 ? 18.974 11.205 -22.591 1.00 30.89 397 ASN A CA 1
ATOM 2945 C C . ASN A 1 413 ? 19.783 12.481 -22.426 1.00 27.42 397 ASN A C 1
ATOM 2946 O O . ASN A 1 413 ? 20.704 12.725 -23.212 1.00 30.84 397 ASN A O 1
ATOM 2951 N N . SER A 1 414 ? 19.463 13.298 -21.423 1.00 27.95 398 SER A N 1
ATOM 2952 C CA . SER A 1 414 ? 20.016 14.640 -21.301 1.00 29.79 398 SER A CA 1
ATOM 2953 C C . SER A 1 414 ? 20.895 14.809 -20.070 1.00 27.33 398 SER A C 1
ATOM 2954 O O . SER A 1 414 ? 21.184 15.944 -19.681 1.00 24.53 398 SER A O 1
ATOM 2957 N N . LEU A 1 415 ? 21.325 13.714 -19.450 1.00 21.45 399 LEU A N 1
ATOM 2958 C CA . LEU A 1 415 ? 22.126 13.804 -18.235 1.00 23.31 399 LEU A CA 1
ATOM 2959 C C . LEU A 1 415 ? 23.503 14.375 -18.557 1.00 26.28 399 LEU A C 1
ATOM 2960 O O . LEU A 1 415 ? 24.214 13.850 -19.421 1.00 20.93 399 LEU A O 1
ATOM 2965 N N . ARG A 1 416 ? 23.878 15.449 -17.858 1.00 27.25 400 ARG A N 1
ATOM 2966 C CA . ARG A 1 416 ? 25.191 16.058 -18.014 1.00 21.93 400 ARG A CA 1
ATOM 2967 C C . ARG A 1 416 ? 26.047 15.981 -16.761 1.00 19.54 400 ARG A C 1
ATOM 2968 O O . ARG A 1 416 ? 27.276 16.061 -16.867 1.00 20.49 400 ARG A O 1
ATOM 2976 N N . HIS A 1 417 ? 25.435 15.826 -15.589 1.00 18.43 401 HIS A N 1
ATOM 2977 C CA . HIS A 1 417 ? 26.141 15.852 -14.317 1.00 18.62 401 HIS A CA 1
ATOM 2978 C C . HIS A 1 417 ? 25.637 14.704 -13.458 1.00 22.76 401 HIS A C 1
ATOM 2979 O O . HIS A 1 417 ? 24.427 14.574 -13.240 1.00 22.94 401 HIS A O 1
ATOM 2986 N N . LEU A 1 418 ? 26.562 13.876 -12.974 1.00 18.88 402 LEU A N 1
ATOM 2987 C CA . LEU A 1 418 ? 26.220 12.719 -12.153 1.00 19.73 402 LEU A CA 1
ATOM 2988 C C . LEU A 1 418 ? 27.220 12.615 -11.013 1.00 22.15 402 LEU A C 1
ATOM 2989 O O . LEU A 1 418 ? 28.406 12.356 -11.244 1.00 22.13 402 LEU A O 1
ATOM 2994 N N . ASP A 1 419 ? 26.738 12.807 -9.786 1.00 20.18 403 ASP A N 1
ATOM 2995 C CA . ASP A 1 419 ? 27.566 12.742 -8.585 1.00 24.98 403 ASP A CA 1
ATOM 2996 C C . ASP A 1 419 ? 27.101 11.551 -7.758 1.00 25.78 403 ASP A C 1
ATOM 2997 O O . ASP A 1 419 ? 25.980 11.548 -7.239 1.00 24.35 403 ASP A O 1
ATOM 3002 N N . LEU A 1 420 ? 27.966 10.546 -7.630 1.00 26.71 404 LEU A N 1
ATOM 3003 C CA . LEU A 1 420 ? 27.684 9.360 -6.831 1.00 27.36 404 LEU A CA 1
ATOM 3004 C C . LEU A 1 420 ? 28.769 9.138 -5.786 1.00 22.96 404 LEU A C 1
ATOM 3005 O O . LEU A 1 420 ? 29.020 8.002 -5.378 1.00 27.21 404 LEU A O 1
ATOM 3010 N N . SER A 1 421 ? 29.412 10.218 -5.346 1.00 22.39 405 SER A N 1
ATOM 3011 C CA . SER A 1 421 ? 30.552 10.140 -4.449 1.00 22.55 405 SER A CA 1
ATOM 3012 C C . SER A 1 421 ? 30.104 9.968 -3.001 1.00 27.43 405 SER A C 1
ATOM 3013 O O . SER A 1 421 ? 28.962 10.254 -2.636 1.00 31.06 405 SER A O 1
ATOM 3016 N N . PHE A 1 422 ? 31.034 9.490 -2.174 1.00 23.83 406 PHE A N 1
ATOM 3017 C CA . PHE A 1 422 ? 30.801 9.269 -0.745 1.00 24.69 406 PHE A CA 1
ATOM 3018 C C . PHE A 1 422 ? 29.586 8.374 -0.510 1.00 32.49 406 PHE A C 1
ATOM 3019 O O . PHE A 1 422 ? 28.700 8.678 0.292 1.00 34.79 406 PHE A O 1
ATOM 3027 N N . ASN A 1 423 ? 29.551 7.254 -1.218 1.00 28.49 407 ASN A N 1
ATOM 3028 C CA . ASN A 1 423 ? 28.470 6.284 -1.110 1.00 30.19 407 ASN A CA 1
ATOM 3029 C C . ASN A 1 423 ? 29.054 4.901 -0.828 1.00 27.66 407 ASN A C 1
ATOM 3030 O O . ASN A 1 423 ? 30.252 4.747 -0.579 1.00 34.72 407 ASN A O 1
ATOM 3035 N N . GLY A 1 424 ? 28.190 3.893 -0.867 1.00 28.51 408 GLY A N 1
ATOM 3036 C CA . GLY A 1 424 ? 28.620 2.538 -0.607 1.00 34.24 408 GLY A CA 1
ATOM 3037 C C . GLY A 1 424 ? 29.019 1.776 -1.853 1.00 37.34 408 GLY A C 1
ATOM 3038 O O . GLY A 1 424 ? 29.931 2.184 -2.578 1.00 37.74 408 GLY A O 1
ATOM 3039 N N . ALA A 1 425 ? 28.335 0.666 -2.112 1.00 35.22 409 ALA A N 1
ATOM 3040 C CA . ALA A 1 425 ? 28.686 -0.229 -3.208 1.00 30.77 409 ALA A CA 1
ATOM 3041 C C . ALA A 1 425 ? 28.037 0.252 -4.499 1.00 32.24 409 ALA A C 1
ATOM 3042 O O . ALA A 1 425 ? 26.807 0.262 -4.615 1.00 31.13 409 ALA A O 1
ATOM 3044 N N . ILE A 1 426 ? 28.862 0.638 -5.467 1.00 31.06 410 ILE A N 1
ATOM 3045 C CA . ILE A 1 426 ? 28.411 1.008 -6.804 1.00 32.37 410 ILE A CA 1
ATOM 3046 C C . ILE A 1 426 ? 28.922 -0.058 -7.767 1.00 33.83 410 ILE A C 1
ATOM 3047 O O . ILE A 1 426 ? 30.113 -0.090 -8.104 1.00 36.00 410 ILE A O 1
ATOM 3052 N N . ILE A 1 427 ? 28.025 -0.937 -8.208 1.00 30.94 411 ILE A N 1
ATOM 3053 C CA . ILE A 1 427 ? 28.383 -2.086 -9.032 1.00 29.05 411 ILE A CA 1
ATOM 3054 C C . ILE A 1 427 ? 28.253 -1.673 -10.490 1.00 33.52 411 ILE A C 1
ATOM 3055 O O . ILE A 1 427 ? 27.144 -1.428 -10.982 1.00 35.55 411 ILE A O 1
ATOM 3060 N N . MET A 1 428 ? 29.388 -1.600 -11.183 1.00 27.61 412 MET A N 1
ATOM 3061 C CA . MET A 1 428 ? 29.403 -1.260 -12.600 1.00 28.78 412 MET A CA 1
ATOM 3062 C C . MET A 1 428 ? 28.988 -2.477 -13.420 1.00 33.65 412 MET A C 1
ATOM 3063 O O . MET A 1 428 ? 29.615 -3.540 -13.333 1.00 41.56 412 MET A O 1
ATOM 3068 N N . SER A 1 429 ? 27.923 -2.321 -14.210 1.00 32.31 413 SER A N 1
ATOM 3069 C CA . SER A 1 429 ? 27.440 -3.400 -15.057 1.00 33.25 413 SER A CA 1
ATOM 3070 C C . SER A 1 429 ? 27.092 -2.956 -16.471 1.00 31.09 413 SER A C 1
ATOM 3071 O O . SER A 1 429 ? 26.850 -3.816 -17.322 1.00 34.17 413 SER A O 1
ATOM 3074 N N . ALA A 1 430 ? 27.069 -1.655 -16.751 1.00 32.12 414 ALA A N 1
ATOM 3075 C CA . ALA A 1 430 ? 26.773 -1.137 -18.078 1.00 30.72 414 ALA A CA 1
ATOM 3076 C C . ALA A 1 430 ? 27.570 0.145 -18.270 1.00 29.86 414 ALA A C 1
ATOM 3077 O O . ALA A 1 430 ? 27.718 0.933 -17.330 1.00 36.66 414 ALA A O 1
ATOM 3079 N N . ASN A 1 431 ? 28.077 0.354 -19.480 1.00 27.64 415 ASN A N 1
ATOM 3080 C CA . ASN A 1 431 ? 28.943 1.503 -19.755 1.00 23.42 415 ASN A CA 1
ATOM 3081 C C . ASN A 1 431 ? 28.176 2.656 -20.391 1.00 23.33 415 ASN A C 1
ATOM 3082 O O . ASN A 1 431 ? 28.543 3.163 -21.447 1.00 27.82 415 ASN A O 1
ATOM 3087 N N . PHE A 1 432 ? 27.085 3.061 -19.739 1.00 24.68 416 PHE A N 1
ATOM 3088 C CA . PHE A 1 432 ? 26.425 4.349 -19.944 1.00 24.79 416 PHE A CA 1
ATOM 3089 C C . PHE A 1 432 ? 25.783 4.510 -21.316 1.00 26.96 416 PHE A C 1
ATOM 3090 O O . PHE A 1 432 ? 25.686 5.635 -21.819 1.00 23.61 416 PHE A O 1
ATOM 3098 N N . MET A 1 433 ? 25.328 3.423 -21.934 1.00 26.41 417 MET A N 1
ATOM 3099 C CA . MET A 1 433 ? 24.504 3.550 -23.128 1.00 23.35 417 MET A CA 1
ATOM 3100 C C . MET A 1 433 ? 23.260 4.373 -22.814 1.00 26.93 417 MET A C 1
ATOM 3101 O O . MET A 1 433 ? 22.633 4.201 -21.764 1.00 28.38 417 MET A O 1
ATOM 3106 N N . GLY A 1 434 ? 22.911 5.284 -23.721 1.00 24.38 418 GLY A N 1
ATOM 3107 C CA . GLY A 1 434 ? 21.797 6.181 -23.501 1.00 25.26 418 GLY A CA 1
ATOM 3108 C C . GLY A 1 434 ? 22.138 7.454 -22.757 1.00 30.45 418 GLY A C 1
ATOM 3109 O O . GLY A 1 434 ? 21.279 8.340 -22.661 1.00 31.69 418 GLY A O 1
ATOM 3110 N N . LEU A 1 435 ? 23.362 7.585 -22.244 1.00 32.32 419 LEU A N 1
ATOM 3111 C CA . LEU A 1 435 ? 23.767 8.710 -21.410 1.00 28.73 419 LEU A CA 1
ATOM 3112 C C . LEU A 1 435 ? 25.044 9.364 -21.936 1.00 28.39 419 LEU A C 1
ATOM 3113 O O . LEU A 1 435 ? 25.898 9.804 -21.161 1.00 25.63 419 LEU A O 1
ATOM 3118 N N . GLU A 1 436 ? 25.198 9.454 -23.258 1.00 25.16 420 GLU A N 1
ATOM 3119 C CA . GLU A 1 436 ? 26.444 9.972 -23.819 1.00 31.77 420 GLU A CA 1
ATOM 3120 C C . GLU A 1 436 ? 26.566 11.489 -23.741 1.00 24.95 420 GLU A C 1
ATOM 3121 O O . GLU A 1 436 ? 27.583 12.026 -24.188 1.00 28.57 420 GLU A O 1
ATOM 3127 N N . GLU A 1 437 ? 25.570 12.191 -23.201 1.00 18.57 421 GLU A N 1
ATOM 3128 C CA . GLU A 1 437 ? 25.700 13.621 -22.947 1.00 17.94 421 GLU A CA 1
ATOM 3129 C C . GLU A 1 437 ? 26.416 13.919 -21.636 1.00 21.63 421 GLU A C 1
ATOM 3130 O O . GLU A 1 437 ? 26.617 15.094 -21.309 1.00 23.32 421 GLU A O 1
ATOM 3136 N N . LEU A 1 438 ? 26.812 12.888 -20.892 1.00 21.77 422 LEU A N 1
ATOM 3137 C CA . LEU A 1 438 ? 27.392 13.077 -19.569 1.00 23.41 422 LEU A CA 1
ATOM 3138 C C . LEU A 1 438 ? 28.725 13.811 -19.662 1.00 23.21 422 LEU A C 1
ATOM 3139 O O . LEU A 1 438 ? 29.640 13.370 -20.364 1.00 20.63 422 LEU A O 1
ATOM 3144 N N . GLN A 1 439 ? 28.831 14.930 -18.942 1.00 26.29 423 GLN A N 1
ATOM 3145 C CA . GLN A 1 439 ? 30.043 15.740 -18.912 1.00 25.92 423 GLN A CA 1
ATOM 3146 C C . GLN A 1 439 ? 30.833 15.613 -17.619 1.00 23.79 423 GLN A C 1
ATOM 3147 O O . GLN A 1 439 ? 32.057 15.770 -17.641 1.00 15.74 423 GLN A O 1
ATOM 3153 N N . HIS A 1 440 ? 30.169 15.328 -16.498 1.00 19.23 424 HIS A N 1
ATOM 3154 C CA . HIS A 1 440 ? 30.792 15.331 -15.179 1.00 21.21 424 HIS A CA 1
ATOM 3155 C C . HIS A 1 440 ? 30.399 14.052 -14.450 1.00 22.90 424 HIS A C 1
ATOM 3156 O O . HIS A 1 440 ? 29.207 13.747 -14.323 1.00 21.01 424 HIS A O 1
ATOM 3163 N N . LEU A 1 441 ? 31.398 13.302 -13.980 1.00 19.28 425 LEU A N 1
ATOM 3164 C CA . LEU A 1 441 ? 31.176 12.017 -13.319 1.00 24.45 425 LEU A CA 1
ATOM 3165 C C . LEU A 1 441 ? 32.102 11.909 -12.115 1.00 26.30 425 LEU A C 1
ATOM 3166 O O . LEU A 1 441 ? 33.326 11.984 -12.262 1.00 26.50 425 LEU A O 1
ATOM 3171 N N . ASP A 1 442 ? 31.521 11.722 -10.929 1.00 25.85 426 ASP A N 1
ATOM 3172 C CA . ASP A 1 442 ? 32.260 11.742 -9.670 1.00 25.71 426 ASP A CA 1
ATOM 3173 C C . ASP A 1 442 ? 31.902 10.503 -8.863 1.00 22.51 426 ASP A C 1
ATOM 3174 O O . ASP A 1 442 ? 30.744 10.331 -8.468 1.00 23.45 426 ASP A O 1
ATOM 3179 N N . PHE A 1 443 ? 32.894 9.645 -8.612 1.00 23.30 427 PHE A N 1
ATOM 3180 C CA . PHE A 1 443 ? 32.716 8.469 -7.765 1.00 24.78 427 PHE A CA 1
ATOM 3181 C C . PHE A 1 443 ? 33.507 8.544 -6.465 1.00 24.67 427 PHE A C 1
ATOM 3182 O O . PHE A 1 443 ? 33.581 7.541 -5.746 1.00 29.21 427 PHE A O 1
ATOM 3190 N N . GLN A 1 444 ? 34.096 9.697 -6.152 1.00 22.68 428 GLN A N 1
ATOM 3191 C CA . GLN A 1 444 ? 35.034 9.854 -5.043 1.00 21.76 428 GLN A CA 1
ATOM 3192 C C . GLN A 1 444 ? 34.546 9.175 -3.765 1.00 30.39 428 GLN A C 1
ATOM 3193 O O . GLN A 1 444 ? 33.417 9.396 -3.318 1.00 33.93 428 GLN A O 1
ATOM 3199 N N . HIS A 1 445 ? 35.402 8.324 -3.197 1.00 29.36 429 HIS A N 1
ATOM 3200 C CA . HIS A 1 445 ? 35.236 7.642 -1.914 1.00 29.13 429 HIS A CA 1
ATOM 3201 C C . HIS A 1 445 ? 34.093 6.632 -1.886 1.00 30.23 429 HIS A C 1
ATOM 3202 O O . HIS A 1 445 ? 33.846 6.041 -0.829 1.00 38.72 429 HIS A O 1
ATOM 3209 N N . SER A 1 446 ? 33.383 6.418 -2.989 1.00 28.00 430 SER A N 1
ATOM 3210 C CA . SER A 1 446 ? 32.477 5.284 -3.047 1.00 25.66 430 SER A CA 1
ATOM 3211 C C . SER A 1 446 ? 33.279 4.013 -3.303 1.00 33.60 430 SER A C 1
ATOM 3212 O O . SER A 1 446 ? 34.448 4.056 -3.689 1.00 40.94 430 SER A O 1
ATOM 3215 N N . THR A 1 447 ? 32.645 2.865 -3.086 1.00 36.81 431 THR A N 1
ATOM 3216 C CA . THR A 1 447 ? 33.290 1.574 -3.331 1.00 36.87 431 THR A CA 1
ATOM 3217 C C . THR A 1 447 ? 32.891 1.125 -4.734 1.00 34.12 431 THR A C 1
ATOM 3218 O O . THR A 1 447 ? 31.869 0.468 -4.933 1.00 36.34 431 THR A O 1
ATOM 3222 N N . LEU A 1 448 ? 33.707 1.503 -5.716 1.00 35.93 432 LEU A N 1
ATOM 3223 C CA . LEU A 1 448 ? 33.511 1.069 -7.093 1.00 33.53 432 LEU A CA 1
ATOM 3224 C C . LEU A 1 448 ? 33.832 -0.414 -7.226 1.00 35.06 432 LEU A C 1
ATOM 3225 O O . LEU A 1 448 ? 34.916 -0.861 -6.833 1.00 41.81 432 LEU A O 1
ATOM 3230 N N . LYS A 1 449 ? 32.896 -1.174 -7.790 1.00 27.76 433 LYS A N 1
ATOM 3231 C CA . LYS A 1 449 ? 33.056 -2.610 -7.971 1.00 38.30 433 LYS A CA 1
ATOM 3232 C C . LYS A 1 449 ? 32.926 -2.968 -9.445 1.00 43.00 433 LYS A C 1
ATOM 3233 O O . LYS A 1 449 ? 31.994 -2.516 -10.121 1.00 40.43 433 LYS A O 1
ATOM 3239 N N . ARG A 1 450 ? 33.872 -3.774 -9.932 1.00 40.73 434 ARG A N 1
ATOM 3240 C CA . ARG A 1 450 ? 33.886 -4.348 -11.276 1.00 35.02 434 ARG A CA 1
ATOM 3241 C C . ARG A 1 450 ? 34.077 -3.312 -12.377 1.00 35.09 434 ARG A C 1
ATOM 3242 O O . ARG A 1 450 ? 33.725 -3.567 -13.533 1.00 32.66 434 ARG A O 1
ATOM 3250 N N . VAL A 1 451 ? 34.647 -2.149 -12.051 1.00 31.60 435 VAL A N 1
ATOM 3251 C CA . VAL A 1 451 ? 34.895 -1.126 -13.061 1.00 24.35 435 VAL A CA 1
ATOM 3252 C C . VAL A 1 451 ? 36.054 -1.502 -13.977 1.00 30.86 435 VAL A C 1
ATOM 3253 O O . VAL A 1 451 ? 36.218 -0.900 -15.046 1.00 24.33 435 VAL A O 1
ATOM 3257 N N . THR A 1 452 ? 36.865 -2.483 -13.591 1.00 33.81 436 THR A N 1
ATOM 3258 C CA . THR A 1 452 ? 38.051 -2.855 -14.348 1.00 30.88 436 THR A CA 1
ATOM 3259 C C . THR A 1 452 ? 37.843 -4.119 -15.177 1.00 33.70 436 THR A C 1
ATOM 3260 O O . THR A 1 452 ? 38.792 -4.604 -15.802 1.00 45.00 436 THR A O 1
ATOM 3264 N N . GLU A 1 453 ? 36.619 -4.643 -15.222 1.00 25.68 437 GLU A N 1
ATOM 3265 C CA . GLU A 1 453 ? 36.316 -5.875 -15.937 1.00 24.32 437 GLU A CA 1
ATOM 3266 C C . GLU A 1 453 ? 35.735 -5.625 -17.324 1.00 27.47 437 GLU A C 1
ATOM 3267 O O . GLU A 1 453 ? 35.360 -6.580 -18.011 1.00 27.40 437 GLU A O 1
ATOM 3273 N N . PHE A 1 454 ? 35.657 -4.367 -17.744 1.00 22.62 438 PHE A N 1
ATOM 3274 C CA . PHE A 1 454 ? 35.272 -3.977 -19.099 1.00 24.34 438 PHE A CA 1
ATOM 3275 C C . PHE A 1 454 ? 35.584 -2.492 -19.239 1.00 27.64 438 PHE A C 1
ATOM 3276 O O . PHE A 1 454 ? 36.073 -1.851 -18.302 1.00 26.76 438 PHE A O 1
ATOM 3284 N N . SER A 1 455 ? 35.321 -1.954 -20.426 1.00 29.58 439 SER A N 1
ATOM 3285 C CA . SER A 1 455 ? 35.481 -0.523 -20.673 1.00 26.76 439 SER A CA 1
ATOM 3286 C C . SER A 1 455 ? 34.242 0.164 -20.125 1.00 22.90 439 SER A C 1
ATOM 3287 O O . SER A 1 455 ? 33.265 0.394 -20.837 1.00 27.08 439 SER A O 1
ATOM 3290 N N . ALA A 1 456 ? 34.288 0.490 -18.832 1.00 22.43 440 ALA A N 1
ATOM 3291 C CA . ALA A 1 456 ? 33.095 0.945 -18.129 1.00 26.74 440 ALA A CA 1
ATOM 3292 C C . ALA A 1 456 ? 32.637 2.328 -18.567 1.00 26.01 440 ALA A C 1
ATOM 3293 O O . ALA A 1 456 ? 31.520 2.729 -18.223 1.00 31.41 440 ALA A O 1
ATOM 3295 N N . PHE A 1 457 ? 33.463 3.073 -19.304 1.00 23.49 441 PHE A N 1
ATOM 3296 C CA . PHE A 1 457 ? 33.126 4.439 -19.693 1.00 25.59 441 PHE A CA 1
ATOM 3297 C C . PHE A 1 457 ? 33.149 4.632 -21.206 1.00 18.21 441 PHE A C 1
ATOM 3298 O O . PHE A 1 457 ? 33.269 5.769 -21.676 1.00 24.11 441 PHE A O 1
ATOM 3306 N N . LEU A 1 458 ? 33.010 3.547 -21.976 1.00 16.44 442 LEU A N 1
ATOM 3307 C CA . LEU A 1 458 ? 33.209 3.618 -23.423 1.00 16.65 442 LEU A CA 1
ATOM 3308 C C . LEU A 1 458 ? 32.229 4.569 -24.102 1.00 19.50 442 LEU A C 1
ATOM 3309 O O . LEU A 1 458 ? 32.572 5.183 -25.119 1.00 26.91 442 LEU A O 1
ATOM 3314 N N . SER A 1 459 ? 31.012 4.705 -23.570 1.00 19.36 443 SER A N 1
ATOM 3315 C CA . SER A 1 459 ? 30.022 5.564 -24.213 1.00 20.25 443 SER A CA 1
ATOM 3316 C C . SER A 1 459 ? 30.280 7.048 -23.982 1.00 16.96 443 SER A C 1
ATOM 3317 O O . SER A 1 459 ? 29.752 7.875 -24.734 1.00 21.97 443 SER A O 1
ATOM 3320 N N . LEU A 1 460 ? 31.081 7.400 -22.973 1.00 17.00 444 LEU A N 1
ATOM 3321 C CA . LEU A 1 460 ? 31.148 8.770 -22.458 1.00 15.70 444 LEU A CA 1
ATOM 3322 C C . LEU A 1 460 ? 32.176 9.593 -23.237 1.00 19.73 444 LEU A C 1
ATOM 3323 O O . LEU A 1 460 ? 33.217 10.018 -22.727 1.00 25.59 444 LEU A O 1
ATOM 3328 N N . GLU A 1 461 ? 31.837 9.850 -24.500 1.00 18.73 445 GLU A N 1
ATOM 3329 C CA . GLU A 1 461 ? 32.736 10.570 -25.392 1.00 18.89 445 GLU A CA 1
ATOM 3330 C C . GLU A 1 461 ? 32.678 12.083 -25.216 1.00 23.17 445 GLU A C 1
ATOM 3331 O O . GLU A 1 461 ? 33.438 12.791 -25.884 1.00 25.19 445 GLU A O 1
ATOM 3337 N N . LYS A 1 462 ? 31.804 12.593 -24.350 1.00 21.94 446 LYS A N 1
ATOM 3338 C CA . LYS A 1 462 ? 31.762 14.012 -24.021 1.00 23.67 446 LYS A CA 1
ATOM 3339 C C . LYS A 1 462 ? 32.166 14.277 -22.579 1.00 16.86 446 LYS A C 1
ATOM 3340 O O . LYS A 1 462 ? 32.055 15.417 -22.111 1.00 17.31 446 LYS A O 1
ATOM 3346 N N . LEU A 1 463 ? 32.627 13.251 -21.866 1.00 16.27 447 LEU A N 1
ATOM 3347 C CA . LEU A 1 463 ? 32.969 13.394 -20.458 1.00 19.92 447 LEU A CA 1
ATOM 3348 C C . LEU A 1 463 ? 34.210 14.263 -20.297 1.00 22.49 447 LEU A C 1
ATOM 3349 O O . LEU A 1 463 ? 35.245 14.004 -20.917 1.00 19.87 447 LEU A O 1
ATOM 3354 N N . LEU A 1 464 ? 34.108 15.293 -19.455 1.00 16.95 448 LEU A N 1
ATOM 3355 C CA . LEU A 1 464 ? 35.213 16.207 -19.184 1.00 17.62 448 LEU A CA 1
ATOM 3356 C C . LEU A 1 464 ? 35.913 15.928 -17.865 1.00 18.13 448 LEU A C 1
ATOM 3357 O O . LEU A 1 464 ? 37.108 16.218 -17.732 1.00 20.99 448 LEU A O 1
ATOM 3362 N N . TYR A 1 465 ? 35.193 15.384 -16.888 1.00 17.22 449 TYR A N 1
ATOM 3363 C CA . TYR A 1 465 ? 35.658 15.310 -15.509 1.00 17.48 449 TYR A CA 1
ATOM 3364 C C . TYR A 1 465 ? 35.303 13.941 -14.949 1.00 21.01 449 TYR A C 1
ATOM 3365 O O . TYR A 1 465 ? 34.124 13.574 -14.906 1.00 19.18 449 TYR A O 1
ATOM 3374 N N . LEU A 1 466 ? 36.315 13.192 -14.517 1.00 19.90 450 LEU A N 1
ATOM 3375 C CA . LEU A 1 466 ? 36.116 11.893 -13.889 1.00 20.51 450 LEU A CA 1
ATOM 3376 C C . LEU A 1 466 ? 36.932 11.829 -12.608 1.00 21.53 450 LEU A C 1
ATOM 3377 O O . LEU A 1 466 ? 38.137 12.104 -12.619 1.00 19.53 450 LEU A O 1
ATOM 3382 N N . ASP A 1 467 ? 36.272 11.478 -11.509 1.00 23.29 451 ASP A N 1
ATOM 3383 C CA . ASP A 1 467 ? 36.927 11.304 -10.218 1.00 27.59 451 ASP A CA 1
ATOM 3384 C C . ASP A 1 467 ? 36.567 9.923 -9.688 1.00 26.15 451 ASP A C 1
ATOM 3385 O O . ASP A 1 467 ? 35.411 9.672 -9.326 1.00 25.86 451 ASP A O 1
ATOM 3390 N N . ILE A 1 468 ? 37.555 9.031 -9.655 1.00 23.43 452 ILE A N 1
ATOM 3391 C CA . ILE A 1 468 ? 37.392 7.712 -9.057 1.00 20.87 452 ILE A CA 1
ATOM 3392 C C . ILE A 1 468 ? 38.392 7.574 -7.915 1.00 25.78 452 ILE A C 1
ATOM 3393 O O . ILE A 1 468 ? 38.843 6.467 -7.592 1.00 26.04 452 ILE A O 1
ATOM 3398 N N . SER A 1 469 ? 38.747 8.698 -7.295 1.00 21.19 453 SER A N 1
ATOM 3399 C CA . SER A 1 469 ? 39.737 8.676 -6.229 1.00 26.80 453 SER A CA 1
ATOM 3400 C C . SER A 1 469 ? 39.200 7.945 -5.007 1.00 29.56 453 SER A C 1
ATOM 3401 O O . SER A 1 469 ? 38.022 8.068 -4.658 1.00 32.94 453 SER A O 1
ATOM 3404 N N . TYR A 1 470 ? 40.080 7.178 -4.362 1.00 24.17 454 TYR A N 1
ATOM 3405 C CA . TYR A 1 470 ? 39.772 6.492 -3.106 1.00 27.61 454 TYR A CA 1
ATOM 3406 C C . TYR A 1 470 ? 38.539 5.606 -3.244 1.00 26.15 454 TYR A C 1
ATOM 3407 O O . TYR A 1 470 ? 37.691 5.540 -2.353 1.00 31.48 454 TYR A O 1
ATOM 3416 N N . THR A 1 471 ? 38.435 4.927 -4.383 1.00 24.40 455 THR A N 1
ATOM 3417 C CA . THR A 1 471 ? 37.385 3.946 -4.612 1.00 31.70 455 THR A CA 1
ATOM 3418 C C . THR A 1 471 ? 37.859 2.517 -4.384 1.00 32.73 455 THR A C 1
ATOM 3419 O O . THR A 1 471 ? 37.097 1.577 -4.637 1.00 38.68 455 THR A O 1
ATOM 3423 N N . ASN A 1 472 ? 39.090 2.336 -3.899 1.00 35.41 456 ASN A N 1
ATOM 3424 C CA . ASN A 1 472 ? 39.698 1.015 -3.739 1.00 39.72 456 ASN A CA 1
ATOM 3425 C C . ASN A 1 472 ? 39.649 0.228 -5.046 1.00 36.46 456 ASN A C 1
ATOM 3426 O O . ASN A 1 472 ? 39.333 -0.963 -5.071 1.00 35.81 456 ASN A O 1
ATOM 3431 N N . THR A 1 473 ? 39.958 0.914 -6.142 1.00 31.13 457 THR A N 1
ATOM 3432 C CA . THR A 1 473 ? 40.025 0.303 -7.461 1.00 25.63 457 THR A CA 1
ATOM 3433 C C . THR A 1 473 ? 41.445 -0.183 -7.716 1.00 27.35 457 THR A C 1
ATOM 3434 O O . THR A 1 473 ? 42.409 0.564 -7.521 1.00 29.57 457 THR A O 1
ATOM 3438 N N . LYS A 1 474 ? 41.574 -1.437 -8.130 1.00 27.63 458 LYS A N 1
ATOM 3439 C CA . LYS A 1 474 ? 42.858 -2.008 -8.521 1.00 32.26 458 LYS A CA 1
ATOM 3440 C C . LYS A 1 474 ? 42.849 -2.120 -10.041 1.00 28.49 458 LYS A C 1
ATOM 3441 O O . LYS A 1 474 ? 42.243 -3.036 -10.603 1.00 30.34 458 LYS A O 1
ATOM 3447 N N . ILE A 1 475 ? 43.511 -1.174 -10.704 1.00 24.35 459 ILE A N 1
ATOM 3448 C CA . ILE A 1 475 ? 43.515 -1.138 -12.161 1.00 27.94 459 ILE A CA 1
ATOM 3449 C C . ILE A 1 475 ? 44.249 -2.362 -12.692 1.00 28.44 459 ILE A C 1
ATOM 3450 O O . ILE A 1 475 ? 45.416 -2.603 -12.357 1.00 27.21 459 ILE A O 1
ATOM 3455 N N . ASP A 1 476 ? 43.556 -3.154 -13.520 1.00 31.23 460 ASP A N 1
ATOM 3456 C CA . ASP A 1 476 ? 44.120 -4.374 -14.087 1.00 36.06 460 ASP A CA 1
ATOM 3457 C C . ASP A 1 476 ? 43.702 -4.545 -15.545 1.00 30.42 460 ASP A C 1
ATOM 3458 O O . ASP A 1 476 ? 43.818 -5.647 -16.095 1.00 29.50 460 ASP A O 1
ATOM 3463 N N . PHE A 1 477 ? 43.209 -3.487 -16.181 1.00 25.59 461 PHE A N 1
ATOM 3464 C CA . PHE A 1 477 ? 42.761 -3.549 -17.567 1.00 24.91 461 PHE A CA 1
ATOM 3465 C C . PHE A 1 477 ? 43.217 -2.281 -18.267 1.00 26.04 461 PHE A C 1
ATOM 3466 O O . PHE A 1 477 ? 42.804 -1.182 -17.888 1.00 22.58 461 PHE A O 1
ATOM 3474 N N . ASP A 1 478 ? 44.074 -2.436 -19.279 1.00 23.05 462 ASP A N 1
ATOM 3475 C CA . ASP A 1 478 ? 44.586 -1.282 -20.010 1.00 24.22 462 ASP A CA 1
ATOM 3476 C C . ASP A 1 478 ? 43.486 -0.514 -20.734 1.00 29.12 462 ASP A C 1
ATOM 3477 O O . ASP A 1 478 ? 43.652 0.682 -20.996 1.00 30.55 462 ASP A O 1
ATOM 3482 N N . GLY A 1 479 ? 42.374 -1.165 -21.061 1.00 23.58 463 GLY A N 1
ATOM 3483 C CA . GLY A 1 479 ? 41.267 -0.509 -21.721 1.00 20.64 463 GLY A CA 1
ATOM 3484 C C . GLY A 1 479 ? 40.253 0.136 -20.800 1.00 20.97 463 GLY A C 1
ATOM 3485 O O . GLY A 1 479 ? 39.132 0.419 -21.238 1.00 25.40 463 GLY A O 1
ATOM 3486 N N . ILE A 1 480 ? 40.615 0.396 -19.540 1.00 21.48 464 ILE A N 1
ATOM 3487 C CA . ILE A 1 480 ? 39.635 0.878 -18.569 1.00 19.27 464 ILE A CA 1
ATOM 3488 C C . ILE A 1 480 ? 39.086 2.245 -18.961 1.00 19.77 464 ILE A C 1
ATOM 3489 O O . ILE A 1 480 ? 37.943 2.582 -18.627 1.00 21.12 464 ILE A O 1
ATOM 3494 N N . PHE A 1 481 ? 39.872 3.044 -19.686 1.00 19.98 465 PHE A N 1
ATOM 3495 C CA . PHE A 1 481 ? 39.504 4.408 -20.045 1.00 19.62 465 PHE A CA 1
ATOM 3496 C C . PHE A 1 481 ? 39.244 4.576 -21.541 1.00 23.93 465 PHE A C 1
ATOM 3497 O O . PHE A 1 481 ? 39.260 5.705 -22.047 1.00 21.52 465 PHE A O 1
ATOM 3505 N N . LEU A 1 482 ? 39.006 3.480 -22.261 1.00 21.61 466 LEU A N 1
ATOM 3506 C CA . LEU A 1 482 ? 38.630 3.579 -23.666 1.00 24.12 466 LEU A CA 1
ATOM 3507 C C . LEU A 1 482 ? 37.381 4.444 -23.814 1.00 24.54 466 LEU A C 1
ATOM 3508 O O . LEU A 1 482 ? 36.429 4.329 -23.037 1.00 21.40 466 LEU A O 1
ATOM 3513 N N . GLY A 1 483 ? 37.395 5.328 -24.815 1.00 19.19 467 GLY A N 1
ATOM 3514 C CA . GLY A 1 483 ? 36.270 6.181 -25.123 1.00 15.30 467 GLY A CA 1
ATOM 3515 C C . GLY A 1 483 ? 36.330 7.567 -24.511 1.00 20.44 467 GLY A C 1
ATOM 3516 O O . GLY A 1 483 ? 35.549 8.440 -24.914 1.00 26.29 467 GLY A O 1
ATOM 3517 N N . LEU A 1 484 ? 37.240 7.799 -23.568 1.00 22.93 468 LEU A N 1
ATOM 3518 C CA . LEU A 1 484 ? 37.289 9.058 -22.824 1.00 14.66 468 LEU A CA 1
ATOM 3519 C C . LEU A 1 484 ? 38.189 10.075 -23.530 1.00 23.42 468 LEU A C 1
ATOM 3520 O O . LEU A 1 484 ? 39.158 10.600 -22.980 1.00 24.21 468 LEU A O 1
ATOM 3525 N N . THR A 1 485 ? 37.826 10.364 -24.779 1.00 27.19 469 THR A N 1
ATOM 3526 C CA . THR A 1 485 ? 38.634 11.225 -25.630 1.00 26.05 469 THR A CA 1
ATOM 3527 C C . THR A 1 485 ? 38.418 12.709 -25.350 1.00 24.48 469 THR A C 1
ATOM 3528 O O . THR A 1 485 ? 39.234 13.533 -25.777 1.00 30.88 469 THR A O 1
ATOM 3532 N N . SER A 1 486 ? 37.357 13.066 -24.633 1.00 21.99 470 SER A N 1
ATOM 3533 C CA . SER A 1 486 ? 37.114 14.446 -24.239 1.00 21.34 470 SER A CA 1
ATOM 3534 C C . SER A 1 486 ? 37.553 14.727 -22.807 1.00 25.78 470 SER A C 1
ATOM 3535 O O . SER A 1 486 ? 37.399 15.857 -22.331 1.00 23.45 470 SER A O 1
ATOM 3538 N N . LEU A 1 487 ? 38.107 13.732 -22.120 1.00 17.94 471 LEU A N 1
ATOM 3539 C CA . LEU A 1 487 ? 38.427 13.868 -20.707 1.00 14.73 471 LEU A CA 1
ATOM 3540 C C . LEU A 1 487 ? 39.578 14.847 -20.499 1.00 20.58 471 LEU A C 1
ATOM 3541 O O . LEU A 1 487 ? 40.655 14.690 -21.085 1.00 19.05 471 LEU A O 1
ATOM 3546 N N . ASN A 1 488 ? 39.345 15.860 -19.661 1.00 17.98 472 ASN A N 1
ATOM 3547 C CA . ASN A 1 488 ? 40.364 16.833 -19.286 1.00 19.44 472 ASN A CA 1
ATOM 3548 C C . ASN A 1 488 ? 40.882 16.648 -17.870 1.00 19.84 472 ASN A C 1
ATOM 3549 O O . ASN A 1 488 ? 42.069 16.878 -17.624 1.00 18.27 472 ASN A O 1
ATOM 3554 N N . THR A 1 489 ? 40.023 16.229 -16.943 1.00 22.24 473 THR A N 1
ATOM 3555 C CA . THR A 1 489 ? 40.371 16.093 -15.535 1.00 25.67 473 THR A CA 1
ATOM 3556 C C . THR A 1 489 ? 40.151 14.650 -15.106 1.00 22.75 473 THR A C 1
ATOM 3557 O O . THR A 1 489 ? 39.024 14.142 -15.171 1.00 23.64 473 THR A O 1
ATOM 3561 N N . LEU A 1 490 ? 41.224 13.994 -14.668 1.00 19.02 474 LEU A N 1
ATOM 3562 C CA . LEU A 1 490 ? 41.154 12.629 -14.162 1.00 16.97 474 LEU A CA 1
ATOM 3563 C C . LEU A 1 490 ? 41.755 12.604 -12.763 1.00 24.11 474 LEU A C 1
ATOM 3564 O O . LEU A 1 490 ? 42.972 12.750 -12.599 1.00 19.39 474 LEU A O 1
ATOM 3569 N N . LYS A 1 491 ? 40.901 12.423 -11.760 1.00 21.59 475 LYS A N 1
ATOM 3570 C CA . LYS A 1 491 ? 41.323 12.247 -10.377 1.00 25.74 475 LYS A CA 1
ATOM 3571 C C . LYS A 1 491 ? 41.141 10.781 -10.004 1.00 28.05 475 LYS A C 1
ATOM 3572 O O . LYS A 1 491 ? 40.009 10.286 -9.952 1.00 32.48 475 LYS A O 1
ATOM 3578 N N . MET A 1 492 ? 42.255 10.088 -9.747 1.00 26.23 476 MET A N 1
ATOM 3579 C CA . MET A 1 492 ? 42.219 8.671 -9.402 1.00 35.32 476 MET A CA 1
ATOM 3580 C C . MET A 1 492 ? 43.214 8.350 -8.289 1.00 33.14 476 MET A C 1
ATOM 3581 O O . MET A 1 492 ? 43.806 7.264 -8.269 1.00 25.60 476 MET A O 1
ATOM 3586 N N . ALA A 1 493 ? 43.395 9.276 -7.352 1.00 32.51 477 ALA A N 1
ATOM 3587 C CA . ALA A 1 493 ? 44.306 9.060 -6.241 1.00 27.73 477 ALA A CA 1
ATOM 3588 C C . ALA A 1 493 ? 43.764 7.989 -5.298 1.00 23.94 477 ALA A C 1
ATOM 3589 O O . ALA A 1 493 ? 42.572 7.671 -5.288 1.00 24.97 477 ALA A O 1
ATOM 3591 N N . GLY A 1 494 ? 44.664 7.428 -4.496 1.00 24.82 478 GLY A N 1
ATOM 3592 C CA . GLY A 1 494 ? 44.265 6.472 -3.483 1.00 31.59 478 GLY A CA 1
ATOM 3593 C C . GLY A 1 494 ? 43.898 5.094 -3.982 1.00 35.20 478 GLY A C 1
ATOM 3594 O O . GLY A 1 494 ? 43.345 4.301 -3.212 1.00 41.41 478 GLY A O 1
ATOM 3595 N N . ASN A 1 495 ? 44.188 4.776 -5.242 1.00 32.57 479 ASN A N 1
ATOM 3596 C CA . ASN A 1 495 ? 43.908 3.451 -5.779 1.00 25.07 479 ASN A CA 1
ATOM 3597 C C . ASN A 1 495 ? 45.195 2.639 -5.880 1.00 29.74 479 ASN A C 1
ATOM 3598 O O . ASN A 1 495 ? 46.135 2.869 -5.111 1.00 32.09 479 ASN A O 1
ATOM 3603 N N . SER A 1 496 ? 45.250 1.687 -6.808 1.00 27.88 480 SER A N 1
ATOM 3604 C CA . SER A 1 496 ? 46.458 0.898 -7.017 1.00 28.02 480 SER A CA 1
ATOM 3605 C C . SER A 1 496 ? 46.374 0.224 -8.381 1.00 28.79 480 SER A C 1
ATOM 3606 O O . SER A 1 496 ? 45.333 0.240 -9.043 1.00 25.03 480 SER A O 1
ATOM 3609 N N . PHE A 1 497 ? 47.493 -0.374 -8.789 1.00 29.69 481 PHE A N 1
ATOM 3610 C CA . PHE A 1 497 ? 47.626 -1.020 -10.087 1.00 26.92 481 PHE A CA 1
ATOM 3611 C C . PHE A 1 497 ? 48.170 -2.432 -9.907 1.00 27.46 481 PHE A C 1
ATOM 3612 O O . PHE A 1 497 ? 48.839 -2.742 -8.918 1.00 25.43 481 PHE A O 1
ATOM 3620 N N . LYS A 1 498 ? 47.871 -3.290 -10.883 1.00 28.89 482 LYS A N 1
ATOM 3621 C CA . LYS A 1 498 ? 48.415 -4.642 -10.877 1.00 25.45 482 LYS A CA 1
ATOM 3622 C C . LYS A 1 498 ? 49.938 -4.595 -10.921 1.00 38.13 482 LYS A C 1
ATOM 3623 O O . LYS A 1 498 ? 50.527 -3.855 -11.717 1.00 35.49 482 LYS A O 1
ATOM 3629 N N . ASP A 1 499 ? 50.574 -5.379 -10.049 1.00 31.03 483 ASP A N 1
ATOM 3630 C CA . ASP A 1 499 ? 52.028 -5.433 -9.919 1.00 29.83 483 ASP A CA 1
ATOM 3631 C C . ASP A 1 499 ? 52.627 -4.074 -9.576 1.00 32.80 483 ASP A C 1
ATOM 3632 O O . ASP A 1 499 ? 53.839 -3.872 -9.717 1.00 35.53 483 ASP A O 1
ATOM 3637 N N . ASN A 1 500 ? 51.788 -3.141 -9.118 1.00 35.17 484 ASN A N 1
ATOM 3638 C CA . ASN A 1 500 ? 52.204 -1.781 -8.776 1.00 34.77 484 ASN A CA 1
ATOM 3639 C C . ASN A 1 500 ? 52.918 -1.094 -9.937 1.00 31.01 484 ASN A C 1
ATOM 3640 O O . ASN A 1 500 ? 53.813 -0.271 -9.734 1.00 32.69 484 ASN A O 1
ATOM 3645 N N . THR A 1 501 ? 52.525 -1.424 -11.161 1.00 35.42 485 THR A N 1
ATOM 3646 C CA . THR A 1 501 ? 53.088 -0.828 -12.362 1.00 34.55 485 THR A CA 1
ATOM 3647 C C . THR A 1 501 ? 52.024 0.030 -13.023 1.00 34.56 485 THR A C 1
ATOM 3648 O O . THR A 1 501 ? 50.914 -0.445 -13.279 1.00 35.37 485 THR A O 1
ATOM 3652 N N . LEU A 1 502 ? 52.358 1.289 -13.287 1.00 31.34 486 LEU A N 1
ATOM 3653 C CA . LEU A 1 502 ? 51.467 2.171 -14.031 1.00 25.70 486 LEU A CA 1
ATOM 3654 C C . LEU A 1 502 ? 51.426 1.714 -15.483 1.00 24.11 486 LEU A C 1
ATOM 3655 O O . LEU A 1 502 ? 52.423 1.824 -16.202 1.00 28.97 486 LEU A O 1
ATOM 3660 N N . SER A 1 503 ? 50.277 1.208 -15.922 1.00 23.48 487 SER A N 1
ATOM 3661 C CA . SER A 1 503 ? 50.143 0.613 -17.241 1.00 30.52 487 SER A CA 1
ATOM 3662 C C . SER A 1 503 ? 49.618 1.631 -18.255 1.00 29.35 487 SER A C 1
ATOM 3663 O O . SER A 1 503 ? 49.351 2.793 -17.941 1.00 28.63 487 SER A O 1
ATOM 3666 N N . ASN A 1 504 ? 49.471 1.170 -19.499 1.00 23.28 488 ASN A N 1
ATOM 3667 C CA . ASN A 1 504 ? 49.147 2.035 -20.636 1.00 23.76 488 ASN A CA 1
ATOM 3668 C C . ASN A 1 504 ? 47.633 2.247 -20.721 1.00 26.80 488 ASN A C 1
ATOM 3669 O O . ASN A 1 504 ? 46.945 1.778 -21.630 1.00 27.60 488 ASN A O 1
ATOM 3674 N N . VAL A 1 505 ? 47.112 2.990 -19.738 1.00 20.64 489 VAL A N 1
ATOM 3675 C CA . VAL A 1 505 ? 45.674 3.255 -19.673 1.00 23.15 489 VAL A CA 1
ATOM 3676 C C . VAL A 1 505 ? 45.280 4.611 -20.241 1.00 26.45 489 VAL A C 1
ATOM 3677 O O . VAL A 1 505 ? 44.079 4.920 -20.301 1.00 29.67 489 VAL A O 1
ATOM 3681 N N . PHE A 1 506 ? 46.244 5.428 -20.664 1.00 24.57 490 PHE A N 1
ATOM 3682 C CA . PHE A 1 506 ? 45.982 6.796 -21.092 1.00 19.07 490 PHE A CA 1
ATOM 3683 C C . PHE A 1 506 ? 46.099 6.979 -22.603 1.00 24.90 490 PHE A C 1
ATOM 3684 O O . PHE A 1 506 ? 46.303 8.105 -23.069 1.00 25.75 490 PHE A O 1
ATOM 3692 N N . ALA A 1 507 ? 45.964 5.899 -23.377 1.00 27.59 491 ALA A N 1
ATOM 3693 C CA . ALA A 1 507 ? 46.192 5.986 -24.817 1.00 27.84 491 ALA A CA 1
ATOM 3694 C C . ALA A 1 507 ? 45.116 6.815 -25.509 1.00 34.95 491 ALA A C 1
ATOM 3695 O O . ALA A 1 507 ? 45.409 7.557 -26.455 1.00 44.73 491 ALA A O 1
ATOM 3697 N N . ASN A 1 508 ? 43.866 6.703 -25.062 1.00 31.64 492 ASN A N 1
ATOM 3698 C CA . ASN A 1 508 ? 42.772 7.442 -25.678 1.00 34.99 492 ASN A CA 1
ATOM 3699 C C . ASN A 1 508 ? 42.530 8.806 -25.047 1.00 25.73 492 ASN A C 1
ATOM 3700 O O . ASN A 1 508 ? 41.875 9.647 -25.671 1.00 30.32 492 ASN A O 1
ATOM 3705 N N . THR A 1 509 ? 43.036 9.053 -23.840 1.00 26.39 493 THR A N 1
ATOM 3706 C CA . THR A 1 509 ? 42.763 10.307 -23.138 1.00 24.94 493 THR A CA 1
ATOM 3707 C C . THR A 1 509 ? 43.745 11.395 -23.577 1.00 23.02 493 THR A C 1
ATOM 3708 O O . THR A 1 509 ? 44.491 11.979 -22.790 1.00 27.71 493 THR A O 1
ATOM 3712 N N . THR A 1 510 ? 43.699 11.672 -24.881 1.00 17.10 494 THR A N 1
ATOM 3713 C CA . THR A 1 510 ? 44.631 12.573 -25.549 1.00 17.52 494 THR A CA 1
ATOM 3714 C C . THR A 1 510 ? 44.479 14.026 -25.111 1.00 18.65 494 THR A C 1
ATOM 3715 O O . THR A 1 510 ? 45.400 14.819 -25.332 1.00 25.70 494 THR A O 1
ATOM 3719 N N . ASN A 1 511 ? 43.365 14.393 -24.480 1.00 21.83 495 ASN A N 1
ATOM 3720 C CA . ASN A 1 511 ? 43.121 15.776 -24.087 1.00 16.91 495 ASN A CA 1
ATOM 3721 C C . ASN A 1 511 ? 43.164 15.986 -22.579 1.00 18.13 495 ASN A C 1
ATOM 3722 O O . ASN A 1 511 ? 42.696 17.024 -22.096 1.00 19.18 495 ASN A O 1
ATOM 3727 N N . LEU A 1 512 ? 43.709 15.031 -21.826 1.00 17.19 496 LEU A N 1
ATOM 3728 C CA . LEU A 1 512 ? 43.934 15.227 -20.399 1.00 19.89 496 LEU A CA 1
ATOM 3729 C C . LEU A 1 512 ? 44.784 16.466 -20.161 1.00 18.53 496 LEU A C 1
ATOM 3730 O O . LEU A 1 512 ? 45.806 16.667 -20.820 1.00 19.56 496 LEU A O 1
ATOM 3735 N N . THR A 1 513 ? 44.353 17.297 -19.211 1.00 20.16 497 THR A N 1
ATOM 3736 C CA . THR A 1 513 ? 45.145 18.421 -18.738 1.00 18.54 497 THR A CA 1
ATOM 3737 C C . THR A 1 513 ? 45.498 18.312 -17.264 1.00 18.96 497 THR A C 1
ATOM 3738 O O . THR A 1 513 ? 46.379 19.046 -16.797 1.00 20.06 497 THR A O 1
ATOM 3742 N N . PHE A 1 514 ? 44.847 17.414 -16.530 1.00 18.64 498 PHE A N 1
ATOM 3743 C CA . PHE A 1 514 ? 45.031 17.265 -15.093 1.00 28.05 498 PHE A CA 1
ATOM 3744 C C . PHE A 1 514 ? 44.959 15.780 -14.771 1.00 29.03 498 PHE A C 1
ATOM 3745 O O . PHE A 1 514 ? 43.924 15.144 -15.006 1.00 22.80 498 PHE A O 1
ATOM 3753 N N . LEU A 1 515 ? 46.043 15.228 -14.227 1.00 26.14 499 LEU A N 1
ATOM 3754 C CA . LEU A 1 515 ? 46.123 13.808 -13.902 1.00 21.69 499 LEU A CA 1
ATOM 3755 C C . LEU A 1 515 ? 46.690 13.649 -12.498 1.00 27.24 499 LEU A C 1
ATOM 3756 O O . LEU A 1 515 ? 47.842 14.016 -12.246 1.00 28.01 499 LEU A O 1
ATOM 3761 N N . ASP A 1 516 ? 45.888 13.093 -11.592 1.00 28.07 500 ASP A N 1
ATOM 3762 C CA . ASP A 1 516 ? 46.267 12.917 -10.194 1.00 26.51 500 ASP A CA 1
ATOM 3763 C C . ASP A 1 516 ? 46.413 11.425 -9.921 1.00 29.64 500 ASP A C 1
ATOM 3764 O O . ASP A 1 516 ? 45.413 10.706 -9.824 1.00 20.74 500 ASP A O 1
ATOM 3769 N N . LEU A 1 517 ? 47.658 10.965 -9.789 1.00 29.08 501 LEU A N 1
ATOM 3770 C CA . LEU A 1 517 ? 47.953 9.566 -9.509 1.00 25.52 501 LEU A CA 1
ATOM 3771 C C . LEU A 1 517 ? 48.594 9.371 -8.137 1.00 29.60 501 LEU A C 1
ATOM 3772 O O . LEU A 1 517 ? 49.308 8.386 -7.925 1.00 29.09 501 LEU A O 1
ATOM 3777 N N . SER A 1 518 ? 48.347 10.283 -7.200 1.00 28.39 502 SER A N 1
ATOM 3778 C CA . SER A 1 518 ? 48.981 10.211 -5.891 1.00 28.86 502 SER A CA 1
ATOM 3779 C C . SER A 1 518 ? 48.403 9.068 -5.066 1.00 30.28 502 SER A C 1
ATOM 3780 O O . SER A 1 518 ? 47.253 8.661 -5.246 1.00 30.46 502 SER A O 1
ATOM 3783 N N . LYS A 1 519 ? 49.225 8.553 -4.150 1.00 28.63 503 LYS A N 1
ATOM 3784 C CA . LYS A 1 519 ? 48.819 7.507 -3.208 1.00 30.43 503 LYS A CA 1
ATOM 3785 C C . LYS A 1 519 ? 48.280 6.272 -3.929 1.00 29.06 503 LYS A C 1
ATOM 3786 O O . LYS A 1 519 ? 47.313 5.648 -3.492 1.00 32.73 503 LYS A O 1
ATOM 3792 N N . CYS A 1 520 ? 48.916 5.907 -5.043 1.00 24.89 504 CYS A N 1
ATOM 3793 C CA . CYS A 1 520 ? 48.511 4.742 -5.820 1.00 27.61 504 CYS A CA 1
ATOM 3794 C C . CYS A 1 520 ? 49.468 3.566 -5.654 1.00 30.96 504 CYS A C 1
ATOM 3795 O O . CYS A 1 520 ? 49.392 2.600 -6.421 1.00 34.68 504 CYS A O 1
ATOM 3798 N N . GLN A 1 521 ? 50.368 3.631 -4.667 1.00 29.90 505 GLN A N 1
ATOM 3799 C CA . GLN A 1 521 ? 51.282 2.527 -4.360 1.00 30.80 505 GLN A CA 1
ATOM 3800 C C . GLN A 1 521 ? 52.088 2.105 -5.588 1.00 29.31 505 GLN A C 1
ATOM 3801 O O . GLN A 1 521 ? 52.512 0.952 -5.710 1.00 34.03 505 GLN A O 1
ATOM 3807 N N . LEU A 1 522 ? 52.300 3.044 -6.508 1.00 26.61 506 LEU A N 1
ATOM 3808 C CA . LEU A 1 522 ? 53.067 2.766 -7.713 1.00 27.48 506 LEU A CA 1
ATOM 3809 C C . LEU A 1 522 ? 54.541 2.580 -7.381 1.00 34.10 506 LEU A C 1
ATOM 3810 O O . LEU A 1 522 ? 55.106 3.306 -6.559 1.00 36.66 506 LEU A O 1
ATOM 3815 N N . GLU A 1 523 ? 55.166 1.599 -8.033 1.00 31.64 507 GLU A N 1
ATOM 3816 C CA . GLU A 1 523 ? 56.595 1.363 -7.893 1.00 35.73 507 GLU A CA 1
ATOM 3817 C C . GLU A 1 523 ? 57.374 1.602 -9.175 1.00 33.72 507 GLU A C 1
ATOM 3818 O O . GLU A 1 523 ? 58.582 1.848 -9.107 1.00 31.31 507 GLU A O 1
ATOM 3824 N N . GLN A 1 524 ? 56.718 1.538 -10.329 1.00 33.86 508 GLN A N 1
ATOM 3825 C CA . GLN A 1 524 ? 57.383 1.753 -11.606 1.00 38.51 508 GLN A CA 1
ATOM 3826 C C . GLN A 1 524 ? 56.324 2.052 -12.657 1.00 39.05 508 GLN A C 1
ATOM 3827 O O . GLN A 1 524 ? 55.128 1.826 -12.448 1.00 39.55 508 GLN A O 1
ATOM 3833 N N . ILE A 1 525 ? 56.784 2.553 -13.803 1.00 35.93 509 ILE A N 1
ATOM 3834 C CA . ILE A 1 525 ? 55.917 3.022 -14.876 1.00 32.25 509 ILE A CA 1
ATOM 3835 C C . ILE A 1 525 ? 56.286 2.284 -16.155 1.00 31.71 509 ILE A C 1
ATOM 3836 O O . ILE A 1 525 ? 57.469 2.189 -16.503 1.00 33.70 509 ILE A O 1
ATOM 3841 N N . SER A 1 526 ? 55.278 1.769 -16.855 1.00 30.61 510 SER A N 1
ATOM 3842 C CA . SER A 1 526 ? 55.521 1.080 -18.112 1.00 32.85 510 SER A CA 1
ATOM 3843 C C . SER A 1 526 ? 56.000 2.064 -19.177 1.00 36.47 510 SER A C 1
ATOM 3844 O O . SER A 1 526 ? 55.907 3.285 -19.030 1.00 37.68 510 SER A O 1
ATOM 3847 N N . TRP A 1 527 ? 56.518 1.510 -20.268 1.00 33.53 511 TRP A N 1
ATOM 3848 C CA . TRP A 1 527 ? 57.068 2.334 -21.334 1.00 35.88 511 TRP A CA 1
ATOM 3849 C C . TRP A 1 527 ? 55.947 2.966 -22.155 1.00 31.83 511 TRP A C 1
ATOM 3850 O O . TRP A 1 527 ? 54.975 2.298 -22.520 1.00 29.55 511 TRP A O 1
ATOM 3861 N N . GLY A 1 528 ? 56.082 4.261 -22.438 1.00 32.32 512 GLY A N 1
ATOM 3862 C CA . GLY A 1 528 ? 55.174 4.962 -23.327 1.00 29.18 512 GLY A CA 1
ATOM 3863 C C . GLY A 1 528 ? 53.857 5.392 -22.723 1.00 30.18 512 GLY A C 1
ATOM 3864 O O . GLY A 1 528 ? 52.941 5.751 -23.474 1.00 33.68 512 GLY A O 1
ATOM 3865 N N . VAL A 1 529 ? 53.736 5.389 -21.394 1.00 28.55 513 VAL A N 1
ATOM 3866 C CA . VAL A 1 529 ? 52.446 5.656 -20.761 1.00 24.66 513 VAL A CA 1
ATOM 3867 C C . VAL A 1 529 ? 51.989 7.093 -21.001 1.00 22.52 513 VAL A C 1
ATOM 3868 O O . VAL A 1 529 ? 50.784 7.364 -21.065 1.00 27.22 513 VAL A O 1
ATOM 3872 N N . PHE A 1 530 ? 52.928 8.028 -21.172 1.00 27.20 514 PHE A N 1
ATOM 3873 C CA . PHE A 1 530 ? 52.613 9.450 -21.291 1.00 22.79 514 PHE A CA 1
ATOM 3874 C C . PHE A 1 530 ? 52.845 10.018 -22.688 1.00 22.98 514 PHE A C 1
ATOM 3875 O O . PHE A 1 530 ? 52.681 11.228 -22.881 1.00 29.43 514 PHE A O 1
ATOM 3883 N N . ASP A 1 531 ? 53.227 9.192 -23.663 1.00 23.34 515 ASP A N 1
ATOM 3884 C CA . ASP A 1 531 ? 53.582 9.713 -24.980 1.00 31.30 515 ASP A CA 1
ATOM 3885 C C . ASP A 1 531 ? 52.406 10.338 -25.724 1.00 31.98 515 ASP A C 1
ATOM 3886 O O . ASP A 1 531 ? 52.627 11.004 -26.743 1.00 33.83 515 ASP A O 1
ATOM 3891 N N . THR A 1 532 ? 51.178 10.161 -25.238 1.00 28.92 516 THR A N 1
ATOM 3892 C CA . THR A 1 532 ? 49.996 10.713 -25.887 1.00 25.19 516 THR A CA 1
ATOM 3893 C C . THR A 1 532 ? 49.549 12.046 -25.288 1.00 30.11 516 THR A C 1
ATOM 3894 O O . THR A 1 532 ? 48.889 12.835 -25.981 1.00 30.97 516 THR A O 1
ATOM 3898 N N . LEU A 1 533 ? 49.958 12.352 -24.055 1.00 22.70 517 LEU A N 1
ATOM 3899 C CA . LEU A 1 533 ? 49.389 13.461 -23.286 1.00 20.19 517 LEU A CA 1
ATOM 3900 C C . LEU A 1 533 ? 50.129 14.775 -23.564 1.00 24.30 517 LEU A C 1
ATOM 3901 O O . LEU A 1 533 ? 50.727 15.395 -22.683 1.00 22.63 517 LEU A O 1
ATOM 3906 N N . HIS A 1 534 ? 50.049 15.213 -24.824 1.00 21.97 518 HIS A N 1
ATOM 3907 C CA . HIS A 1 534 ? 50.732 16.435 -25.239 1.00 22.03 518 HIS A CA 1
ATOM 3908 C C . HIS A 1 534 ? 50.165 17.685 -24.574 1.00 24.86 518 HIS A C 1
ATOM 3909 O O . HIS A 1 534 ? 50.851 18.712 -24.526 1.00 21.21 518 HIS A O 1
ATOM 3916 N N . ARG A 1 535 ? 48.931 17.633 -24.077 1.00 22.00 519 ARG A N 1
ATOM 3917 C CA . ARG A 1 535 ? 48.294 18.792 -23.467 1.00 23.86 519 ARG A CA 1
ATOM 3918 C C . ARG A 1 535 ? 48.207 18.705 -21.952 1.00 21.77 519 ARG A C 1
ATOM 3919 O O . ARG A 1 535 ? 47.612 19.591 -21.328 1.00 21.34 519 ARG A O 1
ATOM 3927 N N . LEU A 1 536 ? 48.772 17.666 -21.345 1.00 20.16 520 LEU A N 1
ATOM 3928 C CA . LEU A 1 536 ? 48.749 17.547 -19.895 1.00 23.37 520 LEU A CA 1
ATOM 3929 C C . LEU A 1 536 ? 49.512 18.700 -19.257 1.00 25.68 520 LEU A C 1
ATOM 3930 O O . LEU A 1 536 ? 50.658 18.979 -19.621 1.00 22.46 520 LEU A O 1
ATOM 3935 N N . GLN A 1 537 ? 48.866 19.376 -18.308 1.00 20.96 521 GLN A N 1
ATOM 3936 C CA . GLN A 1 537 ? 49.477 20.489 -17.595 1.00 21.50 521 GLN A CA 1
ATOM 3937 C C . GLN A 1 537 ? 49.895 20.136 -16.174 1.00 26.13 521 GLN A C 1
ATOM 3938 O O . GLN A 1 537 ? 50.845 20.733 -15.656 1.00 22.78 521 GLN A O 1
ATOM 3944 N N . LEU A 1 538 ? 49.220 19.186 -15.531 1.00 22.31 522 LEU A N 1
ATOM 3945 C CA . LEU A 1 538 ? 49.598 18.742 -14.199 1.00 24.85 522 LEU A CA 1
ATOM 3946 C C . LEU A 1 538 ? 49.694 17.223 -14.176 1.00 23.16 522 LEU A C 1
ATOM 3947 O O . LEU A 1 538 ? 48.861 16.527 -14.766 1.00 21.20 522 LEU A O 1
ATOM 3952 N N . LEU A 1 539 ? 50.721 16.719 -13.493 1.00 24.10 523 LEU A N 1
ATOM 3953 C CA . LEU A 1 539 ? 50.912 15.285 -13.288 1.00 27.33 523 LEU A CA 1
ATOM 3954 C C . LEU A 1 539 ? 51.370 15.078 -11.850 1.00 31.29 523 LEU A C 1
ATOM 3955 O O . LEU A 1 539 ? 52.514 15.397 -11.509 1.00 34.84 523 LEU A O 1
ATOM 3960 N N . ASN A 1 540 ? 50.481 14.554 -11.003 1.00 30.39 524 ASN A N 1
ATOM 3961 C CA . ASN A 1 540 ? 50.780 14.319 -9.592 1.00 31.08 524 ASN A CA 1
ATOM 3962 C C . ASN A 1 540 ? 50.989 12.823 -9.372 1.00 30.21 524 ASN A C 1
ATOM 3963 O O . ASN A 1 540 ? 50.039 12.035 -9.448 1.00 23.16 524 ASN A O 1
ATOM 3968 N N . MET A 1 541 ? 52.238 12.438 -9.107 1.00 24.67 525 MET A N 1
ATOM 3969 C CA . MET A 1 541 ? 52.594 11.077 -8.726 1.00 26.62 525 MET A CA 1
ATOM 3970 C C . MET A 1 541 ? 53.294 11.059 -7.371 1.00 35.08 525 MET A C 1
ATOM 3971 O O . MET A 1 541 ? 54.142 10.203 -7.105 1.00 39.15 525 MET A O 1
ATOM 3976 N N . SER A 1 542 ? 52.945 12.005 -6.505 1.00 28.07 526 SER A N 1
ATOM 3977 C CA . SER A 1 542 ? 53.513 12.051 -5.170 1.00 32.30 526 SER A CA 1
ATOM 3978 C C . SER A 1 542 ? 52.898 10.968 -4.289 1.00 31.85 526 SER A C 1
ATOM 3979 O O . SER A 1 542 ? 51.817 10.440 -4.567 1.00 31.54 526 SER A O 1
ATOM 3982 N N . HIS A 1 543 ? 53.610 10.646 -3.209 1.00 31.13 527 HIS A N 1
ATOM 3983 C CA . HIS A 1 543 ? 53.150 9.675 -2.215 1.00 29.69 527 HIS A CA 1
ATOM 3984 C C . HIS A 1 543 ? 52.908 8.300 -2.835 1.00 28.47 527 HIS A C 1
ATOM 3985 O O . HIS A 1 543 ? 51.946 7.607 -2.499 1.00 27.15 527 HIS A O 1
ATOM 3992 N N . ASN A 1 544 ? 53.787 7.909 -3.751 1.00 27.85 528 ASN A N 1
ATOM 3993 C CA . ASN A 1 544 ? 53.876 6.539 -4.242 1.00 29.22 528 ASN A CA 1
ATOM 3994 C C . ASN A 1 544 ? 55.201 5.930 -3.768 1.00 32.00 528 ASN A C 1
ATOM 3995 O O . ASN A 1 544 ? 55.868 6.459 -2.874 1.00 38.37 528 ASN A O 1
ATOM 4000 N N . ASN A 1 545 ? 55.583 4.808 -4.374 1.00 29.27 529 ASN A N 1
ATOM 4001 C CA . ASN A 1 545 ? 56.795 4.079 -4.014 1.00 31.86 529 ASN A CA 1
ATOM 4002 C C . ASN A 1 545 ? 57.714 3.912 -5.219 1.00 36.53 529 ASN A C 1
ATOM 4003 O O . ASN A 1 545 ? 58.305 2.851 -5.429 1.00 41.41 529 ASN A O 1
ATOM 4008 N N . LEU A 1 546 ? 57.829 4.959 -6.034 1.00 33.62 530 LEU A N 1
ATOM 4009 C CA . LEU A 1 546 ? 58.661 4.899 -7.230 1.00 31.09 530 LEU A CA 1
ATOM 4010 C C . LEU A 1 546 ? 60.121 4.663 -6.863 1.00 31.70 530 LEU A C 1
ATOM 4011 O O . LEU A 1 546 ? 60.699 5.392 -6.051 1.00 34.65 530 LEU A O 1
ATOM 4016 N N . LEU A 1 547 ? 60.714 3.631 -7.463 1.00 32.15 531 LEU A N 1
ATOM 4017 C CA . LEU A 1 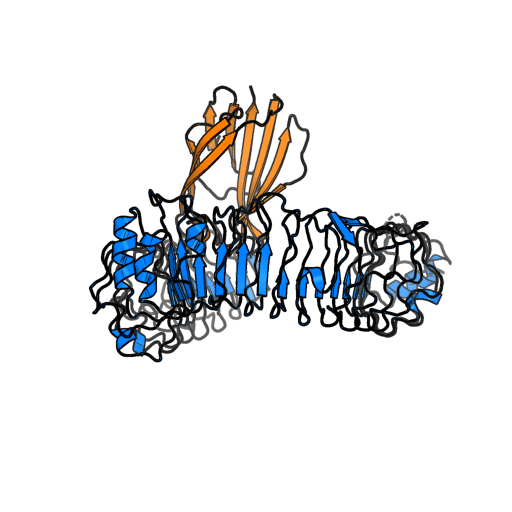547 ? 62.102 3.263 -7.209 1.00 36.17 531 LEU A CA 1
ATOM 4018 C C . LEU A 1 547 ? 63.065 3.828 -8.240 1.00 36.08 531 LEU A C 1
ATOM 4019 O O . LEU A 1 547 ? 64.207 4.152 -7.897 1.00 40.40 531 LEU A O 1
ATOM 4024 N N . PHE A 1 548 ? 62.628 3.938 -9.490 1.00 34.72 532 PHE A N 1
ATOM 4025 C CA . PHE A 1 548 ? 63.398 4.584 -10.540 1.00 33.06 532 PHE A CA 1
ATOM 4026 C C . PHE A 1 548 ? 62.432 5.273 -11.487 1.00 34.08 532 PHE A C 1
ATOM 4027 O O . PHE A 1 548 ? 61.246 4.938 -11.549 1.00 36.26 532 PHE A O 1
ATOM 4035 N N . LEU A 1 549 ? 62.953 6.242 -12.226 1.00 35.99 533 LEU A N 1
ATOM 4036 C CA . LEU A 1 549 ? 62.245 6.828 -13.350 1.00 31.70 533 LEU A CA 1
ATOM 4037 C C . LEU A 1 549 ? 62.965 6.459 -14.639 1.00 33.46 533 LEU A C 1
ATOM 4038 O O . LEU A 1 549 ? 64.150 6.113 -14.638 1.00 37.19 533 LEU A O 1
ATOM 4043 N N . ASP A 1 550 ? 62.230 6.520 -15.743 1.00 37.03 534 ASP A N 1
ATOM 4044 C CA . ASP A 1 550 ? 62.800 6.347 -17.070 1.00 46.46 534 ASP A CA 1
ATOM 4045 C C . ASP A 1 550 ? 62.735 7.675 -17.812 1.00 43.53 534 ASP A C 1
ATOM 4046 O O . ASP A 1 550 ? 61.761 8.424 -17.682 1.00 44.27 534 ASP A O 1
ATOM 4051 N N . SER A 1 551 ? 63.782 7.965 -18.587 1.00 43.95 535 SER A N 1
ATOM 4052 C CA . SER A 1 551 ? 63.872 9.248 -19.272 1.00 48.66 535 SER A CA 1
ATOM 4053 C C . SER A 1 551 ? 62.888 9.364 -20.431 1.00 47.36 535 SER A C 1
ATOM 4054 O O . SER A 1 551 ? 62.603 10.481 -20.875 1.00 48.76 535 SER A O 1
ATOM 4057 N N . SER A 1 552 ? 62.352 8.244 -20.918 1.00 48.59 536 SER A N 1
ATOM 4058 C CA . SER A 1 552 ? 61.492 8.265 -22.095 1.00 50.62 536 SER A CA 1
ATOM 4059 C C . SER A 1 552 ? 60.070 8.719 -21.789 1.00 44.50 536 SER A C 1
ATOM 4060 O O . SER A 1 552 ? 59.378 9.196 -22.695 1.00 48.53 536 SER A O 1
ATOM 4063 N N . HIS A 1 553 ? 59.625 8.592 -20.537 1.00 40.17 537 HIS A N 1
ATOM 4064 C CA . HIS A 1 553 ? 58.242 8.885 -20.176 1.00 46.54 537 HIS A CA 1
ATOM 4065 C C . HIS A 1 553 ? 57.897 10.367 -20.252 1.00 50.46 537 HIS A C 1
ATOM 4066 O O . HIS A 1 553 ? 56.708 10.706 -20.238 1.00 57.74 537 HIS A O 1
ATOM 4073 N N . TYR A 1 554 ? 58.888 11.253 -20.344 1.00 49.12 538 TYR A N 1
ATOM 4074 C CA . TYR A 1 554 ? 58.655 12.687 -20.222 1.00 40.48 538 TYR A CA 1
ATOM 4075 C C . TYR A 1 554 ? 59.085 13.467 -21.459 1.00 36.40 538 TYR A C 1
ATOM 4076 O O . TYR A 1 554 ? 59.182 14.698 -21.398 1.00 45.44 538 TYR A O 1
ATOM 4085 N N . ASN A 1 555 ? 59.322 12.789 -22.581 1.00 34.57 539 ASN A N 1
ATOM 4086 C CA . ASN A 1 555 ? 59.797 13.442 -23.793 1.00 39.17 539 ASN A CA 1
ATOM 4087 C C . ASN A 1 555 ? 58.685 14.080 -24.619 1.00 36.06 539 ASN A C 1
ATOM 4088 O O . ASN A 1 555 ? 58.987 14.774 -25.597 1.00 38.46 539 ASN A O 1
ATOM 4093 N N . GLN A 1 556 ? 57.413 13.865 -24.263 1.00 35.14 540 GLN A N 1
ATOM 4094 C CA . GLN A 1 556 ? 56.294 14.395 -25.037 1.00 32.83 540 GLN A CA 1
ATOM 4095 C C . GLN A 1 556 ? 55.270 15.102 -24.156 1.00 33.48 540 GLN A C 1
ATOM 4096 O O . GLN A 1 556 ? 54.126 15.304 -24.581 1.00 31.81 540 GLN A O 1
ATOM 4102 N N . LEU A 1 557 ? 55.656 15.492 -22.942 1.00 31.88 541 LEU A N 1
ATOM 4103 C CA . LEU A 1 557 ? 54.798 16.303 -22.080 1.00 29.82 541 LEU A CA 1
ATOM 4104 C C . LEU A 1 557 ? 55.044 17.780 -22.406 1.00 28.41 541 LEU A C 1
ATOM 4105 O O . LEU A 1 557 ? 55.579 18.559 -21.613 1.00 24.46 541 LEU A O 1
ATOM 4110 N N . TYR A 1 558 ? 54.630 18.156 -23.621 1.00 25.96 542 TYR A N 1
ATOM 4111 C CA . TYR A 1 558 ? 54.933 19.486 -24.144 1.00 32.33 542 TYR A CA 1
ATOM 4112 C C . TYR A 1 558 ? 54.296 20.588 -23.305 1.00 34.06 542 TYR A C 1
ATOM 4113 O O . TYR A 1 558 ? 54.851 21.688 -23.199 1.00 32.23 542 TYR A O 1
ATOM 4122 N N . SER A 1 559 ? 53.143 20.317 -22.703 1.00 31.22 543 SER A N 1
ATOM 4123 C CA . SER A 1 559 ? 52.391 21.324 -21.973 1.00 27.52 543 SER A CA 1
ATOM 4124 C C . SER A 1 559 ? 52.604 21.250 -20.468 1.00 26.85 543 SER A C 1
ATOM 4125 O O . SER A 1 559 ? 52.055 22.083 -19.739 1.00 26.21 543 SER A O 1
ATOM 4128 N N . LEU A 1 560 ? 53.403 20.296 -19.988 1.00 25.61 544 LEU A N 1
ATOM 4129 C CA . LEU A 1 560 ? 53.473 20.027 -18.557 1.00 25.84 544 LEU A CA 1
ATOM 4130 C C . LEU A 1 560 ? 54.031 21.225 -17.807 1.00 24.45 544 LEU A C 1
ATOM 4131 O O . LEU A 1 560 ? 55.168 21.643 -18.041 1.00 26.97 544 LEU A O 1
ATOM 4136 N N . LYS A 1 561 ? 53.223 21.768 -16.898 1.00 24.22 545 LYS A N 1
ATOM 4137 C CA . LYS A 1 561 ? 53.627 22.880 -16.048 1.00 25.49 545 LYS A CA 1
ATOM 4138 C C . LYS A 1 561 ? 54.015 22.455 -14.642 1.00 30.49 545 LYS A C 1
ATOM 4139 O O . LYS A 1 561 ? 54.885 23.089 -14.037 1.00 29.80 545 LYS A O 1
ATOM 4145 N N . GLU A 1 562 ? 53.389 21.412 -14.102 1.00 24.91 546 GLU A N 1
ATOM 4146 C CA . GLU A 1 562 ? 53.583 21.030 -12.708 1.00 28.93 546 GLU A CA 1
ATOM 4147 C C . GLU A 1 562 ? 53.757 19.521 -12.618 1.00 31.18 546 GLU A C 1
ATOM 4148 O O . GLU A 1 562 ? 52.921 18.763 -13.119 1.00 31.79 546 GLU A O 1
ATOM 4154 N N . LEU A 1 563 ? 54.846 19.096 -11.978 1.00 30.96 547 LEU A N 1
ATOM 4155 C CA . LEU A 1 563 ? 55.212 17.688 -11.861 1.00 29.99 547 LEU A CA 1
ATOM 4156 C C . LEU A 1 563 ? 55.535 17.399 -10.401 1.00 31.43 547 LEU A C 1
ATOM 4157 O O . LEU A 1 563 ? 56.549 17.877 -9.879 1.00 31.84 547 LEU A O 1
ATOM 4162 N N . ALA A 1 564 ? 54.678 16.620 -9.745 1.00 30.56 548 ALA A N 1
ATOM 4163 C CA . ALA A 1 564 ? 54.851 16.262 -8.343 1.00 29.72 548 ALA A CA 1
ATOM 4164 C C . ALA A 1 564 ? 55.442 14.858 -8.254 1.00 33.89 548 ALA A C 1
ATOM 4165 O O . ALA A 1 564 ? 54.794 13.878 -8.642 1.00 30.32 548 ALA A O 1
ATOM 4167 N N . LEU A 1 565 ? 56.676 14.765 -7.753 1.00 36.33 549 LEU A N 1
ATOM 4168 C CA . LEU A 1 565 ? 57.353 13.487 -7.577 1.00 28.72 549 LEU A CA 1
ATOM 4169 C C . LEU A 1 565 ? 57.848 13.293 -6.149 1.00 29.61 549 LEU A C 1
ATOM 4170 O O . LEU A 1 565 ? 58.586 12.336 -5.886 1.00 30.24 549 LEU A O 1
ATOM 4175 N N . ASP A 1 566 ? 57.449 14.160 -5.221 1.00 30.84 550 ASP A N 1
ATOM 4176 C CA . ASP A 1 566 ? 57.900 14.054 -3.842 1.00 32.54 550 ASP A CA 1
ATOM 4177 C C . ASP A 1 566 ? 57.368 12.783 -3.186 1.00 33.89 550 ASP A C 1
ATOM 4178 O O . ASP A 1 566 ? 56.440 12.135 -3.678 1.00 34.55 550 ASP A O 1
ATOM 4183 N N . THR A 1 567 ? 57.980 12.433 -2.053 1.00 35.11 551 THR A N 1
ATOM 4184 C CA . THR A 1 567 ? 57.490 11.369 -1.177 1.00 39.04 551 THR A CA 1
ATOM 4185 C C . THR A 1 567 ? 57.385 10.038 -1.920 1.00 32.77 551 THR A C 1
ATOM 4186 O O . THR A 1 567 ? 56.345 9.376 -1.923 1.00 35.14 551 THR A O 1
ATOM 4190 N N . ASN A 1 568 ? 58.480 9.657 -2.575 1.00 34.63 552 ASN A N 1
ATOM 4191 C CA . ASN A 1 568 ? 58.595 8.330 -3.164 1.00 39.31 552 ASN A CA 1
ATOM 4192 C C . ASN A 1 568 ? 59.805 7.620 -2.571 1.00 36.55 552 ASN A C 1
ATOM 4193 O O . ASN A 1 568 ? 60.233 7.933 -1.455 1.00 39.08 552 ASN A O 1
ATOM 4198 N N . GLN A 1 569 ? 60.361 6.658 -3.302 1.00 34.68 553 GLN A N 1
ATOM 4199 C CA . GLN A 1 569 ? 61.576 5.967 -2.894 1.00 38.65 553 GLN A CA 1
ATOM 4200 C C . GLN A 1 569 ? 62.723 6.254 -3.858 1.00 37.71 553 GLN A C 1
ATOM 4201 O O . GLN A 1 569 ? 63.664 5.464 -3.970 1.00 41.33 553 GLN A O 1
ATOM 4207 N N . LEU A 1 570 ? 62.650 7.382 -4.562 1.00 34.14 554 LEU A N 1
ATOM 4208 C CA . LEU A 1 570 ? 63.623 7.695 -5.600 1.00 34.48 554 LEU A CA 1
ATOM 4209 C C . LEU A 1 570 ? 64.986 8.012 -5.001 1.00 40.00 554 LEU A C 1
ATOM 4210 O O . LEU A 1 570 ? 65.093 8.713 -3.991 1.00 40.53 554 LEU A O 1
ATOM 4215 N N . LYS A 1 571 ? 66.033 7.497 -5.647 1.00 37.80 555 LYS A N 1
ATOM 4216 C CA . LYS A 1 571 ? 67.409 7.762 -5.261 1.00 39.00 555 LYS A CA 1
ATOM 4217 C C . LYS A 1 571 ? 68.230 8.408 -6.367 1.00 37.95 555 LYS A C 1
ATOM 4218 O O . LYS A 1 571 ? 69.324 8.914 -6.087 1.00 39.96 555 LYS A O 1
ATOM 4224 N N . SER A 1 572 ? 67.741 8.408 -7.604 1.00 37.87 556 SER A N 1
ATOM 4225 C CA . SER A 1 572 ? 68.458 8.976 -8.737 1.00 37.22 556 SER A CA 1
ATOM 4226 C C . SER A 1 572 ? 67.480 9.130 -9.890 1.00 45.41 556 SER A C 1
ATOM 4227 O O . SER A 1 572 ? 66.383 8.562 -9.876 1.00 42.15 556 SER A O 1
ATOM 4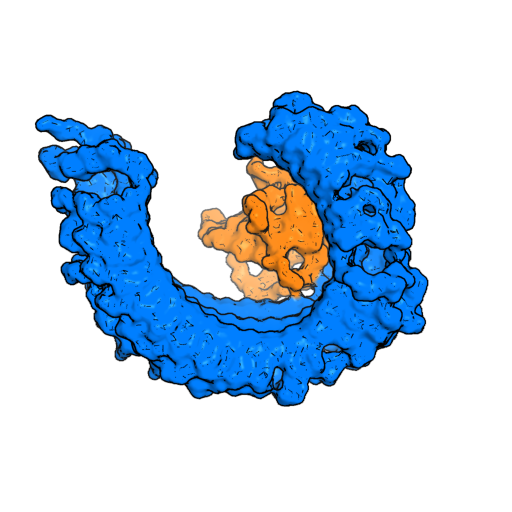230 N N . VAL A 1 573 ? 67.886 9.916 -10.882 1.00 35.94 557 VAL A N 1
ATOM 4231 C CA . VAL A 1 573 ? 67.134 10.051 -12.127 1.00 37.66 557 VAL A CA 1
ATOM 4232 C C . VAL A 1 573 ? 68.093 9.808 -13.286 1.00 38.25 557 VAL A C 1
ATOM 4233 O O . VAL A 1 573 ? 69.305 10.022 -13.138 1.00 37.47 557 VAL A O 1
ATOM 4237 N N . PRO A 1 574 ? 67.613 9.343 -14.435 1.00 40.11 558 PRO A N 1
ATOM 4238 C CA . PRO A 1 574 ? 68.487 9.260 -15.609 1.00 38.23 558 PRO A CA 1
ATOM 4239 C C . PRO A 1 574 ? 68.895 10.652 -16.056 1.00 41.01 558 PRO A C 1
ATOM 4240 O O . PRO A 1 574 ? 68.179 11.632 -15.839 1.00 46.82 558 PRO A O 1
ATOM 4244 N N . ASP A 1 575 ? 70.072 10.735 -16.671 1.00 42.65 559 ASP A N 1
ATOM 4245 C CA . ASP A 1 575 ? 70.554 12.015 -17.172 1.00 45.29 559 ASP A CA 1
ATOM 4246 C C . ASP A 1 575 ? 69.607 12.563 -18.235 1.00 43.95 559 ASP A C 1
ATOM 4247 O O . ASP A 1 575 ? 69.161 11.833 -19.126 1.00 46.88 559 ASP A O 1
ATOM 4252 N N . GLY A 1 576 ? 69.284 13.850 -18.123 1.00 42.33 560 GLY A N 1
ATOM 4253 C CA . GLY A 1 576 ? 68.471 14.530 -19.111 1.00 37.50 560 GLY A CA 1
ATOM 4254 C C . GLY A 1 576 ? 66.988 14.240 -19.063 1.00 39.18 560 GLY A C 1
ATOM 4255 O O . GLY A 1 576 ? 66.286 14.558 -20.029 1.00 45.69 560 GLY A O 1
ATOM 4256 N N . ILE A 1 577 ? 66.483 13.656 -17.973 1.00 36.44 561 ILE A N 1
ATOM 4257 C CA . ILE A 1 577 ? 65.079 13.255 -17.937 1.00 37.07 561 ILE A CA 1
ATOM 4258 C C . ILE A 1 577 ? 64.160 14.470 -18.002 1.00 38.82 561 ILE A C 1
ATOM 4259 O O . ILE A 1 577 ? 63.059 14.399 -18.563 1.00 40.64 561 ILE A O 1
ATOM 4264 N N . PHE A 1 578 ? 64.598 15.603 -17.455 1.00 35.94 562 PHE A N 1
ATOM 4265 C CA . PHE A 1 578 ? 63.815 16.830 -17.418 1.00 37.14 562 PHE A CA 1
ATOM 4266 C C . PHE A 1 578 ? 64.103 17.753 -18.598 1.00 34.88 562 PHE A C 1
ATOM 4267 O O . PHE A 1 578 ? 63.581 18.871 -18.631 1.00 33.43 562 PHE A O 1
ATOM 4275 N N . ASP A 1 579 ? 64.915 17.311 -19.565 1.00 41.40 563 ASP A N 1
ATOM 4276 C CA . ASP A 1 579 ? 65.429 18.223 -20.585 1.00 39.30 563 ASP A CA 1
ATOM 4277 C C . ASP A 1 579 ? 64.335 18.735 -21.514 1.00 38.81 563 ASP A C 1
ATOM 4278 O O . ASP A 1 579 ? 64.382 19.896 -21.939 1.00 42.92 563 ASP A O 1
ATOM 4283 N N . ARG A 1 580 ? 63.348 17.902 -21.837 1.00 51.23 564 ARG A N 1
ATOM 4284 C CA . ARG A 1 580 ? 62.316 18.259 -22.802 1.00 50.45 564 ARG A CA 1
ATOM 4285 C C . ARG A 1 580 ? 61.047 18.797 -22.153 1.00 49.34 564 ARG A C 1
ATOM 4286 O O . ARG A 1 580 ? 60.058 19.030 -22.857 1.00 53.48 564 ARG A O 1
ATOM 4294 N N . LEU A 1 581 ? 61.053 19.000 -20.834 1.00 45.19 565 LEU A N 1
ATOM 4295 C CA . LEU A 1 581 ? 59.925 19.602 -20.123 1.00 42.45 565 LEU A CA 1
ATOM 4296 C C . LEU A 1 581 ? 59.966 21.128 -20.261 1.00 42.86 565 LEU A C 1
ATOM 4297 O O . LEU A 1 581 ? 60.135 21.874 -19.297 1.00 40.07 565 LEU A O 1
ATOM 4302 N N . THR A 1 582 ? 59.789 21.583 -21.505 1.00 47.19 566 THR A N 1
ATOM 4303 C CA . THR A 1 582 ? 59.995 22.982 -21.869 1.00 51.08 566 THR A CA 1
ATOM 4304 C C . THR A 1 582 ? 58.961 23.927 -21.267 1.00 48.01 566 THR A C 1
ATOM 4305 O O . THR A 1 582 ? 59.177 25.143 -21.288 1.00 51.31 566 THR A O 1
ATOM 4309 N N . SER A 1 583 ? 57.852 23.412 -20.746 1.00 43.91 567 SER A N 1
ATOM 4310 C CA . SER A 1 583 ? 56.816 24.247 -20.159 1.00 41.24 567 SER A CA 1
ATOM 4311 C C . SER A 1 583 ? 56.823 24.211 -18.639 1.00 40.58 567 SER A C 1
ATOM 4312 O O . SER A 1 583 ? 55.946 24.816 -18.016 1.00 39.45 567 SER A O 1
ATOM 4315 N N . LEU A 1 584 ? 57.790 23.527 -18.033 1.00 39.75 568 LEU A N 1
ATOM 4316 C CA . LEU A 1 584 ? 57.745 23.280 -16.599 1.00 39.96 568 LEU A CA 1
ATOM 4317 C C . LEU A 1 584 ? 57.871 24.575 -15.807 1.00 43.71 568 LEU A C 1
ATOM 4318 O O . LEU A 1 584 ? 58.704 25.434 -16.108 1.00 41.59 568 LEU A O 1
ATOM 4323 N N . GLN A 1 585 ? 57.038 24.700 -14.777 1.00 40.51 569 GLN A N 1
ATOM 4324 C CA . GLN A 1 585 ? 57.063 25.834 -13.865 1.00 41.14 569 GLN A CA 1
ATOM 4325 C C . GLN A 1 585 ? 57.213 25.437 -12.404 1.00 43.86 569 GLN A C 1
ATOM 4326 O O . GLN A 1 585 ? 57.745 26.224 -11.618 1.00 46.95 569 GLN A O 1
ATOM 4332 N N . LYS A 1 586 ? 56.761 24.245 -12.017 1.00 40.88 570 LYS A N 1
ATOM 4333 C CA . LYS A 1 586 ? 56.880 23.774 -10.644 1.00 41.12 570 LYS A CA 1
ATOM 4334 C C . LYS A 1 586 ? 57.210 22.291 -10.641 1.00 40.76 570 LYS A C 1
ATOM 4335 O O . LYS A 1 586 ? 56.637 21.524 -11.420 1.00 41.97 570 LYS A O 1
ATOM 4341 N N . ILE A 1 587 ? 58.121 21.891 -9.756 1.00 41.30 571 ILE A N 1
ATOM 4342 C CA . ILE A 1 587 ? 58.460 20.485 -9.563 1.00 41.02 571 ILE A CA 1
ATOM 4343 C C . ILE A 1 587 ? 58.672 20.224 -8.076 1.00 41.42 571 ILE A C 1
ATOM 4344 O O . ILE A 1 587 ? 59.302 21.021 -7.372 1.00 42.23 571 ILE A O 1
ATOM 4349 N N . TRP A 1 588 ? 58.117 19.114 -7.594 1.00 40.87 572 TRP A N 1
ATOM 4350 C CA . TRP A 1 588 ? 58.281 18.660 -6.218 1.00 41.17 572 TRP A CA 1
ATOM 4351 C C . TRP A 1 588 ? 59.171 17.426 -6.237 1.00 41.17 572 TRP A C 1
ATOM 4352 O O . TRP A 1 588 ? 58.838 16.434 -6.894 1.00 40.49 572 TRP A O 1
ATOM 4363 N N . LEU A 1 589 ? 60.298 17.487 -5.528 1.00 41.97 573 LEU A N 1
ATOM 4364 C CA . LEU A 1 589 ? 61.221 16.363 -5.471 1.00 42.07 573 LEU A CA 1
ATOM 4365 C C . LEU A 1 589 ? 61.658 16.006 -4.057 1.00 45.94 573 LEU A C 1
ATOM 4366 O O . LEU A 1 589 ? 62.443 15.066 -3.891 1.00 46.18 573 LEU A O 1
ATOM 4371 N N . HIS A 1 590 ? 61.159 16.707 -3.039 1.00 46.32 574 HIS A N 1
ATOM 4372 C CA . HIS A 1 590 ? 61.578 16.484 -1.661 1.00 43.46 574 HIS A CA 1
ATOM 4373 C C . HIS A 1 590 ? 61.092 15.122 -1.165 1.00 46.20 574 HIS A C 1
ATOM 4374 O O . HIS A 1 590 ? 60.393 14.383 -1.864 1.00 51.04 574 HIS A O 1
ATOM 4381 N N . THR A 1 591 ? 61.480 14.792 0.068 1.00 43.32 575 THR A N 1
ATOM 4382 C CA . THR A 1 591 ? 61.075 13.554 0.736 1.00 42.86 575 THR A CA 1
ATOM 4383 C C . THR A 1 591 ? 61.395 12.332 -0.124 1.00 42.31 575 THR A C 1
ATOM 4384 O O . THR A 1 591 ? 60.573 11.432 -0.311 1.00 41.49 575 THR A O 1
ATOM 4388 N N . ASN A 1 592 ? 62.612 12.318 -0.662 1.00 47.29 576 ASN A N 1
ATOM 4389 C CA . ASN A 1 592 ? 63.156 11.181 -1.385 1.00 45.41 576 ASN A CA 1
ATOM 4390 C C . ASN A 1 592 ? 64.579 10.920 -0.910 1.00 47.50 576 ASN A C 1
ATOM 4391 O O . ASN A 1 592 ? 65.328 11.866 -0.633 1.00 45.05 576 ASN A O 1
ATOM 4396 N N . PRO A 1 593 ? 64.974 9.655 -0.784 1.00 46.86 577 PRO A N 1
ATOM 4397 C CA . PRO A 1 593 ? 66.338 9.330 -0.316 1.00 44.99 577 PRO A CA 1
ATOM 4398 C C . PRO A 1 593 ? 67.372 9.458 -1.430 1.00 46.36 577 PRO A C 1
ATOM 4399 O O . PRO A 1 593 ? 67.873 8.481 -1.993 1.00 43.94 577 PRO A O 1
ATOM 4403 N N . TRP A 1 594 ? 67.719 10.701 -1.756 1.00 47.64 578 TRP A N 1
ATOM 4404 C CA . TRP A 1 594 ? 68.602 10.967 -2.886 1.00 47.61 578 TRP A CA 1
ATOM 4405 C C . TRP A 1 594 ? 70.036 10.546 -2.587 1.00 48.96 578 TRP A C 1
ATOM 4406 O O . TRP A 1 594 ? 70.570 10.837 -1.515 1.00 46.61 578 TRP A O 1
ATOM 4417 N N . ASP A 1 595 ? 70.658 9.866 -3.549 1.00 50.50 579 ASP A N 1
ATOM 4418 C CA . ASP A 1 595 ? 72.058 9.453 -3.455 1.00 50.95 579 ASP A CA 1
ATOM 4419 C C . ASP A 1 595 ? 72.912 10.579 -4.018 1.00 51.25 579 ASP A C 1
ATOM 4420 O O . ASP A 1 595 ? 72.978 10.780 -5.233 1.00 52.44 579 ASP A O 1
ATOM 4425 N N . CYS A 1 596 ? 73.577 11.309 -3.132 1.00 50.48 580 CYS A N 1
ATOM 4426 C CA . CYS A 1 596 ? 74.372 12.474 -3.517 1.00 56.90 580 CYS A CA 1
ATOM 4427 C C . CYS A 1 596 ? 75.856 12.134 -3.618 1.00 55.87 580 CYS A C 1
ATOM 4428 O O . CYS A 1 596 ? 76.708 12.762 -2.987 1.00 60.65 580 CYS A O 1
ATOM 4431 N N . SER A 1 597 ? 76.185 11.123 -4.418 1.00 54.48 581 SER A N 1
ATOM 4432 C CA . SER A 1 597 ? 77.567 10.768 -4.705 1.00 51.62 581 SER A CA 1
ATOM 4433 C C . SER A 1 597 ? 77.898 11.158 -6.139 1.00 58.32 581 SER A C 1
ATOM 4434 O O . SER A 1 597 ? 77.045 11.076 -7.030 1.00 59.30 581 SER A O 1
ATOM 4437 N N . CYS A 1 598 ? 79.132 11.605 -6.354 1.00 56.06 582 CYS A N 1
ATOM 4438 C CA . CYS A 1 598 ? 79.489 12.019 -7.706 1.00 60.19 582 CYS A CA 1
ATOM 4439 C C . CYS A 1 598 ? 80.123 10.859 -8.466 1.00 58.01 582 CYS A C 1
ATOM 4440 O O . CYS A 1 598 ? 80.824 10.039 -7.868 1.00 60.83 582 CYS A O 1
ATOM 4443 N N . PRO A 1 599 ? 79.920 10.767 -9.791 1.00 56.37 583 PRO A N 1
ATOM 4444 C CA . PRO A 1 599 ? 79.198 11.714 -10.650 1.00 61.11 583 PRO A CA 1
ATOM 4445 C C . PRO A 1 599 ? 77.706 11.425 -10.805 1.00 57.01 583 PRO A C 1
ATOM 4446 O O . PRO A 1 599 ? 77.103 11.892 -11.768 1.00 59.77 583 PRO A O 1
ATOM 4450 N N . ARG A 1 600 ? 77.120 10.675 -9.872 1.00 48.07 584 ARG A N 1
ATOM 4451 C CA . ARG A 1 600 ? 75.739 10.234 -10.043 1.00 46.93 584 ARG A CA 1
ATOM 4452 C C . ARG A 1 600 ? 74.757 11.392 -9.893 1.00 50.96 584 ARG A C 1
ATOM 4453 O O . ARG A 1 600 ? 73.835 11.547 -10.704 1.00 50.75 584 ARG A O 1
ATOM 4461 N N . ILE A 1 601 ? 74.941 12.222 -8.868 1.00 53.26 585 ILE A N 1
ATOM 4462 C CA . ILE A 1 601 ? 73.993 13.286 -8.548 1.00 49.72 585 ILE A CA 1
ATOM 4463 C C . ILE A 1 601 ? 74.300 14.521 -9.390 1.00 47.87 585 ILE A C 1
ATOM 4464 O O . ILE A 1 601 ? 73.719 15.593 -9.182 1.00 48.00 585 ILE A O 1
ATOM 4469 N N . ASP A 1 602 ? 75.193 14.366 -10.371 1.00 48.09 586 ASP A N 1
ATOM 4470 C CA . ASP A 1 602 ? 75.701 15.520 -11.109 1.00 49.12 586 ASP A CA 1
ATOM 4471 C C . ASP A 1 602 ? 74.600 16.206 -11.910 1.00 47.98 586 ASP A C 1
ATOM 4472 O O . ASP A 1 602 ? 74.412 17.423 -11.801 1.00 48.39 586 ASP A O 1
ATOM 4477 N N . TYR A 1 603 ? 73.874 15.449 -12.738 1.00 48.62 587 TYR A N 1
ATOM 4478 C CA . TYR A 1 603 ? 72.825 16.056 -13.554 1.00 46.31 587 TYR A CA 1
ATOM 4479 C C . TYR A 1 603 ? 71.766 16.716 -12.681 1.00 46.16 587 TYR A C 1
ATOM 4480 O O . TYR A 1 603 ? 71.356 17.852 -12.934 1.00 49.26 587 TYR A O 1
ATOM 4489 N N . LEU A 1 604 ? 71.313 16.015 -11.641 1.00 45.90 588 LEU A N 1
ATOM 4490 C CA . LEU A 1 604 ? 70.204 16.511 -10.832 1.00 45.65 588 LEU A CA 1
ATOM 4491 C C . LEU A 1 604 ? 70.598 17.764 -10.059 1.00 46.62 588 LEU A C 1
ATOM 4492 O O . LEU A 1 604 ? 69.835 18.735 -10.006 1.00 46.56 588 LEU A O 1
ATOM 4497 N N . SER A 1 605 ? 71.787 17.760 -9.451 1.00 48.80 589 SER A N 1
ATOM 4498 C CA . SER A 1 605 ? 72.227 18.908 -8.663 1.00 48.57 589 SER A CA 1
ATOM 4499 C C . SER A 1 605 ? 72.398 20.145 -9.535 1.00 48.93 589 SER A C 1
ATOM 4500 O O . SER A 1 605 ? 71.948 21.240 -9.176 1.00 49.23 589 SER A O 1
ATOM 4503 N N . ARG A 1 606 ? 73.052 19.991 -10.690 1.00 54.00 590 ARG A N 1
ATOM 4504 C CA . ARG A 1 606 ? 73.207 21.120 -11.602 1.00 54.94 590 ARG A CA 1
ATOM 4505 C C . ARG A 1 606 ? 71.861 21.575 -12.150 1.00 56.05 590 ARG A C 1
ATOM 4506 O O . ARG A 1 606 ? 71.627 22.778 -12.321 1.00 55.11 590 ARG A O 1
ATOM 4514 N N . TRP A 1 607 ? 70.963 20.629 -12.433 1.00 51.01 591 TRP A N 1
ATOM 4515 C CA . TRP A 1 607 ? 69.650 20.995 -12.954 1.00 47.61 591 TRP A CA 1
ATOM 4516 C C . TRP A 1 607 ? 68.819 21.704 -11.893 1.00 46.59 591 TRP A C 1
ATOM 4517 O O . TRP A 1 607 ? 68.172 22.720 -12.172 1.00 46.53 591 TRP A O 1
ATOM 4528 N N . LEU A 1 608 ? 68.807 21.165 -10.670 1.00 46.72 592 LEU A N 1
ATOM 4529 C CA . LEU A 1 608 ? 68.051 21.798 -9.594 1.00 46.85 592 LEU A CA 1
ATOM 4530 C C . LEU A 1 608 ? 68.610 23.170 -9.247 1.00 50.58 592 LEU A C 1
ATOM 4531 O O . LEU A 1 608 ? 67.861 24.050 -8.811 1.00 47.94 592 LEU A O 1
ATOM 4536 N N . ASN A 1 609 ? 69.917 23.373 -9.429 1.00 50.41 593 ASN A N 1
ATOM 4537 C CA . ASN A 1 609 ? 70.502 24.686 -9.177 1.00 52.51 593 ASN A CA 1
ATOM 4538 C C . ASN A 1 609 ? 70.102 25.679 -10.262 1.00 52.30 593 ASN A C 1
ATOM 4539 O O . ASN A 1 609 ? 69.661 26.796 -9.963 1.00 49.95 593 ASN A O 1
ATOM 4544 N N . LYS A 1 610 ? 70.238 25.285 -11.531 1.00 56.37 594 LYS A N 1
ATOM 4545 C CA . LYS A 1 610 ? 69.891 26.185 -12.627 1.00 56.12 594 LYS A CA 1
ATOM 4546 C C . LYS A 1 610 ? 68.401 26.502 -12.647 1.00 60.42 594 LYS A C 1
ATOM 4547 O O . LYS A 1 610 ? 68.004 27.596 -13.066 1.00 60.15 594 LYS A O 1
ATOM 4553 N N . ASN A 1 611 ? 67.565 25.570 -12.194 1.00 61.54 595 ASN A N 1
ATOM 4554 C CA . ASN A 1 611 ? 66.114 25.729 -12.181 1.00 55.80 595 ASN A CA 1
ATOM 4555 C C . ASN A 1 611 ? 65.571 25.817 -10.757 1.00 49.06 595 ASN A C 1
ATOM 4556 O O . ASN A 1 611 ? 64.499 25.291 -10.451 1.00 45.91 595 ASN A O 1
ATOM 4561 N N . SER A 1 612 ? 66.305 26.495 -9.870 1.00 47.70 596 SER A N 1
ATOM 4562 C CA . SER A 1 612 ? 65.919 26.558 -8.465 1.00 48.12 596 SER A CA 1
ATOM 4563 C C . SER A 1 612 ? 64.624 27.326 -8.235 1.00 47.58 596 SER A C 1
ATOM 4564 O O . SER A 1 612 ? 64.004 27.158 -7.180 1.00 47.46 596 SER A O 1
ATOM 4567 N N . GLN A 1 613 ? 64.201 28.170 -9.179 1.00 47.37 597 GLN A N 1
ATOM 4568 C CA . GLN A 1 613 ? 62.933 28.865 -8.988 1.00 52.79 597 GLN A CA 1
ATOM 4569 C C . GLN A 1 613 ? 61.753 27.918 -9.152 1.00 51.76 597 GLN A C 1
ATOM 4570 O O . GLN A 1 613 ? 60.660 28.198 -8.647 1.00 50.78 597 GLN A O 1
ATOM 4576 N N . LYS A 1 614 ? 61.955 26.793 -9.843 1.00 51.07 598 LYS A N 1
ATOM 4577 C CA . LYS A 1 614 ? 60.860 25.870 -10.112 1.00 45.15 598 LYS A CA 1
ATOM 4578 C C . LYS A 1 614 ? 60.673 24.860 -8.988 1.00 46.33 598 LYS A C 1
ATOM 4579 O O . LYS A 1 614 ? 59.547 24.412 -8.747 1.00 45.04 598 LYS A O 1
ATOM 4585 N N . GLU A 1 615 ? 61.743 24.497 -8.285 1.00 49.19 599 GLU A N 1
ATOM 4586 C CA . GLU A 1 615 ? 61.627 23.488 -7.243 1.00 48.00 599 GLU A CA 1
ATOM 4587 C C . GLU A 1 615 ? 60.788 24.002 -6.080 1.00 46.68 599 GLU A C 1
ATOM 4588 O O . GLU A 1 615 ? 61.012 25.105 -5.574 1.00 45.95 599 GLU A O 1
ATOM 4594 N N . GLN A 1 616 ? 59.821 23.191 -5.659 1.00 47.07 600 GLN A N 1
ATOM 4595 C CA . GLN A 1 616 ? 58.986 23.475 -4.500 1.00 45.40 600 GLN A CA 1
ATOM 4596 C C . GLN A 1 616 ? 59.445 22.583 -3.353 1.00 45.23 600 GLN A C 1
ATOM 4597 O O . GLN A 1 616 ? 59.508 21.359 -3.503 1.00 43.63 600 GLN A O 1
ATOM 4603 N N . GLY A 1 617 ? 59.765 23.190 -2.217 1.00 44.93 601 GLY A N 1
ATOM 4604 C CA . GLY A 1 617 ? 60.396 22.439 -1.155 1.00 45.34 601 GLY A CA 1
ATOM 4605 C C . GLY A 1 617 ? 61.871 22.232 -1.450 1.00 49.19 601 GLY A C 1
ATOM 4606 O O . GLY A 1 617 ? 62.471 22.906 -2.294 1.00 51.96 601 GLY A O 1
ATOM 4607 N N . SER A 1 618 ? 62.459 21.266 -0.749 1.00 50.74 602 SER A N 1
ATOM 4608 C CA . SER A 1 618 ? 63.896 21.028 -0.836 1.00 54.71 602 SER A CA 1
ATOM 4609 C C . SER A 1 618 ? 64.163 19.532 -0.877 1.00 56.84 602 SER A C 1
ATOM 4610 O O . SER A 1 618 ? 63.955 18.834 0.121 1.00 61.55 602 SER A O 1
ATOM 4613 N N . ALA A 1 619 ? 64.629 19.045 -2.025 1.00 55.98 603 ALA A N 1
ATOM 4614 C CA . ALA A 1 619 ? 65.206 17.710 -2.107 1.00 58.85 603 ALA A CA 1
ATOM 4615 C C . ALA A 1 619 ? 66.540 17.718 -1.371 1.00 61.59 603 ALA A C 1
ATOM 4616 O O . ALA A 1 619 ? 67.484 18.400 -1.787 1.00 59.30 603 ALA A O 1
ATOM 4618 N N . LYS A 1 620 ? 66.620 16.985 -0.266 1.00 60.71 604 LYS A N 1
ATOM 4619 C CA . LYS A 1 620 ? 67.805 16.974 0.577 1.00 59.75 604 LYS A CA 1
ATOM 4620 C C . LYS A 1 620 ? 68.447 15.596 0.550 1.00 59.98 604 LYS A C 1
ATOM 4621 O O . LYS A 1 620 ? 67.758 14.576 0.434 1.00 63.18 604 LYS A O 1
ATOM 4627 N N . CYS A 1 621 ? 69.770 15.576 0.670 1.00 61.36 605 CYS A N 1
ATOM 4628 C CA . CYS A 1 621 ? 70.518 14.335 0.549 1.00 62.34 605 CYS A CA 1
ATOM 4629 C C . CYS A 1 621 ? 70.301 13.444 1.762 1.00 60.83 605 CYS A C 1
ATOM 4630 O O . CYS A 1 621 ? 70.172 13.923 2.892 1.00 61.20 605 CYS A O 1
ATOM 4633 N N . SER A 1 622 ? 70.261 12.139 1.516 1.00 58.86 606 SER A N 1
ATOM 4634 C CA . SER A 1 622 ? 70.200 11.156 2.589 1.00 58.70 606 SER A CA 1
ATOM 4635 C C . SER A 1 622 ? 71.455 11.236 3.448 1.00 61.57 606 SER A C 1
ATOM 4636 O O . SER A 1 622 ? 72.567 11.301 2.926 1.00 65.93 606 SER A O 1
ATOM 4639 N N . GLY A 1 625 ? 71.207 16.088 4.406 1.00 57.40 609 GLY A N 1
ATOM 4640 C CA . GLY A 1 625 ? 70.367 17.226 4.734 1.00 52.20 609 GLY A CA 1
ATOM 4641 C C . GLY A 1 625 ? 70.619 18.431 3.851 1.00 58.49 609 GLY A C 1
ATOM 4642 O O . GLY A 1 625 ? 69.782 19.330 3.754 1.00 68.09 609 GLY A O 1
ATOM 4643 N N . LYS A 1 626 ? 71.781 18.456 3.213 1.00 58.34 610 LYS A N 1
ATOM 4644 C CA . LYS A 1 626 ? 72.082 19.526 2.273 1.00 68.33 610 LYS A CA 1
ATOM 4645 C C . LYS A 1 626 ? 71.159 19.410 1.065 1.00 68.15 610 LYS A C 1
ATOM 4646 O O . LYS A 1 626 ? 70.946 18.299 0.561 1.00 67.30 610 LYS A O 1
ATOM 4652 N N . PRO A 1 627 ? 70.578 20.512 0.590 1.00 68.47 611 PRO A N 1
ATOM 4653 C CA . PRO A 1 627 ? 69.753 20.441 -0.621 1.00 66.45 611 PRO A CA 1
ATOM 4654 C C . PRO A 1 627 ? 70.557 19.885 -1.785 1.00 64.84 611 PRO A C 1
ATOM 4655 O O . PRO A 1 627 ? 71.736 20.205 -1.955 1.00 67.94 611 PRO A O 1
ATOM 4659 N N . VAL A 1 628 ? 69.914 19.021 -2.578 1.00 57.41 612 VAL A N 1
ATOM 4660 C CA . VAL A 1 628 ? 70.568 18.489 -3.772 1.00 56.62 612 VAL A CA 1
ATOM 4661 C C . VAL A 1 628 ? 71.003 19.628 -4.682 1.00 54.81 612 VAL A C 1
ATOM 4662 O O . VAL A 1 628 ? 72.035 19.545 -5.358 1.00 49.84 612 VAL A O 1
ATOM 4666 N N . ARG A 1 629 ? 70.241 20.724 -4.690 1.00 51.86 613 ARG A N 1
ATOM 4667 C CA . ARG A 1 629 ? 70.600 21.893 -5.483 1.00 58.08 613 ARG A CA 1
ATOM 4668 C C . ARG A 1 629 ? 71.900 22.551 -5.034 1.00 63.98 613 ARG A C 1
ATOM 4669 O O . ARG A 1 629 ? 72.400 23.428 -5.746 1.00 69.44 613 ARG A O 1
ATOM 4677 N N . SER A 1 630 ? 72.454 22.168 -3.883 1.00 70.52 614 SER A N 1
ATOM 4678 C CA . SER A 1 630 ? 73.693 22.773 -3.408 1.00 75.69 614 SER A CA 1
ATOM 4679 C C . SER A 1 630 ? 74.832 21.761 -3.377 1.00 69.99 614 SER A C 1
ATOM 4680 O O . SER A 1 630 ? 75.463 21.555 -2.335 1.00 63.98 614 SER A O 1
ATOM 4683 N N . ILE A 1 631 ? 75.108 21.129 -4.516 1.00 69.19 615 ILE A N 1
ATOM 4684 C CA . ILE A 1 631 ? 76.149 20.112 -4.615 1.00 64.23 615 ILE A CA 1
ATOM 4685 C C . ILE A 1 631 ? 76.884 20.300 -5.930 1.00 69.82 615 ILE A C 1
ATOM 4686 O O . ILE A 1 631 ? 76.277 20.204 -7.002 1.00 68.71 615 ILE A O 1
ATOM 4691 N N . ILE A 1 632 ? 78.184 20.544 -5.855 1.00 78.09 616 ILE A N 1
ATOM 4692 C CA . ILE A 1 632 ? 79.010 20.758 -7.033 1.00 76.86 616 ILE A CA 1
ATOM 4693 C C . ILE A 1 632 ? 80.008 19.610 -7.099 1.00 72.47 616 ILE A C 1
ATOM 4694 O O . ILE A 1 632 ? 80.979 19.569 -6.336 1.00 75.43 616 ILE A O 1
ATOM 4699 N N . CYS A 1 633 ? 79.767 18.669 -8.013 1.00 68.56 617 CYS A N 1
ATOM 4700 C CA . CYS A 1 633 ? 80.741 17.635 -8.301 1.00 71.67 617 CYS A CA 1
ATOM 4701 C C . CYS A 1 633 ? 81.999 18.276 -8.888 1.00 80.43 617 CYS A C 1
ATOM 4702 O O . CYS A 1 633 ? 81.963 19.423 -9.340 1.00 92.25 617 CYS A O 1
ATOM 4705 N N . PRO A 1 634 ? 83.140 17.564 -8.859 1.00 73.82 618 PRO A N 1
ATOM 4706 C CA . PRO A 1 634 ? 84.388 18.103 -9.416 1.00 76.82 618 PRO A CA 1
ATOM 4707 C C . PRO A 1 634 ? 84.233 18.681 -10.823 1.00 88.12 618 PRO A C 1
ATOM 4708 O O . PRO A 1 634 ? 84.609 18.028 -11.797 1.00 92.90 618 PRO A O 1
ATOM 4712 N N . GLN B 2 44 ? 36.980 23.143 36.936 1.00 51.81 21 GLN C N 1
ATOM 4713 C CA . GLN B 2 44 ? 37.597 24.466 36.971 1.00 52.63 21 GLN C CA 1
ATOM 4714 C C . GLN B 2 44 ? 36.617 25.524 36.493 1.00 48.34 21 GLN C C 1
ATOM 4715 O O . GLN B 2 44 ? 36.217 26.401 37.252 1.00 51.41 21 GLN C O 1
ATOM 4721 N N . GLN B 2 45 ? 36.238 25.444 35.219 1.00 45.52 22 GLN C N 1
ATOM 4722 C CA . GLN B 2 45 ? 35.295 26.413 34.676 1.00 43.21 22 GLN C CA 1
ATOM 4723 C C . GLN B 2 45 ? 33.852 26.018 34.981 1.00 39.02 22 GLN C C 1
ATOM 4724 O O . GLN B 2 45 ? 32.993 26.890 35.160 1.00 36.71 22 GLN C O 1
ATOM 4730 N N . TRP B 2 46 ? 33.575 24.717 35.040 1.00 36.26 23 TRP C N 1
ATOM 4731 C CA . TRP B 2 46 ? 32.265 24.169 35.376 1.00 37.30 23 TRP C CA 1
ATOM 4732 C C . TRP B 2 46 ? 32.429 22.668 35.569 1.00 41.84 23 TRP C C 1
ATOM 4733 O O . TRP B 2 46 ? 33.376 22.065 35.054 1.00 42.75 23 TRP C O 1
ATOM 4744 N N . PHE B 2 47 ? 31.514 22.074 36.333 1.00 38.35 24 PHE C N 1
ATOM 4745 C CA . PHE B 2 47 ? 31.476 20.622 36.460 1.00 43.28 24 PHE C CA 1
ATOM 4746 C C . PHE B 2 47 ? 30.112 20.195 36.984 1.00 43.21 24 PHE C C 1
ATOM 4747 O O . PHE B 2 47 ? 29.354 21.006 37.519 1.00 37.72 24 PHE C O 1
ATOM 4755 N N . CYS B 2 48 ? 29.809 18.906 36.815 1.00 42.76 25 CYS C N 1
ATOM 4756 C CA . CYS B 2 48 ? 28.542 18.343 37.264 1.00 45.95 25 CYS C CA 1
ATOM 4757 C C . CYS B 2 48 ? 28.735 16.864 37.576 1.00 46.59 25 CYS C C 1
ATOM 4758 O O . CYS B 2 48 ? 29.719 16.245 37.161 1.00 38.43 25 CYS C O 1
ATOM 4761 N N . ASN B 2 49 ? 27.787 16.303 38.327 1.00 51.92 26 ASN C N 1
ATOM 4762 C CA . ASN B 2 49 ? 27.828 14.904 38.743 1.00 48.01 26 ASN C CA 1
ATOM 4763 C C . ASN B 2 49 ? 26.664 14.160 38.109 1.00 45.19 26 ASN C C 1
ATOM 4764 O O . ASN B 2 49 ? 25.506 14.556 38.276 1.00 50.10 26 ASN C O 1
ATOM 4769 N N . SER B 2 50 ? 26.972 13.089 37.389 1.00 40.13 27 SER C N 1
ATOM 4770 C CA . SER B 2 50 ? 25.980 12.148 36.896 1.00 43.80 27 SER C CA 1
ATOM 4771 C C . SER B 2 50 ? 26.031 10.873 37.729 1.00 41.23 27 SER C C 1
ATOM 4772 O O . SER B 2 50 ? 26.911 10.689 38.574 1.00 42.60 27 SER C O 1
ATOM 4775 N N . SER B 2 51 ? 25.069 9.980 37.482 1.00 39.22 28 SER C N 1
ATOM 4776 C CA . SER B 2 51 ? 25.081 8.699 38.179 1.00 44.47 28 SER C CA 1
ATOM 4777 C C . SER B 2 51 ? 26.230 7.813 37.717 1.00 47.54 28 SER C C 1
ATOM 4778 O O . SER B 2 51 ? 26.636 6.910 38.456 1.00 50.67 28 SER C O 1
ATOM 4781 N N . ASP B 2 52 ? 26.776 8.064 36.523 1.00 48.76 29 ASP C N 1
ATOM 4782 C CA . ASP B 2 52 ? 27.903 7.293 36.015 1.00 47.78 29 ASP C CA 1
ATOM 4783 C C . ASP B 2 52 ? 29.000 8.163 35.411 1.00 41.65 29 ASP C C 1
ATOM 4784 O O . ASP B 2 52 ? 29.897 7.628 34.751 1.00 40.08 29 ASP C O 1
ATOM 4789 N N . ALA B 2 53 ? 28.962 9.478 35.609 1.00 41.05 30 ALA C N 1
ATOM 4790 C CA . ALA B 2 53 ? 29.930 10.344 34.953 1.00 38.85 30 ALA C CA 1
ATOM 4791 C C . ALA B 2 53 ? 30.183 11.588 35.788 1.00 41.59 30 ALA C C 1
ATOM 4792 O O . ALA B 2 53 ? 29.267 12.132 36.409 1.00 38.89 30 ALA C O 1
ATOM 4794 N N . ILE B 2 54 ? 31.440 12.022 35.802 1.00 39.30 31 ILE C N 1
ATOM 4795 C CA . ILE B 2 54 ? 31.845 13.300 36.373 1.00 41.08 31 ILE C CA 1
ATOM 4796 C C . ILE B 2 54 ? 32.467 14.110 35.245 1.00 49.20 31 ILE C C 1
ATOM 4797 O O . ILE B 2 54 ? 33.481 13.700 34.666 1.00 48.54 31 ILE C O 1
ATOM 4802 N N . ILE B 2 55 ? 31.857 15.249 34.929 1.00 45.10 32 ILE C N 1
ATOM 4803 C CA . ILE B 2 55 ? 32.180 16.025 33.739 1.00 41.09 32 ILE C CA 1
ATOM 4804 C C . ILE B 2 55 ? 32.612 17.418 34.166 1.00 44.87 32 ILE C C 1
ATOM 4805 O O . ILE B 2 55 ? 31.922 18.068 34.958 1.00 44.87 32 ILE C O 1
ATOM 4810 N N . SER B 2 56 ? 33.744 17.875 33.637 1.00 41.35 33 SER C N 1
ATOM 4811 C CA . SER B 2 56 ? 34.254 19.207 33.928 1.00 39.00 33 SER C CA 1
ATOM 4812 C C . SER B 2 56 ? 35.035 19.695 32.719 1.00 36.78 33 SER C C 1
ATOM 4813 O O . SER B 2 56 ? 35.507 18.898 31.905 1.00 40.71 33 SER C O 1
ATOM 4816 N N . TYR B 2 57 ? 35.163 21.016 32.602 1.00 38.19 34 TYR C N 1
ATOM 4817 C CA . TYR B 2 57 ? 35.975 21.587 31.541 1.00 36.04 34 TYR C CA 1
ATOM 4818 C C . TYR B 2 57 ? 36.656 22.859 32.020 1.00 36.14 34 TYR C C 1
ATOM 4819 O O . TYR B 2 57 ? 36.196 23.526 32.950 1.00 38.43 34 TYR C O 1
ATOM 4828 N N . SER B 2 58 ? 37.767 23.172 31.372 1.00 36.26 35 SER C N 1
ATOM 4829 C CA . SER B 2 58 ? 38.475 24.434 31.486 1.00 36.24 35 SER C CA 1
ATOM 4830 C C . SER B 2 58 ? 38.662 24.994 30.083 1.00 36.08 35 SER C C 1
ATOM 4831 O O . SER B 2 58 ? 38.285 24.368 29.091 1.00 35.34 35 SER C O 1
ATOM 4834 N N . TYR B 2 59 ? 39.245 26.181 29.998 1.00 35.50 36 TYR C N 1
ATOM 4835 C CA . TYR B 2 59 ? 39.667 26.684 28.703 1.00 37.14 36 TYR C CA 1
ATOM 4836 C C . TYR B 2 59 ? 40.972 26.012 28.301 1.00 36.20 36 TYR C C 1
ATOM 4837 O O . TYR B 2 59 ? 41.762 25.591 29.149 1.00 36.73 36 TYR C O 1
ATOM 4846 N N . CYS B 2 60 ? 41.185 25.895 26.996 1.00 35.77 37 CYS C N 1
ATOM 4847 C CA . CYS B 2 60 ? 42.445 25.349 26.516 1.00 36.62 37 CYS C CA 1
ATOM 4848 C C . CYS B 2 60 ? 43.595 26.276 26.895 1.00 48.41 37 CYS C C 1
ATOM 4849 O O . CYS B 2 60 ? 43.417 27.484 27.081 1.00 46.39 37 CYS C O 1
ATOM 4852 N N . ASP B 2 61 ? 44.786 25.692 27.031 1.00 54.84 38 ASP C N 1
ATOM 4853 C CA . ASP B 2 61 ? 45.962 26.465 27.407 1.00 60.87 38 ASP C CA 1
ATOM 4854 C C . ASP B 2 61 ? 46.364 27.467 26.335 1.00 58.01 38 ASP C C 1
ATOM 4855 O O . ASP B 2 61 ? 47.068 28.433 26.643 1.00 55.72 38 ASP C O 1
ATOM 4860 N N . HIS B 2 62 ? 45.935 27.265 25.090 1.00 56.64 39 HIS C N 1
ATOM 4861 C CA . HIS B 2 62 ? 46.342 28.129 23.993 1.00 55.49 39 HIS C CA 1
ATOM 4862 C C . HIS B 2 62 ? 45.253 29.091 23.535 1.00 53.20 39 HIS C C 1
ATOM 4863 O O . HIS B 2 62 ? 45.532 29.957 22.700 1.00 57.77 39 HIS C O 1
ATOM 4870 N N . LEU B 2 63 ? 44.032 28.971 24.054 1.00 46.62 40 LEU C N 1
ATOM 4871 C CA . LEU B 2 63 ? 42.935 29.836 23.632 1.00 40.57 40 LEU C CA 1
ATOM 4872 C C . LEU B 2 63 ? 41.951 29.965 24.783 1.00 43.06 40 LEU C C 1
ATOM 4873 O O . LEU B 2 63 ? 41.441 28.956 25.280 1.00 45.19 40 LEU C O 1
ATOM 4878 N N . LYS B 2 64 ? 41.685 31.204 25.203 1.00 41.96 41 LYS C N 1
ATOM 4879 C CA . LYS B 2 64 ? 40.868 31.467 26.381 1.00 38.18 41 LYS C CA 1
ATOM 4880 C C . LYS B 2 64 ? 39.656 32.339 26.069 1.00 36.60 41 LYS C C 1
ATOM 4881 O O . LYS B 2 64 ? 39.152 33.031 26.959 1.00 33.65 41 LYS C O 1
ATOM 4887 N N . PHE B 2 65 ? 39.180 32.331 24.828 1.00 39.98 42 PHE C N 1
ATOM 4888 C CA . PHE B 2 65 ? 37.990 33.100 24.491 1.00 32.25 42 PHE C CA 1
ATOM 4889 C C . PHE B 2 65 ? 36.802 32.579 25.294 1.00 32.80 42 PHE C C 1
ATOM 4890 O O . PHE B 2 65 ? 36.511 31.375 25.252 1.00 32.95 42 PHE C O 1
ATOM 4898 N N . PRO B 2 66 ? 36.101 33.435 26.030 1.00 31.90 43 PRO C N 1
ATOM 4899 C CA . PRO B 2 66 ? 35.157 32.945 27.038 1.00 32.01 43 PRO C CA 1
ATOM 4900 C C . PRO B 2 66 ? 33.850 32.436 26.452 1.00 35.32 43 PRO C C 1
ATOM 4901 O O . PRO B 2 66 ? 33.397 32.867 25.389 1.00 31.65 43 PRO C O 1
ATOM 4905 N N . ILE B 2 67 ? 33.242 31.505 27.185 1.00 38.38 44 ILE C N 1
ATOM 4906 C CA . ILE B 2 67 ? 31.965 30.908 26.811 1.00 32.01 44 ILE C CA 1
ATOM 4907 C C . ILE B 2 67 ? 31.435 30.137 28.011 1.00 36.53 44 ILE C C 1
ATOM 4908 O O . ILE B 2 67 ? 32.189 29.461 28.717 1.00 38.71 44 ILE C O 1
ATOM 4913 N N . SER B 2 68 ? 30.130 30.255 28.245 1.00 36.44 45 SER C N 1
ATOM 4914 C CA . SER B 2 68 ? 29.449 29.528 29.309 1.00 34.41 45 SER C CA 1
ATOM 4915 C C . SER B 2 68 ? 28.685 28.372 28.676 1.00 32.16 45 SER C C 1
ATOM 4916 O O . SER B 2 68 ? 27.725 28.592 27.931 1.00 34.12 45 SER C O 1
ATOM 4919 N N . ILE B 2 69 ? 29.118 27.146 28.960 1.00 29.58 46 ILE C N 1
ATOM 4920 C CA . ILE B 2 69 ? 28.424 25.944 28.517 1.00 32.00 46 ILE C CA 1
ATOM 4921 C C . ILE B 2 69 ? 28.051 25.126 29.742 1.00 33.24 46 ILE C C 1
ATOM 4922 O O . ILE B 2 69 ? 28.823 25.039 30.703 1.00 29.85 46 ILE C O 1
ATOM 4927 N N . SER B 2 70 ? 26.858 24.538 29.705 1.00 28.96 47 SER C N 1
ATOM 4928 C CA . SER B 2 70 ? 26.431 23.570 30.700 1.00 30.57 47 SER C CA 1
ATOM 4929 C C . SER B 2 70 ? 25.383 22.673 30.059 1.00 37.24 47 SER C C 1
ATOM 4930 O O . SER B 2 70 ? 24.875 22.955 28.971 1.00 34.02 47 SER C O 1
ATOM 4933 N N . SER B 2 71 ? 25.073 21.575 30.737 1.00 34.37 48 SER C N 1
ATOM 4934 C CA . SER B 2 71 ? 24.014 20.679 30.306 1.00 37.48 48 SER C CA 1
ATOM 4935 C C . SER B 2 71 ? 23.020 20.492 31.442 1.00 40.86 48 SER C C 1
ATOM 4936 O O . SER B 2 71 ? 23.378 20.556 32.623 1.00 34.38 48 SER C O 1
ATOM 4939 N N . GLU B 2 72 ? 21.763 20.279 31.074 1.00 36.74 49 GLU C N 1
ATOM 4940 C CA . GLU B 2 72 ? 20.685 20.062 32.035 1.00 34.35 49 GLU C CA 1
ATOM 4941 C C . GLU B 2 72 ? 19.848 18.889 31.551 1.00 38.23 49 GLU C C 1
ATOM 4942 O O . GLU B 2 72 ? 19.131 19.024 30.538 1.00 38.89 49 GLU C O 1
ATOM 4948 N N . PRO B 2 73 ? 19.903 17.729 32.221 1.00 37.40 50 PRO C N 1
ATOM 4949 C CA . PRO B 2 73 ? 20.723 17.481 33.413 1.00 33.25 50 PRO C CA 1
ATOM 4950 C C . PRO B 2 73 ? 22.184 17.202 33.070 1.00 35.57 50 PRO C C 1
ATOM 4951 O O . PRO B 2 73 ? 22.567 17.323 31.907 1.00 33.95 50 PRO C O 1
ATOM 4955 N N . CYS B 2 74 ? 22.984 16.840 34.069 1.00 36.30 51 CYS C N 1
ATOM 4956 C CA . CYS B 2 74 ? 24.331 16.359 33.801 1.00 35.33 51 CYS C CA 1
ATOM 4957 C C . CYS B 2 74 ? 24.258 15.098 32.946 1.00 38.65 51 CYS C C 1
ATOM 4958 O O . CYS B 2 74 ? 23.327 14.297 33.058 1.00 37.16 51 CYS C O 1
ATOM 4961 N N . ILE B 2 75 ? 25.246 14.928 32.071 1.00 32.47 52 ILE C N 1
ATOM 4962 C CA . ILE B 2 75 ? 25.176 13.867 31.071 1.00 30.89 52 ILE C CA 1
ATOM 4963 C C . ILE B 2 75 ? 25.411 12.513 31.728 1.00 36.20 52 ILE C C 1
ATOM 4964 O O . ILE B 2 75 ? 26.453 12.274 32.349 1.00 35.98 52 ILE C O 1
ATOM 4969 N N . ARG B 2 76 ? 24.440 11.618 31.580 1.00 32.84 53 ARG C N 1
ATOM 4970 C CA . ARG B 2 76 ? 24.584 10.217 31.944 1.00 35.71 53 ARG C CA 1
ATOM 4971 C C . ARG B 2 76 ? 24.999 9.452 30.694 1.00 37.66 53 ARG C C 1
ATOM 4972 O O . ARG B 2 76 ? 24.237 9.389 29.722 1.00 35.78 53 ARG C O 1
ATOM 4980 N N . LEU B 2 77 ? 26.212 8.889 30.709 1.00 32.76 54 LEU C N 1
ATOM 4981 C CA . LEU B 2 77 ? 26.730 8.203 29.529 1.00 35.71 54 LEU C CA 1
ATOM 4982 C C . LEU B 2 77 ? 25.891 6.987 29.144 1.00 43.45 54 LEU C C 1
ATOM 4983 O O . LEU B 2 77 ? 25.949 6.553 27.988 1.00 47.52 54 LEU C O 1
ATOM 4988 N N . ARG B 2 78 ? 25.115 6.431 30.080 1.00 49.41 55 ARG C N 1
ATOM 4989 C CA . ARG B 2 78 ? 24.151 5.396 29.718 1.00 52.96 55 ARG C CA 1
ATOM 4990 C C . ARG B 2 78 ? 23.101 5.924 28.750 1.00 43.96 55 ARG C C 1
ATOM 4991 O O . ARG B 2 78 ? 22.623 5.181 27.886 1.00 49.22 55 ARG C O 1
ATOM 4999 N N . GLY B 2 79 ? 22.727 7.194 28.882 1.00 32.05 56 GLY C N 1
ATOM 5000 C CA . GLY B 2 79 ? 21.713 7.795 28.039 1.00 28.52 56 GLY C CA 1
ATOM 5001 C C . GLY B 2 79 ? 21.144 9.044 28.676 1.00 33.23 56 GLY C C 1
ATOM 5002 O O . GLY B 2 79 ? 20.950 9.089 29.894 1.00 33.76 56 GLY C O 1
ATOM 5003 N N . THR B 2 80 ? 20.870 10.069 27.873 1.00 26.94 57 THR C N 1
ATOM 5004 C CA . THR B 2 80 ? 20.422 11.342 28.414 1.00 28.21 57 THR C CA 1
ATOM 5005 C C . THR B 2 80 ? 19.541 12.062 27.405 1.00 30.47 57 THR C C 1
ATOM 5006 O O . THR B 2 80 ? 19.860 12.109 26.214 1.00 41.26 57 THR C O 1
ATOM 5010 N N . ASN B 2 81 ? 18.434 12.612 27.893 1.00 29.82 58 ASN C N 1
ATOM 5011 C CA . ASN B 2 81 ? 17.672 13.640 27.199 1.00 35.04 58 ASN C CA 1
ATOM 5012 C C . ASN B 2 81 ? 17.814 14.933 27.989 1.00 31.52 58 ASN C C 1
ATOM 5013 O O . ASN B 2 81 ? 17.526 14.961 29.190 1.00 41.24 58 ASN C O 1
ATOM 5018 N N . GLY B 2 82 ? 18.266 15.989 27.330 1.00 29.69 59 GLY C N 1
ATOM 5019 C CA . GLY B 2 82 ? 18.445 17.241 28.028 1.00 30.13 59 GLY C CA 1
ATOM 5020 C C . GLY B 2 82 ? 18.700 18.400 27.095 1.00 28.05 59 GLY C C 1
ATOM 5021 O O . GLY B 2 82 ? 18.388 18.347 25.904 1.00 32.60 59 GLY C O 1
ATOM 5022 N N . PHE B 2 83 ? 19.278 19.453 27.666 1.00 24.35 60 PHE C N 1
ATOM 5023 C CA . PHE B 2 83 ? 19.590 20.681 26.955 1.00 29.03 60 PHE C CA 1
ATOM 5024 C C . PHE B 2 83 ? 21.035 21.070 27.212 1.00 27.21 60 PHE C C 1
ATOM 5025 O O . PHE B 2 83 ? 21.536 20.922 28.330 1.00 30.40 60 PHE C O 1
ATOM 5033 N N . VAL B 2 84 ? 21.693 21.570 26.174 1.00 26.73 61 VAL C N 1
ATOM 5034 C CA . VAL B 2 84 ? 22.984 22.232 26.297 1.00 26.39 61 VAL C C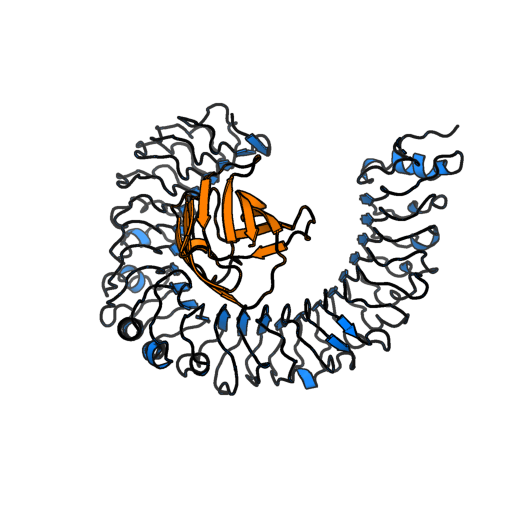A 1
ATOM 5035 C C . VAL B 2 84 ? 22.713 23.729 26.272 1.00 21.83 61 VAL C C 1
ATOM 5036 O O . VAL B 2 84 ? 22.265 24.275 25.258 1.00 24.08 61 VAL C O 1
ATOM 5040 N N . HIS B 2 85 ? 22.948 24.396 27.395 1.00 21.45 62 HIS C N 1
ATOM 5041 C CA . HIS B 2 85 ? 22.764 25.836 27.476 1.00 21.43 62 HIS C CA 1
ATOM 5042 C C . HIS B 2 85 ? 24.072 26.516 27.102 1.00 33.03 62 HIS C C 1
ATOM 5043 O O . HIS B 2 85 ? 25.125 26.205 27.670 1.00 27.54 62 HIS C O 1
ATOM 5050 N N . VAL B 2 86 ? 24.009 27.422 26.129 1.00 24.58 63 VAL C N 1
ATOM 5051 C CA . VAL B 2 86 ? 25.183 28.133 25.639 1.00 26.84 63 VAL C CA 1
ATOM 5052 C C . VAL B 2 86 ? 24.901 29.626 25.704 1.00 34.34 63 VAL C C 1
ATOM 5053 O O . VAL B 2 86 ? 23.867 30.091 25.210 1.00 34.92 63 VAL C O 1
ATOM 5057 N N . GLU B 2 87 ? 25.815 30.373 26.323 1.00 30.56 64 GLU C N 1
ATOM 5058 C CA . GLU B 2 87 ? 25.752 31.829 26.335 1.00 24.37 64 GLU C CA 1
ATOM 5059 C C . GLU B 2 87 ? 27.161 32.369 26.159 1.00 24.86 64 GLU C C 1
ATOM 5060 O O . GLU B 2 87 ? 28.023 32.147 27.016 1.00 30.02 64 GLU C O 1
ATOM 5066 N N . PHE B 2 88 ? 27.397 33.067 25.052 1.00 21.48 65 PHE C N 1
ATOM 5067 C CA . PHE B 2 88 ? 28.700 33.669 24.797 1.00 24.78 65 PHE C CA 1
ATOM 5068 C C . PHE B 2 88 ? 28.558 34.683 23.673 1.00 24.79 65 PHE C C 1
ATOM 5069 O O . PHE B 2 88 ? 27.510 34.791 23.029 1.00 23.77 65 PHE C O 1
ATOM 5077 N N . ILE B 2 89 ? 29.638 35.427 23.446 1.00 26.30 66 ILE C N 1
ATOM 5078 C CA . ILE B 2 89 ? 29.760 36.399 22.374 1.00 22.44 66 ILE C CA 1
ATOM 5079 C C . ILE B 2 89 ? 30.846 35.891 21.419 1.00 18.20 66 ILE C C 1
ATOM 5080 O O . ILE B 2 89 ? 32.037 35.977 21.744 1.00 27.60 66 ILE C O 1
ATOM 5085 N N . PRO B 2 90 ? 30.483 35.349 20.258 1.00 19.59 67 PRO C N 1
ATOM 5086 C CA . PRO B 2 90 ? 31.488 34.733 19.382 1.00 21.22 67 PRO C CA 1
ATOM 5087 C C . PRO B 2 90 ? 32.464 35.739 18.792 1.00 24.37 67 PRO C C 1
ATOM 5088 O O . PRO B 2 90 ? 32.138 36.904 18.553 1.00 21.86 67 PRO C O 1
ATOM 5092 N N . ARG B 2 91 ? 33.682 35.257 18.554 1.00 29.18 68 ARG C N 1
ATOM 5093 C CA . ARG B 2 91 ? 34.742 36.040 17.936 1.00 28.98 68 ARG C CA 1
ATOM 5094 C C . ARG B 2 91 ? 34.720 35.957 16.416 1.00 24.49 68 ARG C C 1
ATOM 5095 O O . ARG B 2 91 ? 35.659 36.432 15.768 1.00 29.19 68 ARG C O 1
ATOM 5103 N N . GLY B 2 92 ? 33.680 35.359 15.843 1.00 24.47 69 GLY C N 1
ATOM 5104 C CA . GLY B 2 92 ? 33.496 35.297 14.406 1.00 16.30 69 GLY C CA 1
ATOM 5105 C C . GLY B 2 92 ? 32.070 34.888 14.122 1.00 17.15 69 GLY C C 1
ATOM 5106 O O . GLY B 2 92 ? 31.327 34.477 15.017 1.00 19.28 69 GLY C O 1
ATOM 5107 N N . ASN B 2 93 ? 31.690 35.014 12.854 1.00 15.71 70 ASN C N 1
ATOM 5108 C CA . ASN B 2 93 ? 30.386 34.534 12.428 1.00 18.43 70 ASN C CA 1
ATOM 5109 C C . ASN B 2 93 ? 30.303 33.021 12.613 1.00 27.15 70 ASN C C 1
ATOM 5110 O O . ASN B 2 93 ? 31.302 32.300 12.506 1.00 26.33 70 ASN C O 1
ATOM 5115 N N . LEU B 2 94 ? 29.098 32.543 12.917 1.00 19.94 71 LEU C N 1
ATOM 5116 C CA . LEU B 2 94 ? 28.849 31.126 13.142 1.00 18.33 71 LEU C CA 1
ATOM 5117 C C . LEU B 2 94 ? 28.214 30.445 11.936 1.00 16.93 71 LEU C C 1
ATOM 5118 O O . LEU B 2 94 ? 27.715 29.323 12.065 1.00 20.70 71 LEU C O 1
ATOM 5123 N N . LYS B 2 95 ? 28.235 31.092 10.766 1.00 17.01 72 LYS C N 1
ATOM 5124 C CA . LYS B 2 95 ? 27.543 30.565 9.592 1.00 15.29 72 LYS C CA 1
ATOM 5125 C C . LYS B 2 95 ? 28.059 29.187 9.196 1.00 21.42 72 LYS C C 1
ATOM 5126 O O . LYS B 2 95 ? 27.296 28.368 8.672 1.00 21.91 72 LYS C O 1
ATOM 5132 N N . TYR B 2 96 ? 29.341 28.913 9.433 1.00 21.54 73 TYR C N 1
ATOM 5133 C CA . TYR B 2 96 ? 29.965 27.642 9.089 1.00 15.46 73 TYR C CA 1
ATOM 5134 C C . TYR B 2 96 ? 30.645 27.030 10.308 1.00 22.80 73 TYR C C 1
ATOM 5135 O O . TYR B 2 96 ? 31.739 26.470 10.216 1.00 31.23 73 TYR C O 1
ATOM 5144 N N . LEU B 2 97 ? 30.005 27.140 11.469 1.00 20.04 74 LEU C N 1
ATOM 5145 C CA . LEU B 2 97 ? 30.585 26.612 12.698 1.00 21.91 74 LEU C CA 1
ATOM 5146 C C . LEU B 2 97 ? 30.719 25.094 12.631 1.00 24.80 74 LEU C C 1
ATOM 5147 O O . LEU B 2 97 ? 29.762 24.386 12.303 1.00 24.88 74 LEU C O 1
ATOM 5152 N N . TYR B 2 98 ? 31.922 24.599 12.925 1.00 18.81 75 TYR C N 1
ATOM 5153 C CA . TYR B 2 98 ? 32.151 23.176 13.121 1.00 24.28 75 TYR C CA 1
ATOM 5154 C C . TYR B 2 98 ? 33.138 22.994 14.267 1.00 24.35 75 TYR C C 1
ATOM 5155 O O . TYR B 2 98 ? 33.798 23.940 14.707 1.00 20.83 75 TYR C O 1
ATOM 5164 N N . PHE B 2 99 ? 33.241 21.759 14.748 1.00 26.76 76 PHE C N 1
ATOM 5165 C CA . PHE B 2 99 ? 34.081 21.428 15.889 1.00 25.64 76 PHE C CA 1
ATOM 5166 C C . PHE B 2 99 ? 35.138 20.409 15.490 1.00 25.52 76 PHE C C 1
ATOM 5167 O O . PHE B 2 99 ? 34.857 19.467 14.743 1.00 18.12 76 PHE C O 1
ATOM 5175 N N . ASN B 2 100 ? 36.352 20.611 15.989 1.00 21.95 77 ASN C N 1
ATOM 5176 C CA . ASN B 2 100 ? 37.371 19.574 16.014 1.00 18.99 77 ASN C CA 1
ATOM 5177 C C . ASN B 2 100 ? 37.414 19.003 17.422 1.00 24.57 77 ASN C C 1
ATOM 5178 O O . ASN B 2 100 ? 37.576 19.752 18.392 1.00 19.55 77 ASN C O 1
ATOM 5183 N N . LEU B 2 101 ? 37.254 17.689 17.534 1.00 23.84 78 LEU C N 1
ATOM 5184 C CA . LEU B 2 101 ? 37.257 17.004 18.820 1.00 23.87 78 LEU C CA 1
ATOM 5185 C C . LEU B 2 101 ? 38.471 16.089 18.885 1.00 24.68 78 LEU C C 1
ATOM 5186 O O . LEU B 2 101 ? 38.619 15.184 18.055 1.00 25.15 78 LEU C O 1
ATOM 5191 N N . PHE B 2 102 ? 39.340 16.331 19.862 1.00 31.34 79 PHE C N 1
ATOM 5192 C CA . PHE B 2 102 ? 40.502 15.489 20.121 1.00 28.59 79 PHE C CA 1
ATOM 5193 C C . PHE B 2 102 ? 40.222 14.731 21.411 1.00 30.37 79 PHE C C 1
ATOM 5194 O O . PHE B 2 102 ? 40.311 15.302 22.502 1.00 34.58 79 PHE C O 1
ATOM 5202 N N . ILE B 2 103 ? 39.868 13.456 21.279 1.00 26.24 80 ILE C N 1
ATOM 5203 C CA . ILE B 2 103 ? 39.394 12.636 22.386 1.00 25.00 80 ILE C CA 1
ATOM 5204 C C . ILE B 2 103 ? 40.458 11.602 22.727 1.00 27.83 80 ILE C C 1
ATOM 5205 O O . ILE B 2 103 ? 41.160 11.103 21.839 1.00 29.62 80 ILE C O 1
ATOM 5210 N N . SER B 2 104 ? 40.585 11.295 24.019 1.00 26.80 81 SER C N 1
ATOM 5211 C CA . SER B 2 104 ? 41.465 10.241 24.499 1.00 29.84 81 SER C CA 1
ATOM 5212 C C . SER B 2 104 ? 40.783 9.499 25.640 1.00 28.38 81 SER C C 1
ATOM 5213 O O . SER B 2 104 ? 40.061 10.093 26.444 1.00 28.07 81 SER C O 1
ATOM 5216 N N . VAL B 2 105 ? 41.015 8.190 25.693 1.00 29.29 82 VAL C N 1
ATOM 5217 C CA . VAL B 2 105 ? 40.529 7.327 26.765 1.00 31.86 82 VAL C CA 1
ATOM 5218 C C . VAL B 2 105 ? 41.747 6.699 27.420 1.00 31.76 82 VAL C C 1
ATOM 5219 O O . VAL B 2 105 ? 42.492 5.959 26.763 1.00 33.56 82 VAL C O 1
ATOM 5223 N N . ASN B 2 106 ? 41.950 6.991 28.704 1.00 34.11 83 ASN C N 1
ATOM 5224 C CA . ASN B 2 106 ? 43.087 6.465 29.458 1.00 35.52 83 ASN C CA 1
ATOM 5225 C C . ASN B 2 106 ? 44.388 6.663 28.686 1.00 37.30 83 ASN C C 1
ATOM 5226 O O . ASN B 2 106 ? 45.188 5.741 28.510 1.00 42.08 83 ASN C O 1
ATOM 5231 N N . SER B 2 107 ? 44.577 7.889 28.197 1.00 37.35 84 SER C N 1
ATOM 5232 C CA . SER B 2 107 ? 45.722 8.342 27.412 1.00 44.70 84 SER C CA 1
ATOM 5233 C C . SER B 2 107 ? 45.819 7.679 26.040 1.00 43.89 84 SER C C 1
ATOM 5234 O O . SER B 2 107 ? 46.812 7.899 25.336 1.00 49.59 84 SER C O 1
ATOM 5237 N N . ILE B 2 108 ? 44.835 6.884 25.631 1.00 33.28 85 ILE C N 1
ATOM 5238 C CA . ILE B 2 108 ? 44.815 6.303 24.292 1.00 32.95 85 ILE C CA 1
ATOM 5239 C C . ILE B 2 108 ? 44.000 7.224 23.392 1.00 33.09 85 ILE C C 1
ATOM 5240 O O . ILE B 2 108 ? 42.805 7.438 23.628 1.00 30.45 85 ILE C O 1
ATOM 5245 N N . GLU B 2 109 ? 44.642 7.762 22.358 1.00 30.94 86 GLU C N 1
ATOM 5246 C CA . GLU B 2 109 ? 44.031 8.783 21.518 1.00 30.02 86 GLU C CA 1
ATOM 5247 C C . GLU B 2 109 ? 43.267 8.172 20.351 1.00 29.85 86 GLU C C 1
ATOM 5248 O O . GLU B 2 109 ? 43.748 7.253 19.681 1.00 29.02 86 GLU C O 1
ATOM 5254 N N . LEU B 2 110 ? 42.088 8.695 20.115 1.00 28.00 87 LEU C N 1
ATOM 5255 C CA . LEU B 2 110 ? 41.204 8.494 18.982 1.00 30.44 87 LEU C CA 1
ATOM 5256 C C . LEU B 2 110 ? 41.586 9.454 17.861 1.00 29.49 87 LEU C C 1
ATOM 5257 O O . LEU B 2 110 ? 42.137 10.527 18.120 1.00 30.96 87 LEU C O 1
ATOM 5262 N N . PRO B 2 111 ? 41.316 9.110 16.605 1.00 26.29 88 PRO C N 1
ATOM 5263 C CA . PRO B 2 111 ? 41.559 10.071 15.525 1.00 29.63 88 PRO C CA 1
ATOM 5264 C C . PRO B 2 111 ? 40.703 11.313 15.710 1.00 28.07 88 PRO C C 1
ATOM 5265 O O . PRO B 2 111 ? 39.606 11.258 16.271 1.00 24.98 88 PRO C O 1
ATOM 5269 N N . LYS B 2 112 ? 41.221 12.446 15.237 1.00 25.64 89 LYS C N 1
ATOM 5270 C CA . LYS B 2 112 ? 40.436 13.671 15.239 1.00 25.08 89 LYS C CA 1
ATOM 5271 C C . LYS B 2 112 ? 39.111 13.434 14.529 1.00 24.14 89 LYS C C 1
ATOM 5272 O O . LYS B 2 112 ? 39.059 12.787 13.480 1.00 25.94 89 LYS C O 1
ATOM 5278 N N . ARG B 2 113 ? 38.029 13.930 15.121 1.00 26.11 90 ARG C N 1
ATOM 5279 C CA . ARG B 2 113 ? 36.740 13.908 14.454 1.00 33.79 90 ARG C CA 1
ATOM 5280 C C . ARG B 2 113 ? 36.236 15.332 14.278 1.00 22.49 90 ARG C C 1
ATOM 5281 O O . ARG B 2 113 ? 36.469 16.206 15.118 1.00 28.27 90 ARG C O 1
ATOM 5289 N N . LYS B 2 114 ? 35.568 15.554 13.154 1.00 22.00 91 LYS C N 1
ATOM 5290 C CA . LYS B 2 114 ? 35.031 16.853 12.778 1.00 22.34 91 LYS C CA 1
ATOM 5291 C C . LYS B 2 114 ? 33.514 16.758 12.815 1.00 24.89 91 LYS C C 1
ATOM 5292 O O . LYS B 2 114 ? 32.932 15.884 12.165 1.00 20.97 91 LYS C O 1
ATOM 5298 N N . GLU B 2 115 ? 32.882 17.636 13.591 1.00 22.29 92 GLU C N 1
ATOM 5299 C CA . GLU B 2 115 ? 31.431 17.660 13.738 1.00 21.83 92 GLU C CA 1
ATOM 5300 C C . GLU B 2 115 ? 30.930 19.016 13.262 1.00 20.86 92 GLU C C 1
ATOM 5301 O O . GLU B 2 115 ? 31.171 20.038 13.914 1.00 25.06 92 GLU C O 1
ATOM 5307 N N . VAL B 2 116 ? 30.258 19.024 12.118 1.00 21.75 93 VAL C N 1
ATOM 5308 C CA . VAL B 2 116 ? 29.694 20.249 11.565 1.00 20.80 93 VAL C CA 1
ATOM 5309 C C . VAL B 2 116 ? 28.348 20.508 12.224 1.00 26.79 93 VAL C C 1
ATOM 5310 O O . VAL B 2 116 ? 27.495 19.616 12.289 1.00 25.21 93 VAL C O 1
ATOM 5314 N N . LEU B 2 117 ? 28.161 21.726 12.727 1.00 26.14 94 LEU C N 1
ATOM 5315 C CA . LEU B 2 117 ? 26.892 22.161 13.299 1.00 24.06 94 LEU C CA 1
ATOM 5316 C C . LEU B 2 117 ? 26.110 23.075 12.367 1.00 29.97 94 LEU C C 1
ATOM 5317 O O . LEU B 2 117 ? 24.880 22.984 12.310 1.00 33.20 94 LEU C O 1
ATOM 5322 N N . CYS B 2 118 ? 26.797 23.954 11.639 1.00 21.26 95 CYS C N 1
ATOM 5323 C CA . CYS B 2 118 ? 26.175 24.846 10.667 1.00 21.33 95 CYS C CA 1
ATOM 5324 C C . CYS B 2 118 ? 26.846 24.632 9.318 1.00 19.29 95 CYS C C 1
ATOM 5325 O O . CYS B 2 118 ? 28.050 24.874 9.173 1.00 20.92 95 CYS C O 1
ATOM 5328 N N . HIS B 2 119 ? 26.070 24.180 8.336 1.00 26.52 96 HIS C N 1
ATOM 5329 C CA . HIS B 2 119 ? 26.584 23.890 7.004 1.00 23.29 96 HIS C CA 1
ATOM 5330 C C . HIS B 2 119 ? 26.592 25.105 6.084 1.00 27.74 96 HIS C C 1
ATOM 5331 O O . HIS B 2 119 ? 27.224 25.056 5.023 1.00 30.01 96 HIS C O 1
ATOM 5338 N N . GLY B 2 120 ? 25.915 26.189 6.461 1.00 26.32 97 GLY C N 1
ATOM 5339 C CA . GLY B 2 120 ? 25.840 27.385 5.649 1.00 27.47 97 GLY C CA 1
ATOM 5340 C C . GLY B 2 120 ? 24.591 27.512 4.805 1.00 34.55 97 GLY C C 1
ATOM 5341 O O . GLY B 2 120 ? 24.489 28.465 4.022 1.00 39.19 97 GLY C O 1
ATOM 5342 N N . HIS B 2 121 ? 23.637 26.592 4.946 1.00 31.39 98 HIS C N 1
ATOM 5343 C CA . HIS B 2 121 ? 22.449 26.581 4.097 1.00 28.92 98 HIS C CA 1
ATOM 5344 C C . HIS B 2 121 ? 21.316 25.912 4.862 1.00 21.65 98 HIS C C 1
ATOM 5345 O O . HIS B 2 121 ? 21.384 24.711 5.138 1.00 29.12 98 HIS C O 1
ATOM 5352 N N . ASP B 2 122 ? 20.284 26.687 5.198 1.00 22.40 99 ASP C N 1
ATOM 5353 C CA . ASP B 2 122 ? 19.073 26.176 5.847 1.00 26.81 99 ASP C CA 1
ATOM 5354 C C . ASP B 2 122 ? 19.404 25.323 7.072 1.00 25.94 99 ASP C C 1
ATOM 5355 O O . ASP B 2 122 ? 18.924 24.199 7.230 1.00 25.31 99 ASP C O 1
ATOM 5360 N N . ASP B 2 123 ? 20.220 25.879 7.960 1.00 21.76 100 ASP C N 1
ATOM 5361 C CA . ASP B 2 123 ? 20.705 25.110 9.092 1.00 20.99 100 ASP C CA 1
ATOM 5362 C C . ASP B 2 123 ? 19.636 24.976 10.175 1.00 21.04 100 ASP C C 1
ATOM 5363 O O . ASP B 2 123 ? 18.694 25.769 10.272 1.00 19.66 100 ASP C O 1
ATOM 5368 N N . ASP B 2 124 ? 19.808 23.947 11.005 1.00 19.76 101 ASP C N 1
ATOM 5369 C CA . ASP B 2 124 ? 18.797 23.562 11.979 1.00 20.43 101 ASP C CA 1
ATOM 5370 C C . ASP B 2 124 ? 18.745 24.475 13.192 1.00 20.90 101 ASP C C 1
ATOM 5371 O O . ASP B 2 124 ? 17.738 24.467 13.908 1.00 21.29 101 ASP C O 1
ATOM 5376 N N . TYR B 2 125 ? 19.791 25.255 13.442 1.00 23.09 102 TYR C N 1
ATOM 5377 C CA . TYR B 2 125 ? 19.937 25.961 14.705 1.00 24.21 102 TYR C CA 1
ATOM 5378 C C . TYR B 2 125 ? 19.905 27.469 14.494 1.00 22.76 102 TYR C C 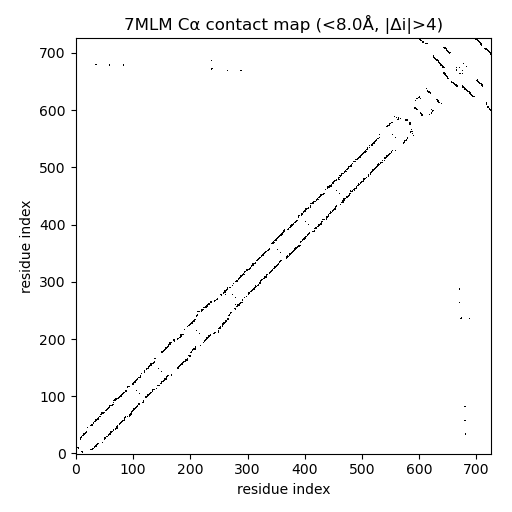1
ATOM 5379 O O . TYR B 2 125 ? 20.487 27.992 13.537 1.00 19.87 102 TYR C O 1
ATOM 5388 N N . SER B 2 126 ? 19.235 28.163 15.415 1.00 20.33 103 SER C N 1
ATOM 5389 C CA . SER B 2 126 ? 19.056 29.603 15.283 1.00 20.93 103 SER C CA 1
ATOM 5390 C C . SER B 2 126 ? 20.361 30.374 15.437 1.00 18.31 103 SER C C 1
ATOM 5391 O O . SER B 2 126 ? 20.457 31.502 14.943 1.00 21.12 103 SER C O 1
ATOM 5394 N N . PHE B 2 127 ? 21.368 29.798 16.097 1.00 20.33 104 PHE C N 1
ATOM 5395 C CA . PHE B 2 127 ? 22.623 30.511 16.298 1.00 20.03 104 PHE C CA 1
ATOM 5396 C C . PHE B 2 127 ? 23.540 30.490 15.082 1.00 17.21 104 PHE C C 1
ATOM 5397 O O . PHE B 2 127 ? 24.532 31.226 15.070 1.00 24.88 104 PHE C O 1
ATOM 5405 N N . CYS B 2 128 ? 23.248 29.673 14.067 1.00 22.86 105 CYS C N 1
ATOM 5406 C CA . CYS B 2 128 ? 24.025 29.733 12.833 1.00 27.84 105 CYS C CA 1
ATOM 5407 C C . CYS B 2 128 ? 23.935 31.107 12.178 1.00 27.93 105 CYS C C 1
ATOM 5408 O O . CYS B 2 128 ? 24.818 31.485 11.400 1.00 26.71 105 CYS C O 1
ATOM 5411 N N . ARG B 2 129 ? 22.882 31.864 12.477 1.00 25.35 106 ARG C N 1
ATOM 5412 C CA . ARG B 2 129 ? 22.737 33.219 11.964 1.00 23.02 106 ARG C CA 1
ATOM 5413 C C . ARG B 2 129 ? 23.615 34.228 12.701 1.00 17.02 106 ARG C C 1
ATOM 5414 O O . ARG B 2 129 ? 23.879 35.312 12.167 1.00 16.92 106 ARG C O 1
ATOM 5422 N N . ALA B 2 130 ? 24.081 33.891 13.902 1.00 22.07 107 ALA C N 1
ATOM 5423 C CA . ALA B 2 130 ? 24.751 34.867 14.752 1.00 21.64 107 ALA C CA 1
ATOM 5424 C C . ALA B 2 130 ? 26.041 35.372 14.117 1.00 19.97 107 ALA C C 1
ATOM 5425 O O . ALA B 2 130 ? 26.767 34.623 13.458 1.00 23.06 107 ALA C O 1
ATOM 5427 N N . LEU B 2 131 ? 26.322 36.655 14.327 1.00 18.82 108 LEU C N 1
ATOM 5428 C CA . LEU B 2 131 ? 27.503 37.313 13.793 1.00 17.91 108 LEU C CA 1
ATOM 5429 C C . LEU B 2 131 ? 28.556 37.479 14.880 1.00 18.52 108 LEU C C 1
ATOM 5430 O O . LEU B 2 131 ? 28.277 37.356 16.076 1.00 19.17 108 LEU C O 1
ATOM 5435 N N . LYS B 2 132 ? 29.781 37.765 14.438 1.00 18.99 109 LYS C N 1
ATOM 5436 C CA . LYS B 2 132 ? 30.852 38.122 15.357 1.00 19.81 109 LYS C CA 1
ATOM 5437 C C . LYS B 2 132 ? 30.435 39.307 16.217 1.00 22.17 109 LYS C C 1
ATOM 5438 O O . LYS B 2 132 ? 29.937 40.318 15.711 1.00 20.82 109 LYS C O 1
ATOM 5444 N N . GLY B 2 133 ? 30.635 39.173 17.525 1.00 23.99 110 GLY C N 1
ATOM 5445 C CA . GLY B 2 133 ? 30.282 40.224 18.452 1.00 28.34 110 GLY C CA 1
ATOM 5446 C C . GLY B 2 133 ? 28.842 40.227 18.916 1.00 20.70 110 GLY C C 1
ATOM 5447 O O . GLY B 2 133 ? 28.484 41.067 19.749 1.00 21.25 110 GLY C O 1
ATOM 5448 N N . GLU B 2 134 ? 28.006 39.321 18.418 1.00 19.87 111 GLU C N 1
ATOM 5449 C CA . GLU B 2 134 ? 26.604 39.283 18.805 1.00 20.31 111 GLU C CA 1
ATOM 5450 C C . GLU B 2 134 ? 26.400 38.335 19.974 1.00 25.22 111 GLU C C 1
ATOM 5451 O O . GLU B 2 134 ? 26.978 37.249 20.016 1.00 28.47 111 GLU C O 1
ATOM 5457 N N . THR B 2 135 ? 25.567 38.754 20.920 1.00 20.26 112 THR C N 1
ATOM 5458 C CA . THR B 2 135 ? 25.225 37.900 22.047 1.00 21.97 112 THR C CA 1
ATOM 5459 C C . THR B 2 135 ? 24.453 36.675 21.573 1.00 22.34 112 THR C C 1
ATOM 5460 O O . THR B 2 135 ? 23.421 36.794 20.902 1.00 19.43 112 THR C O 1
ATOM 5464 N N . VAL B 2 136 ? 24.968 35.499 21.918 1.00 27.13 113 VAL C N 1
ATOM 5465 C CA . VAL B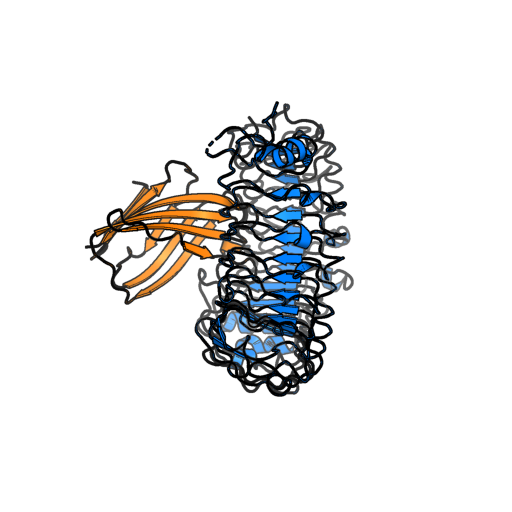 2 136 ? 24.310 34.226 21.658 1.00 21.66 113 VAL C CA 1
ATOM 5466 C C . VAL B 2 136 ? 23.835 33.661 22.988 1.00 25.43 113 VAL C C 1
ATOM 5467 O O . VAL B 2 136 ? 24.615 33.560 23.943 1.00 21.32 113 VAL C O 1
ATOM 5471 N N . ASN B 2 137 ? 22.555 33.305 23.054 1.00 20.07 114 ASN C N 1
ATOM 5472 C CA . ASN B 2 137 ? 21.971 32.696 24.245 1.00 29.48 114 ASN C CA 1
ATOM 5473 C C . ASN B 2 137 ? 20.949 31.675 23.766 1.00 25.79 114 ASN C C 1
ATOM 5474 O O . ASN B 2 137 ? 19.894 32.049 23.242 1.00 30.96 114 ASN C O 1
ATOM 5479 N N . THR B 2 138 ? 21.264 30.390 23.920 1.00 21.99 115 THR C N 1
ATOM 5480 C CA . THR B 2 138 ? 20.418 29.346 23.362 1.00 20.55 115 THR C CA 1
ATOM 5481 C C . THR B 2 138 ? 20.473 28.106 24.242 1.00 26.16 115 THR C C 1
ATOM 5482 O O . THR B 2 138 ? 21.425 27.891 24.999 1.00 24.64 115 THR C O 1
ATOM 5486 N N . SER B 2 139 ? 19.423 27.295 24.133 1.00 20.71 116 SER C N 1
ATOM 5487 C CA . SER B 2 139 ? 19.356 25.977 24.751 1.00 28.49 116 SER C CA 1
ATOM 5488 C C . SER B 2 139 ? 19.135 24.956 23.646 1.00 26.17 116 SER C C 1
ATOM 5489 O O . SER B 2 139 ? 18.142 25.040 22.912 1.00 30.95 116 SER C O 1
ATOM 5492 N N . ILE B 2 140 ? 20.046 23.999 23.533 1.00 22.80 117 ILE C N 1
ATOM 5493 C CA . ILE B 2 140 ? 20.057 23.036 22.436 1.00 20.14 117 ILE C CA 1
ATOM 5494 C C . ILE B 2 140 ? 19.592 21.691 22.972 1.00 25.98 117 ILE C C 1
ATOM 5495 O O . ILE B 2 140 ? 20.256 21.112 23.842 1.00 28.26 117 ILE C O 1
ATOM 5500 N N . PRO B 2 141 ? 18.473 21.154 22.494 1.00 22.14 118 PRO C N 1
ATOM 5501 C CA . PRO B 2 141 ? 18.049 19.821 22.925 1.00 23.17 118 PRO C CA 1
ATOM 5502 C C . PRO B 2 141 ? 18.947 18.739 22.351 1.00 27.06 118 PRO C C 1
ATOM 5503 O O . PRO B 2 141 ? 19.444 18.840 21.227 1.00 26.26 118 PRO C O 1
ATOM 5507 N N . PHE B 2 142 ? 19.147 17.688 23.145 1.00 27.49 119 PHE C N 1
ATOM 5508 C CA . PHE B 2 142 ? 19.902 16.529 22.695 1.00 25.41 119 PHE C CA 1
ATOM 5509 C C . PHE B 2 142 ? 19.311 15.278 23.329 1.00 28.45 119 PHE C C 1
ATOM 5510 O O . PHE B 2 142 ? 18.624 15.338 24.352 1.00 32.96 119 PHE C O 1
ATOM 5518 N N . SER B 2 143 ? 19.582 14.140 22.697 1.00 33.10 120 SER C N 1
ATOM 5519 C CA . SER B 2 143 ? 19.031 12.861 23.134 1.00 30.86 120 SER C CA 1
ATOM 5520 C C . SER B 2 143 ? 19.909 11.762 22.563 1.00 33.42 120 SER C C 1
ATOM 5521 O O . SER B 2 143 ? 20.057 11.673 21.341 1.00 37.41 120 SER C O 1
ATOM 5524 N N . PHE B 2 144 ? 20.500 10.942 23.429 1.00 34.34 121 PHE C N 1
ATOM 5525 C CA . PHE B 2 144 ? 21.307 9.820 22.971 1.00 35.37 121 PHE C CA 1
ATOM 5526 C C . PHE B 2 144 ? 21.154 8.669 23.957 1.00 42.06 121 PHE C C 1
ATOM 5527 O O . PHE B 2 144 ? 20.641 8.839 25.066 1.00 38.73 121 PHE C O 1
ATOM 5535 N N . GLU B 2 145 ? 21.625 7.491 23.548 1.00 44.80 122 GLU C N 1
ATOM 5536 C CA . GLU B 2 145 ? 21.250 6.259 24.229 1.00 49.23 122 GLU C CA 1
ATOM 5537 C C . GLU B 2 145 ? 22.047 5.103 23.646 1.00 57.63 122 GLU C C 1
ATOM 5538 O O . GLU B 2 145 ? 22.449 5.141 22.480 1.00 61.28 122 GLU C O 1
ATOM 5544 N N . GLY B 2 146 ? 22.290 4.094 24.476 1.00 61.82 123 GLY C N 1
ATOM 5545 C CA . GLY B 2 146 ? 22.694 2.781 24.002 1.00 60.40 123 GLY C CA 1
ATOM 5546 C C . GLY B 2 146 ? 24.037 2.642 23.311 1.00 56.14 123 GLY C C 1
ATOM 5547 O O . GLY B 2 146 ? 24.149 1.873 22.346 1.00 56.19 123 GLY C O 1
ATOM 5548 N N . ILE B 2 147 ? 25.062 3.355 23.775 1.00 42.93 124 ILE C N 1
ATOM 5549 C CA . ILE B 2 147 ? 26.446 3.049 23.425 1.00 38.42 124 ILE C CA 1
ATOM 5550 C C . ILE B 2 147 ? 27.183 2.686 24.703 1.00 38.60 124 ILE C C 1
ATOM 5551 O O . ILE B 2 147 ? 27.146 3.439 25.683 1.00 43.21 124 ILE C O 1
ATOM 5556 N N . LEU B 2 148 ? 27.853 1.539 24.689 1.00 39.93 125 LEU C N 1
ATOM 5557 C CA . LEU B 2 148 ? 28.694 1.148 25.808 1.00 35.65 125 LEU C CA 1
ATOM 5558 C C . LEU B 2 148 ? 30.027 1.884 25.733 1.00 34.81 125 LEU C C 1
ATOM 5559 O O . LEU B 2 148 ? 30.764 1.761 24.748 1.00 35.94 125 LEU C O 1
ATOM 5564 N N . PHE B 2 149 ? 30.325 2.662 26.771 1.00 33.46 126 PHE C N 1
ATOM 5565 C CA . PHE B 2 149 ? 31.583 3.374 26.899 1.00 30.24 126 PHE C CA 1
ATOM 5566 C C . PHE B 2 149 ? 32.500 2.645 27.871 1.00 32.21 126 PHE C C 1
ATOM 5567 O O . PHE B 2 149 ? 32.057 2.234 28.951 1.00 34.38 126 PHE C O 1
ATOM 5575 N N . PRO B 2 150 ? 33.769 2.461 27.522 1.00 35.74 127 PRO C N 1
ATOM 5576 C CA . PRO B 2 150 ? 34.716 1.903 28.489 1.00 40.08 127 PRO C CA 1
ATOM 5577 C C . PRO B 2 150 ? 34.882 2.817 29.690 1.00 39.19 127 PRO C C 1
ATOM 5578 O O . PRO B 2 150 ? 34.839 4.045 29.582 1.00 39.54 127 PRO C O 1
ATOM 5582 N N . LYS B 2 151 ? 35.054 2.194 30.851 1.00 35.51 128 LYS C N 1
ATOM 5583 C CA . LYS B 2 151 ? 35.302 2.933 32.076 1.00 36.91 128 LYS C CA 1
ATOM 5584 C C . LYS B 2 151 ? 36.674 3.594 32.027 1.00 37.64 128 LYS C C 1
ATOM 5585 O O . LYS B 2 151 ? 37.594 3.134 31.345 1.00 43.79 128 LYS C O 1
ATOM 5591 N N . GLY B 2 152 ? 36.802 4.698 32.760 1.00 37.99 129 GLY C N 1
ATOM 5592 C CA . GLY B 2 152 ? 38.095 5.318 32.915 1.00 36.76 129 GLY C CA 1
ATOM 5593 C C . GLY B 2 152 ? 38.050 6.810 32.669 1.00 35.70 129 GLY C C 1
ATOM 5594 O O . GLY B 2 152 ? 37.027 7.474 32.874 1.00 36.20 129 GLY C O 1
ATOM 5595 N N . HIS B 2 153 ? 39.188 7.325 32.227 1.00 35.90 130 HIS C N 1
ATOM 5596 C CA . HIS B 2 153 ? 39.490 8.749 32.239 1.00 37.21 130 HIS C CA 1
ATOM 5597 C C . HIS B 2 153 ? 39.537 9.262 30.803 1.00 35.91 130 HIS C C 1
ATOM 5598 O O . HIS B 2 153 ? 40.434 8.898 30.034 1.00 37.78 130 HIS C O 1
ATOM 5605 N N . TYR B 2 154 ? 38.580 10.115 30.449 1.00 33.34 131 TYR C N 1
ATOM 5606 C CA . TYR B 2 154 ? 38.488 10.677 29.109 1.00 33.69 131 TYR C CA 1
ATOM 5607 C C . TYR B 2 154 ? 38.978 12.117 29.100 1.00 34.85 131 TYR C C 1
ATOM 5608 O O . TYR B 2 154 ? 38.704 12.882 30.029 1.00 34.42 131 TYR C O 1
ATOM 5617 N N . ARG B 2 155 ? 39.699 12.481 28.041 1.00 32.21 132 ARG C N 1
ATOM 5618 C CA . ARG B 2 155 ? 40.015 13.870 27.736 1.00 32.07 132 ARG C CA 1
ATOM 5619 C C . ARG B 2 155 ? 39.464 14.209 26.359 1.00 36.44 132 ARG C C 1
ATOM 5620 O O . ARG B 2 155 ? 39.536 13.395 25.432 1.00 32.40 132 ARG C O 1
ATOM 5628 N N . CYS B 2 156 ? 38.900 15.408 26.231 1.00 29.88 133 CYS C N 1
ATOM 5629 C CA . CYS B 2 156 ? 38.327 15.863 24.969 1.00 28.62 133 CYS C CA 1
ATOM 5630 C C . CYS B 2 156 ? 38.489 17.373 24.901 1.00 37.80 133 CYS C C 1
ATOM 5631 O O . CYS B 2 156 ? 37.774 18.113 25.586 1.00 39.90 133 CYS C O 1
ATOM 5634 N N . VAL B 2 157 ? 39.438 17.828 24.093 1.00 37.37 134 VAL C N 1
ATOM 5635 C CA . VAL B 2 157 ? 39.558 19.239 23.755 1.00 38.61 134 VAL C CA 1
ATOM 5636 C C . VAL B 2 157 ? 38.668 19.504 22.546 1.00 35.83 134 VAL C C 1
ATOM 5637 O O . VAL B 2 157 ? 38.771 18.825 21.516 1.00 30.88 134 VAL C O 1
ATOM 5641 N N . ALA B 2 158 ? 37.751 20.455 22.689 1.00 30.78 135 ALA C N 1
ATOM 5642 C CA . ALA B 2 158 ? 36.750 20.747 21.670 1.00 25.17 135 ALA C CA 1
ATOM 5643 C C . ALA B 2 158 ? 37.042 22.117 21.073 1.00 30.47 135 ALA C C 1
ATOM 5644 O O . ALA B 2 158 ? 36.953 23.134 21.766 1.00 29.65 135 ALA C O 1
ATOM 5646 N N . GLU B 2 159 ? 37.353 22.140 19.782 1.00 29.30 136 GLU C N 1
ATOM 5647 C CA . GLU B 2 159 ? 37.884 23.317 19.105 1.00 28.66 136 GLU C CA 1
ATOM 5648 C C . GLU B 2 159 ? 36.856 23.821 18.099 1.00 28.01 136 GLU C C 1
ATOM 5649 O O . GLU B 2 159 ? 36.661 23.204 17.048 1.00 24.87 136 GLU C O 1
ATOM 5655 N N . ALA B 2 160 ? 36.215 24.945 18.412 1.00 30.40 137 ALA C N 1
ATOM 5656 C CA . ALA B 2 160 ? 35.197 25.526 17.546 1.00 27.03 137 ALA C CA 1
ATOM 5657 C C . ALA B 2 160 ? 35.854 26.391 16.480 1.00 27.14 137 ALA C C 1
ATOM 5658 O O . ALA B 2 160 ? 36.675 27.258 16.796 1.00 32.29 137 ALA C O 1
ATOM 5660 N N . ILE B 2 161 ? 35.483 26.164 15.223 1.00 26.04 138 ILE C N 1
ATOM 5661 C CA . ILE B 2 161 ? 36.124 26.806 14.083 1.00 29.00 138 ILE C CA 1
ATOM 5662 C C . ILE B 2 161 ? 35.056 27.484 13.236 1.00 31.37 138 ILE C C 1
ATOM 5663 O O . ILE B 2 161 ? 33.988 26.909 13.002 1.00 31.03 138 ILE C O 1
ATOM 5668 N N . ALA B 2 162 ? 35.342 28.706 12.788 1.00 25.90 139 ALA C N 1
ATOM 5669 C CA . ALA B 2 162 ? 34.518 29.384 11.792 1.00 23.95 139 ALA C CA 1
ATOM 5670 C C . ALA B 2 162 ? 34.987 28.931 10.416 1.00 30.78 139 ALA C C 1
ATOM 5671 O O . ALA B 2 162 ? 36.069 29.318 9.963 1.00 43.09 139 ALA C O 1
ATOM 5673 N N . GLY B 2 163 ? 34.172 28.110 9.750 1.00 23.42 140 GLY C N 1
ATOM 5674 C CA . GLY B 2 163 ? 34.620 27.366 8.585 1.00 23.13 140 GLY C CA 1
ATOM 5675 C C . GLY B 2 163 ? 34.888 28.200 7.350 1.00 37.23 140 GLY C C 1
ATOM 5676 O O . GLY B 2 163 ? 35.549 27.717 6.425 1.00 41.75 140 GLY C O 1
ATOM 5677 N N . ASP B 2 164 ? 34.382 29.433 7.301 1.00 37.44 141 ASP C N 1
ATOM 5678 C CA . ASP B 2 164 ? 34.655 30.284 6.147 1.00 44.93 141 ASP C CA 1
ATOM 5679 C C . ASP B 2 164 ? 36.023 30.945 6.256 1.00 49.90 141 ASP C C 1
ATOM 5680 O O . ASP B 2 164 ? 36.729 31.092 5.250 1.00 53.43 141 ASP C O 1
ATOM 5685 N N . THR B 2 165 ? 36.413 31.338 7.467 1.00 47.46 142 THR C N 1
ATOM 5686 C CA . THR B 2 165 ? 37.700 31.965 7.720 1.00 40.53 142 THR C CA 1
ATOM 5687 C C . THR B 2 165 ? 38.723 31.007 8.317 1.00 37.00 142 THR C C 1
ATOM 5688 O O . THR B 2 165 ? 39.907 31.357 8.382 1.00 40.35 142 THR C O 1
ATOM 5692 N N . GLU B 2 166 ? 38.297 29.819 8.752 1.00 30.54 143 GLU C N 1
ATOM 5693 C CA . GLU B 2 166 ? 39.153 28.831 9.409 1.00 35.72 143 GLU C CA 1
ATOM 5694 C C . GLU B 2 166 ? 39.739 29.344 10.720 1.00 36.09 143 GLU C C 1
ATOM 5695 O O . GLU B 2 166 ? 40.702 28.769 11.239 1.00 47.72 143 GLU C O 1
ATOM 5701 N N . GLU B 2 167 ? 39.167 30.406 11.281 1.00 36.13 144 GLU C N 1
ATOM 5702 C CA . GLU B 2 167 ? 39.669 30.959 12.528 1.00 32.70 144 GLU C CA 1
ATOM 5703 C C . GLU B 2 167 ? 39.030 30.258 13.719 1.00 30.85 144 GLU C C 1
ATOM 5704 O O . GLU B 2 167 ? 37.883 29.807 13.663 1.00 36.06 144 GLU C O 1
ATOM 5710 N N . LYS B 2 168 ? 39.790 30.165 14.804 1.00 33.77 145 LYS C N 1
ATOM 5711 C CA . LYS B 2 168 ? 39.352 29.416 15.975 1.00 32.10 145 LYS C CA 1
ATOM 5712 C C . LYS B 2 168 ? 38.492 30.306 16.864 1.00 34.86 145 LYS C C 1
ATOM 5713 O O . LYS B 2 168 ? 38.945 31.361 17.321 1.00 35.65 145 LYS C O 1
ATOM 5719 N N . LEU B 2 169 ? 37.254 29.873 17.110 1.00 30.62 146 LEU C N 1
ATOM 5720 C CA . LEU B 2 169 ? 36.308 30.674 17.879 1.00 29.64 146 LEU C CA 1
ATOM 5721 C C . LEU B 2 169 ? 36.544 30.539 19.379 1.00 26.52 146 LEU C C 1
ATOM 5722 O O . LEU B 2 169 ? 36.529 31.541 20.103 1.00 28.87 146 LEU C O 1
ATOM 5727 N N . PHE B 2 170 ? 36.762 29.318 19.855 1.00 26.67 147 PHE C N 1
ATOM 5728 C CA . PHE B 2 170 ? 37.126 29.050 21.243 1.00 24.74 147 PHE C CA 1
ATOM 5729 C C . PHE B 2 170 ? 37.614 27.607 21.320 1.00 26.89 147 PHE C C 1
ATOM 5730 O O . PHE B 2 170 ? 37.576 26.864 20.334 1.00 25.34 147 PHE C O 1
ATOM 5738 N N . CYS B 2 171 ? 38.067 27.211 22.507 1.00 30.44 148 CYS C N 1
ATOM 5739 C CA . CYS B 2 171 ? 38.626 25.876 22.707 1.00 29.70 148 CYS C CA 1
ATOM 5740 C C . CYS B 2 171 ? 38.369 25.473 24.149 1.00 32.42 148 CYS C C 1
ATOM 5741 O O . CYS B 2 171 ? 38.794 26.178 25.071 1.00 31.84 148 CYS C O 1
ATOM 5744 N N . LEU B 2 172 ? 37.679 24.356 24.354 1.00 24.83 149 LEU C N 1
ATOM 5745 C CA . LEU B 2 172 ? 37.384 23.857 25.689 1.00 25.83 149 LEU C CA 1
ATOM 5746 C C . LEU B 2 172 ? 38.122 22.550 25.930 1.00 28.47 149 LEU C C 1
ATOM 5747 O O . LEU B 2 172 ? 38.197 21.699 25.040 1.00 28.73 149 LEU C O 1
ATOM 5752 N N . ASN B 2 173 ? 38.671 22.400 27.135 1.00 30.18 150 ASN C N 1
ATOM 5753 C CA . ASN B 2 173 ? 39.400 21.197 27.541 1.00 29.10 150 ASN C CA 1
ATOM 5754 C C . ASN B 2 173 ? 38.504 20.425 28.504 1.00 31.43 150 ASN C C 1
ATOM 5755 O O . ASN B 2 173 ? 38.389 20.792 29.676 1.00 25.47 150 ASN C O 1
ATOM 5760 N N . PHE B 2 174 ? 37.882 19.355 28.017 1.00 28.82 151 PHE C N 1
ATOM 5761 C CA . PHE B 2 174 ? 36.924 18.597 28.812 1.00 30.71 151 PHE C CA 1
ATOM 5762 C C . PHE B 2 174 ? 37.587 17.424 29.523 1.00 33.20 151 PHE C C 1
ATOM 5763 O O . PHE B 2 174 ? 38.570 16.851 29.047 1.00 37.37 151 PHE C O 1
ATOM 5771 N N . THR B 2 175 ? 37.025 17.069 30.676 1.00 27.36 152 THR C N 1
ATOM 5772 C CA . THR B 2 175 ? 37.419 15.883 31.425 1.00 31.36 152 THR C CA 1
ATOM 5773 C C . THR B 2 175 ? 36.155 15.127 31.796 1.00 34.27 152 THR C C 1
ATOM 5774 O O . THR B 2 175 ? 35.264 15.689 32.441 1.00 40.27 152 THR C O 1
ATOM 5778 N N . ILE B 2 176 ? 36.071 13.867 31.380 1.00 28.09 153 ILE C N 1
ATOM 5779 C CA . ILE B 2 176 ? 34.952 12.997 31.719 1.00 29.91 153 ILE C CA 1
ATOM 5780 C C . ILE B 2 176 ? 35.507 11.746 32.387 1.00 37.60 153 ILE C C 1
ATOM 5781 O O . ILE B 2 176 ? 36.379 11.072 31.827 1.00 37.16 153 ILE C O 1
ATOM 5786 N N . ILE B 2 177 ? 35.006 11.440 33.581 1.00 37.30 154 ILE C N 1
ATOM 5787 C CA . ILE B 2 177 ? 35.394 10.246 34.322 1.00 37.83 154 ILE C CA 1
ATOM 5788 C C . ILE B 2 177 ? 34.177 9.334 34.383 1.00 41.17 154 ILE C C 1
ATOM 5789 O O . ILE B 2 177 ? 33.214 9.608 35.111 1.00 43.18 154 ILE C O 1
ATOM 5794 N N . HIS B 2 178 ? 34.220 8.256 33.606 1.00 43.13 155 HIS C N 1
ATOM 5795 C CA . HIS B 2 178 ? 33.123 7.305 33.508 1.00 45.30 155 HIS C CA 1
ATOM 5796 C C . HIS B 2 178 ? 33.243 6.278 34.627 1.00 48.29 155 HIS C C 1
ATOM 5797 O O . HIS B 2 178 ? 34.325 5.720 34.840 1.00 45.15 155 HIS C O 1
ATOM 5804 N N . ARG B 2 179 ? 32.125 6.026 35.316 1.00 55.29 156 ARG C N 1
ATOM 5805 C CA . ARG B 2 179 ? 32.046 5.272 36.579 1.00 60.38 156 ARG C CA 1
ATOM 5806 C C . ARG B 2 179 ? 32.459 6.169 37.742 1.00 64.86 156 ARG C C 1
ATOM 5807 O O . ARG B 2 179 ? 31.738 7.103 38.097 1.00 70.61 156 ARG C O 1
#

Foldseek 3Di:
DWDQDDPLEETHQEQVQDCADDPPRHQQYAYYANENHQPQEQDAPRNQSNLNHAEYHHAHNQHQYQDLRSQHNPQRHAYYAHHQHQNLQQQANSVPRPQQHAEYHQENNQHAEPQRPHCLQNLNYAEAEHAHHAHAALADDQSVVSNQRHAEYEHAHYAHAEQELNSCVNQLVPVPREHEYEHENYQHQYYYAQSQASHEYAEYEYEARDQELVSLLVNLLRNANYEYAEYEYEYDPPHRAYPEDDLSSNVSLLRYHYQAYEYEEHPYDDQCNQLRPSQQAHQHYEYECYAHAAAEDRDQSRNHQEYYAYQYAHPEEYEDQNANHAEYHHALYDDEYEQAAYAHANHAYYANEHRLYAYDEDDECRRYNYLRHAYYHHANHEEHEQDAQYYSHQNHAEEEHHQYQYHPLQVDLNPQSNLNHAEYACANNQDEHEHLNSPHNPQNYAYYHHEQYEYVVLEADQNCQRPLRHQYEAHDNHQHAYYDAPNQQRNLNHAEDAHANHAHAAYDLRNQQRVQNHAEEEHAHYAYAAYDACSCVNNVNYQAYEHANYAHDLDPPGLVRVLCVCLVNVRRYDDFHAHVHHGSVPHHDD/DLDWADDPFKTKDKDFDPVFHQDKDWDWVPHDDPQKDKTKIWIKHAWQFQLQWKKKWKWKAFPNHTDDIDIGTQHHNPPGDDPRSRPGHRDIDTDIHIDIDHDDDDDAGKMWIKIWIARVVVRDTGGIMIMIMGGD

Secondary structure (DSSP, 8-state):
-PEEEETTTEEE-TTS--SS--TTS-TT--EEE-TTS---EE-TTTTTT-TT--EEE-TT----EE-TTTTTT-TT--EEE-TT-------TTTTTT-TT--EEE-TTS----STT---TT-TT--EEE--SS--------GGGGT-TT--EEE--SS---EE-TGGGHHHHH-TT---EEE-TT----EE-TTTTTT-EEEEEEEES--SSHHHHHHHHHTTTT-EEEEEEEE--TTS---S---GGGGGGGGGSEEEEEEE---SS--GGGGG-GGGTT-SEEEEES----------TT---SEEEEES---SS------TT--EEEEES-SS--B------TT--EEE--SS--BEEEE--HHHH--S---EEE--S-SEEEE-S--TT-TT--EEE-TTSEEESTTTTTTTTT-TT--EEE-TTS--EE--TTTTTT-TT--EEE-TT-EEGGGEE-S--SS-TT--EEE-TTS---EE-TTTTTT-TT--EEE--SS------GGGGTT-TT--EEE--SS------TTTTTT-TT--EEE--SS-B---TTTTHHHHHHHHHTTTTEES--BB---BGGG----/--EEEE-SSEEEEEEEBTTB----EEEEES---TTEEEEEEEEEE--SS--TTEEEEEEEEETTEEPPPEEEES--SSS-SSGGGGPPTT--EEEEEEEEEE--PPPSEEEEEEEEEEETTTTEEEEEEEEEEEE-

Nearest PDB structures (foldseek):
  5ijb-assembly2_D  TM=9.736E-01  e=3.001E-22  Mus musculus
  2z65-assembly3_C  TM=9.227E-01  e=6.189E-17  Homo sapiens
  3b2d-assembly1_D  TM=8.546E-01  e=2.651E-10  Homo sapiens
  3mu3-assembly2_B  TM=8.301E-01  e=1.462E-08  Gallus gallus
  3rg1-assembly1_D  TM=8.105E-01  e=7.494E-09  Bos taurus

Solvent-accessible surface area: 31345 Å² total; per-residue (Å²): 100,27,105,93,82,66,95,78,66,30,16,41,0,31,68,71,181,23,77,129,16,17,135,123,13,34,62,49,0,56,40,0,8,0,0,23,0,39,6,116,57,3,78,30,110,32,0,38,107,5,49,82,0,72,76,0,2,0,0,63,0,84,0,117,64,15,42,109,100,2,1,89,13,0,90,101,0,22,39,0,30,0,0,5,0,36,7,110,76,12,63,130,37,7,6,57,36,2,93,37,0,66,33,0,10,0,0,31,0,94,6,53,34,8,99,84,2,36,0,15,162,10,101,41,0,96,117,1,24,0,0,32,2,100,2,121,46,1,44,1,0,82,40,5,65,81,5,112,67,6,62,53,0,14,2,0,97,6,118,0,97,44,4,39,48,81,14,1,74,14,3,75,115,29,81,130,34,80,2,6,2,26,4,6,26,1,63,4,69,106,7,68,105,105,0,6,63,53,3,98,5,64,33,3,13,8,18,22,12,17,101,42,29,114,66,9,62,68,2,1,77,33,1,22,31,0,80,0,60,48,0,10,0,8,10,15,72,12,73,210,34,4,146,84,2,96,28,45,8,0,67,1,0,59,87,11,74,11,48,41,2,48,2,0,26,0,86,44,30,37,35,85,0,3,58,20,106,15,1,10,108,3,37,21,2,13,2,0,7,0,31,0,62,86,2,49,122,10,49,119,123,3,105,1,83,34,3,26,0,29,14,0,58,2,130,68,2,1,60,10,55,0,39,115,0,103,35,2,22,1,13,69,10,107,56,83,6,56,25,76,132,12,54,0,75,38,0,36,78,2,22,0,6,119,1,53,0,46,4,94,21,0,1,20,98,74,3,2,15,1,92,51,0,106,42,1,21,0,4,67,13,23,30,0,57,4,72,32,34,0,135,20,0,66,49,0,65,48,0,16,0,48,87,0,46,10,100,142,3,32,105,56,13,0,0,86,21,0,100,83,0,72,49,0,3,0,4,72,0,125,7,125,1,77,76,78,9,0,2,72,9,0,56,34,0,50,28,0,62,0,3,22,5,23,1,108,104,43,26,0,23,60,4,0,53,57,0,53,58,0,45,62,0,26,0,10,106,0,104,0,61,97,20,41,190,13,1,1,39,39,0,62,101,0,73,40,0,37,0,8,91,5,54,0,88,128,12,64,30,33,5,0,27,57,1,116,30,0,76,51,0,12,0,10,36,8,82,0,108,16,15,45,114,16,0,5,92,140,8,116,39,8,105,88,0,65,0,51,84,11,49,0,41,39,55,59,116,104,2,41,40,3,1,123,27,0,81,166,16,46,133,42,20,53,56,36,1,112,19,114,72,129,39,0,104,47,31,131,11,166,167,82,74,138,19,118,26,83,6,1,82,10,27,7,25,34,4,134,118,28,129,54,68,7,70,32,31,15,102,76,20,42,99,20,140,9,11,111,10,91,39,60,18,92,20,52,0,43,10,61,1,100,78,9,21,33,15,32,68,32,13,23,81,108,128,132,72,120,122,122,117,65,63,54,1,67,18,67,16,11,17,31,13,16,12,59,4,34,25,0,2,42,9,109,14,41,25,56,46,84,72,150,69,110,169,60,81,104,23,83,20,103,17,33,8,15,0,2,2,25,78,76,106,96,94,4,7,1,2,38,38,31,29,74,13,203

Sequence (726 aa):
PCIEVVPNITYQCMDQKLSKVPDDIPSSTKNIDLSFNPLKILKSYSFSNFSELQWLDLSRCEIETIEDKAWHGLHHLSNLILTGNPIQSFSPGSFSGLTSLENLVAVETKLASLESFPIGQLITLKKLNVAHNFIHSCKLPAYFSNLTNLVHVDLSYNYIQTITVNDLQFLRENPQVNLSLDMSLNPIDFIQDQAFQGIKLHELTLRGNFNSSNIMKTCLQNLAGLHVHRLILGEFKDERNLEIFEPSIMEGLCDVTIDEFRLTYTNDFSDDIVKFHCLANVSAMSLAGVSIKYLEDVPKHFKWQSLSIIRCQLKQFPTLDLPFLKSLTLTMNKGSISFKKVALPSLSYLDLSRRNALSFSGCCSYSDLGTNSLRHLDLSFNGAIIMSANFMGLEELQHLDFQHSTLKRVTEFSAFLSLEKLLYLDISYTNTKIDFDGIFLGLTSLNTLKMAGNSFKDNTLSNVFANTTNLTFLDLSKCQLEQISWGVFDTLHRLQLLNMSHNNLLFLDSSHYNQLYSLKELALDTNQLKSVPDGIFDRLTSLQKIWLHTNPWDCSCPRIDYLSRWLNKNSQKEQGSAKCSGKPVRSIICPQQWFCNSSDAIISYSYCDHLKFPISISSEPCIRLRGTNGFVHVEFIPRGNLKYLYFNLFISVNSIELPKRKEVLCHGHDDDYSFCRALKGETVNTSIPFSFEGILFPKGHYRCVAEAIAGDTEEKLFCLNFTIIHR

B-factor: mean 37.53, std 17.04, range [13.34, 153.72]

InterPro domains:
  IPR000372 Leucine-rich repeat N-terminal domain [PF01462] (23-50)
  IPR000372 Leucine-rich repeat N-terminal domain [SM00013] (23-55)
  IPR001611 Leucine-rich repeat [PF13855] (54-111)
  IPR001611 Leucine-rich repeat [PS51450] (76-97)
  IPR001611 Leucine-rich repeat [PS51450] (100-121)
  IPR003591 Leucine-rich repeat, typical subtype [SM00369] (54-73)
  IPR003591 Leucine-rich repeat, typical subtype [SM00369] (74-97)
  IPR003591 Leucine-rich repeat, typical subtype [SM00369] (98-121)
  IPR003591 Leucine-rich repeat, typical subtype [SM00369] (122-145)
  IPR032675 Leucine-rich repeat domain superfamily [G3DSA:3.80.10.10] (23-119)
  IPR032675 Leucine-rich repeat domain superfamily [G3DSA:3.80.10.10] (120-199)
  IPR050541 Leucine-rich repeat and transmembrane domain-containing protein [PTHR24369] (61-188)